Protein AF-A0A0S4IVX5-F1 (afdb_monomer)

Nearest PDB structures (foldseek):
  5trc-assembly1_A  TM=4.249E-01  e=1.788E+00  Saccharomyces cerevisiae S288C
  5ms7-assembly1_A-2  TM=3.454E-01  e=6.732E-01  Legionella pneumophila subsp. pneumophila ATCC 33215
  6ugf-assembly1_B  TM=3.601E-01  e=4.308E+00  Caenorhabditis elegans
  5csl-assembly1_A  TM=1.368E-01  e=2.071E+00  Saccharomyces cerevisiae S288C

Solvent-accessible surface area (backbone atoms only — not comparable to full-atom values): 36609 Å² total; per-residue (Å²): 92,71,86,81,33,20,53,65,57,56,38,48,51,52,29,54,48,33,42,57,52,14,74,76,68,78,42,50,38,39,46,37,69,42,49,39,40,85,93,44,63,62,62,77,84,62,42,82,49,51,55,41,42,31,15,59,54,31,36,41,55,47,47,42,50,50,48,68,74,40,81,87,76,61,74,51,61,69,56,53,61,68,37,90,62,29,71,70,26,30,68,66,53,42,48,52,50,33,55,74,71,57,40,59,30,39,39,39,22,35,31,44,45,35,58,59,52,55,30,49,68,68,50,84,56,64,66,54,43,48,48,45,38,46,62,63,32,53,40,54,80,54,60,31,45,84,46,75,29,45,50,52,72,66,55,53,58,60,48,48,74,84,65,83,84,80,65,98,68,88,86,76,96,74,79,88,40,61,45,43,73,86,60,37,64,81,78,41,47,72,60,51,50,52,49,44,72,76,32,52,77,85,61,53,38,40,48,38,42,32,32,45,36,44,22,71,25,38,80,29,44,51,35,25,56,51,50,50,37,50,43,20,72,77,38,45,81,89,34,71,62,67,61,62,26,54,88,52,63,80,49,77,67,54,58,59,46,32,59,49,31,76,78,38,41,58,65,62,54,34,46,48,30,20,62,42,56,56,81,85,56,73,73,31,56,63,45,33,47,66,46,50,78,66,68,46,50,39,65,44,82,60,95,80,75,92,62,89,48,64,27,61,38,48,63,68,58,62,33,70,80,37,55,65,32,71,61,23,67,43,44,42,58,24,47,60,34,43,17,50,32,75,73,75,43,53,46,36,44,46,47,18,51,37,30,46,51,48,45,37,51,44,52,35,46,48,23,48,72,60,77,90,51,95,84,60,91,68,83,66,50,23,43,48,56,53,46,52,40,59,34,32,50,79,78,48,74,38,73,17,90,66,79,76,72,44,76,33,31,54,40,61,51,92,39,91,87,52,58,65,67,72,42,55,41,76,32,75,59,68,80,76,91,78,77,85,81,90,86,75,85,85,83,85,80,88,84,84,90,82,88,83,92,85,89,90,79,84,91,74,90,71,80,64,91,71,59,61,61,53,53,36,50,50,51,64,57,40,77,77,48,39,30,37,34,62,64,82,81,72,101,78,71,68,78,28,45,37,32,41,40,37,29,41,47,91,78,66,35,22,38,39,41,38,40,37,49,73,56,66,78,80,84,84,70,88,89,68,90,78,81,69,60,71,50,66,40,55,48,50,37,55,42,54,60,51,42,55,81,45,28,63,85,45,42,32,39,33,41,36,43,21,44,42,51,64,49,71,53,80,73,91,62,94,73,78,82,59,77,57,68,76,52,70,68,42,35,53,49,43,48,42,36,5,70,72,51,52,16,28,35,34,38,26,32,26,60,51,71,68,33,43,40,50,41,34,43,46,58,44,48,48,54,70,63,61,74,67,82,55,76,76,62,61,77,69,65,80,72,82,81,131

Organism: Bodo saltans (NCBI:txid75058)

Structure (mmCIF, N/CA/C/O backbone):
data_AF-A0A0S4IVX5-F1
#
_entry.id   AF-A0A0S4IVX5-F1
#
loop_
_atom_site.group_PDB
_atom_site.id
_atom_site.type_symbol
_atom_site.label_atom_id
_atom_site.label_alt_id
_atom_site.label_comp_id
_atom_site.label_asym_id
_atom_site.label_entity_id
_atom_site.label_seq_id
_atom_site.pdbx_PDB_ins_code
_atom_site.Cartn_x
_atom_site.Cartn_y
_atom_site.Cartn_z
_atom_site.occupancy
_atom_site.B_iso_or_equiv
_atom_site.auth_seq_id
_atom_site.auth_comp_id
_atom_site.auth_asym_id
_atom_site.auth_atom_id
_atom_site.pdbx_PDB_model_num
ATOM 1 N N . GLY A 1 1 ? 4.825 -3.038 -17.197 1.00 40.28 1 GLY A N 1
ATOM 2 C CA . GLY A 1 1 ? 4.995 -1.933 -16.223 1.00 40.28 1 GLY A CA 1
ATOM 3 C C . GLY A 1 1 ? 5.006 -0.604 -16.955 1.00 40.28 1 GLY A C 1
ATOM 4 O O . GLY A 1 1 ? 5.553 -0.551 -18.052 1.00 40.28 1 GLY A O 1
ATOM 5 N N . GLY A 1 2 ? 4.397 0.437 -16.381 1.00 43.06 2 GLY A N 1
ATOM 6 C CA . GLY A 1 2 ? 4.308 1.779 -16.983 1.00 43.06 2 GLY A CA 1
ATOM 7 C C . GLY A 1 2 ? 5.663 2.493 -17.094 1.00 43.06 2 GLY A C 1
ATOM 8 O O . GLY A 1 2 ? 6.686 1.961 -16.660 1.00 43.06 2 GLY A O 1
ATOM 9 N N . SER A 1 3 ? 5.701 3.678 -17.711 1.00 44.88 3 SER A N 1
ATOM 10 C CA . SER A 1 3 ? 6.908 4.527 -17.740 1.00 44.88 3 SER A CA 1
ATOM 11 C C . SER A 1 3 ? 7.385 4.847 -16.320 1.00 44.88 3 SER A C 1
ATOM 13 O O . SER A 1 3 ? 6.551 4.992 -15.430 1.00 44.88 3 SER A O 1
ATOM 15 N N . CYS A 1 4 ? 8.701 4.985 -16.115 1.00 46.84 4 CYS A N 1
ATOM 16 C CA . CYS A 1 4 ? 9.267 5.498 -14.860 1.00 46.84 4 CYS A CA 1
ATOM 17 C C . CYS A 1 4 ? 8.877 4.659 -13.620 1.00 46.84 4 CYS A C 1
ATOM 19 O O . CYS A 1 4 ? 8.451 5.181 -12.596 1.00 46.84 4 CYS A O 1
ATOM 21 N N . GLN A 1 5 ? 8.995 3.334 -13.714 1.00 53.88 5 GLN A N 1
ATOM 22 C CA . GLN A 1 5 ? 8.809 2.407 -12.586 1.00 53.88 5 GLN A CA 1
ATOM 23 C C . GLN A 1 5 ? 10.120 1.695 -12.226 1.00 53.88 5 GLN A C 1
ATOM 25 O O . GLN A 1 5 ? 10.087 0.542 -11.814 1.00 53.88 5 GLN A O 1
ATOM 30 N N . GLY A 1 6 ? 11.288 2.305 -12.467 1.00 56.50 6 GLY A N 1
ATOM 31 C CA . GLY A 1 6 ? 12.575 1.680 -12.139 1.00 56.50 6 GLY A CA 1
ATOM 32 C C . GLY A 1 6 ? 12.825 0.336 -12.834 1.00 56.50 6 GLY A C 1
ATOM 33 O O . GLY A 1 6 ? 13.554 -0.507 -12.312 1.00 56.50 6 GLY A O 1
ATOM 34 N N . LYS A 1 7 ? 12.179 0.110 -13.986 1.00 69.75 7 LYS A N 1
ATOM 35 C CA . LYS A 1 7 ? 12.175 -1.172 -14.706 1.00 69.75 7 LYS A CA 1
ATOM 36 C C . LYS A 1 7 ? 13.583 -1.535 -15.158 1.00 69.75 7 LYS A C 1
ATOM 38 O O . LYS A 1 7 ? 14.026 -2.646 -14.903 1.00 69.75 7 LYS A O 1
ATOM 43 N N . SER A 1 8 ? 14.303 -0.573 -15.727 1.00 66.12 8 SER A N 1
ATOM 44 C CA . SER A 1 8 ? 15.683 -0.722 -16.188 1.00 66.12 8 SER A CA 1
ATOM 45 C C . SER A 1 8 ? 16.612 -1.162 -15.052 1.00 66.12 8 SER A C 1
ATOM 47 O O . SER A 1 8 ? 17.439 -2.042 -15.243 1.00 66.12 8 SER A O 1
ATOM 49 N N . LEU A 1 9 ? 16.421 -0.641 -13.832 1.00 65.06 9 LEU A N 1
ATOM 50 C CA . LEU A 1 9 ? 17.199 -1.055 -12.657 1.00 65.06 9 LEU A CA 1
ATOM 51 C C . LEU A 1 9 ? 16.880 -2.493 -12.226 1.00 65.06 9 LEU A C 1
ATOM 53 O O . LEU A 1 9 ? 17.791 -3.253 -11.907 1.00 65.06 9 LEU A O 1
ATOM 57 N N . MET A 1 10 ? 15.603 -2.891 -12.247 1.00 68.12 10 MET A N 1
ATOM 58 C CA . MET A 1 10 ? 15.208 -4.277 -11.959 1.00 68.12 10 MET A CA 1
ATOM 59 C C . MET A 1 10 ? 15.764 -5.255 -13.002 1.00 68.12 10 MET A C 1
ATOM 61 O O . MET A 1 10 ? 16.232 -6.334 -12.646 1.00 68.12 10 MET A O 1
ATOM 65 N N . LEU A 1 11 ? 15.741 -4.866 -14.280 1.00 75.38 11 LEU A N 1
ATOM 66 C CA . LEU A 1 11 ? 16.338 -5.619 -15.382 1.00 75.38 11 LEU A CA 1
ATOM 67 C C . LEU A 1 11 ? 17.854 -5.784 -15.187 1.00 75.38 11 LEU A C 1
ATOM 69 O O . LEU A 1 11 ? 18.366 -6.898 -15.298 1.00 75.38 11 LEU A O 1
ATOM 73 N N . THR A 1 12 ? 18.554 -4.711 -14.812 1.00 72.94 12 THR A N 1
ATOM 74 C CA . THR A 1 12 ? 19.993 -4.737 -14.513 1.00 72.94 12 THR A CA 1
ATOM 75 C C . THR A 1 12 ? 20.327 -5.661 -13.343 1.00 72.94 12 THR A C 1
ATOM 77 O O . THR A 1 12 ? 21.283 -6.428 -13.434 1.00 72.94 12 THR A O 1
ATOM 80 N N . GLU A 1 13 ? 19.534 -5.663 -12.267 1.00 70.50 13 GLU A N 1
ATOM 81 C CA . GLU A 1 13 ? 19.777 -6.563 -11.130 1.00 70.50 13 GLU A CA 1
ATOM 82 C C . GLU A 1 13 ? 19.619 -8.039 -11.521 1.00 70.50 13 GLU A C 1
ATOM 84 O O . GLU A 1 13 ? 20.390 -8.886 -11.072 1.00 70.50 13 GLU A O 1
ATOM 89 N N . VAL A 1 14 ? 18.676 -8.360 -12.412 1.00 74.38 14 VAL A N 1
ATOM 90 C CA . VAL A 1 14 ? 18.521 -9.726 -12.937 1.00 74.38 14 VAL A CA 1
ATOM 91 C C . VAL A 1 14 ? 19.733 -10.142 -13.772 1.00 74.38 14 VAL A C 1
ATOM 93 O O . VAL A 1 14 ? 20.222 -11.262 -13.615 1.00 74.38 14 VAL A O 1
ATOM 96 N N . VAL A 1 15 ? 20.255 -9.248 -14.614 1.00 79.50 15 VAL A N 1
ATOM 97 C CA . VAL A 1 15 ? 21.469 -9.496 -15.414 1.00 79.50 15 VAL A CA 1
ATOM 98 C C . VAL A 1 15 ? 22.700 -9.664 -14.517 1.00 79.50 15 VAL A C 1
ATOM 100 O O . VAL A 1 15 ? 23.473 -10.604 -14.700 1.00 79.50 15 VAL A O 1
ATOM 103 N N . ASN A 1 16 ? 22.851 -8.825 -13.492 1.00 73.56 16 ASN A N 1
ATOM 104 C CA . ASN A 1 16 ? 23.931 -8.948 -12.510 1.00 73.56 16 ASN A CA 1
ATOM 105 C C . ASN A 1 16 ? 23.820 -10.249 -11.700 1.00 73.56 16 ASN A C 1
ATOM 107 O O . ASN A 1 16 ? 24.817 -10.930 -11.454 1.00 73.56 16 ASN A O 1
ATOM 111 N N . GLY A 1 17 ? 22.603 -10.620 -11.298 1.00 71.75 17 GLY A N 1
ATOM 112 C CA . GLY A 1 17 ? 22.321 -11.875 -10.606 1.00 71.75 17 GLY A CA 1
ATOM 113 C C . GLY A 1 17 ? 22.633 -13.100 -11.465 1.00 71.75 17 GLY A C 1
ATOM 114 O O . GLY A 1 17 ? 23.172 -14.080 -10.951 1.00 71.75 17 GLY A O 1
ATOM 115 N N . ALA A 1 18 ? 22.359 -13.027 -12.770 1.00 73.50 18 ALA A N 1
ATOM 116 C CA . ALA A 1 18 ? 22.705 -14.064 -13.735 1.00 73.50 18 ALA A CA 1
ATOM 117 C C . ALA A 1 18 ? 24.218 -14.330 -13.757 1.00 73.50 18 ALA A C 1
ATOM 119 O O . ALA A 1 18 ? 24.639 -15.470 -13.555 1.00 73.50 18 ALA A O 1
ATOM 120 N N . ALA A 1 19 ? 25.028 -13.280 -13.909 1.00 68.31 19 ALA A N 1
ATOM 121 C CA . ALA A 1 19 ? 26.486 -13.400 -13.914 1.00 68.31 19 ALA A CA 1
ATOM 122 C C . ALA A 1 19 ? 27.017 -14.038 -12.612 1.00 68.31 19 ALA A C 1
ATOM 124 O O . ALA A 1 19 ? 27.741 -15.031 -12.652 1.00 68.31 19 ALA A O 1
ATOM 125 N N . ARG A 1 20 ? 26.549 -13.564 -11.447 1.00 68.38 20 ARG A N 1
ATOM 126 C CA . ARG A 1 20 ? 26.939 -14.106 -10.127 1.00 68.38 20 ARG A CA 1
ATOM 127 C C . ARG A 1 20 ? 26.543 -15.576 -9.927 1.00 68.38 20 ARG A C 1
ATOM 129 O O . ARG A 1 20 ? 27.230 -16.327 -9.229 1.00 68.38 20 ARG A O 1
ATOM 136 N N . TYR A 1 21 ? 25.414 -16.001 -10.498 1.00 65.88 21 TYR A N 1
ATOM 137 C CA . TYR A 1 21 ? 24.967 -17.396 -10.426 1.00 65.88 21 TYR A CA 1
ATOM 138 C C . TYR A 1 21 ? 25.852 -18.326 -11.269 1.00 65.88 21 TYR A C 1
ATOM 140 O O . TYR A 1 21 ? 26.082 -19.473 -10.877 1.00 65.88 21 TYR A O 1
ATOM 148 N N . GLY A 1 22 ? 26.367 -17.829 -12.399 1.00 59.91 22 GLY A N 1
ATOM 149 C CA . GLY A 1 22 ? 27.319 -18.554 -13.240 1.00 59.91 22 GLY A CA 1
ATOM 150 C C . GLY A 1 22 ? 28.617 -18.879 -12.496 1.00 59.91 22 GLY A C 1
ATOM 151 O O . GLY A 1 22 ? 29.019 -20.045 -12.443 1.00 59.91 22 GLY A O 1
ATOM 152 N N . ASP A 1 23 ? 29.184 -17.881 -11.814 1.00 59.28 23 ASP A N 1
ATOM 153 C CA . ASP A 1 23 ? 30.449 -17.996 -11.072 1.00 59.28 23 ASP A CA 1
ATOM 154 C C . ASP A 1 23 ? 30.374 -18.966 -9.882 1.00 59.28 23 ASP A C 1
ATOM 156 O O . ASP A 1 23 ? 31.331 -19.672 -9.569 1.00 59.28 23 ASP A O 1
ATOM 160 N N . THR A 1 24 ? 29.224 -19.034 -9.207 1.00 56.34 24 THR A N 1
ATOM 161 C CA . THR A 1 24 ? 29.072 -19.797 -7.954 1.00 56.34 24 THR A CA 1
ATOM 162 C C . THR A 1 24 ? 28.705 -21.268 -8.148 1.00 56.34 24 THR A C 1
ATOM 164 O O . THR A 1 24 ? 28.921 -22.071 -7.239 1.00 56.34 24 THR A O 1
ATOM 167 N N . LYS A 1 25 ? 28.156 -21.653 -9.308 1.00 56.12 25 LYS A N 1
ATOM 168 C CA . LYS A 1 25 ? 27.756 -23.045 -9.601 1.00 56.12 25 LYS A CA 1
ATOM 169 C C . LYS A 1 25 ? 28.472 -23.681 -10.792 1.00 56.12 25 LYS A C 1
ATOM 171 O O . LYS A 1 25 ? 28.128 -24.808 -11.150 1.00 56.12 25 LYS A O 1
ATOM 176 N N . GLY A 1 26 ? 29.430 -22.987 -11.410 1.00 55.09 26 GLY A N 1
ATOM 177 C CA . GLY A 1 26 ? 30.145 -23.484 -12.590 1.00 55.09 26 GLY A CA 1
ATOM 178 C C . GLY A 1 26 ? 29.219 -23.746 -13.782 1.00 55.09 26 GLY A C 1
ATOM 179 O O . GLY A 1 26 ? 29.471 -24.644 -14.583 1.00 55.09 26 GLY A O 1
ATOM 180 N N . GLN A 1 27 ? 28.101 -23.018 -13.868 1.00 60.28 27 GLN A N 1
ATOM 181 C CA . GLN A 1 27 ? 27.178 -23.097 -14.997 1.00 60.28 27 GLN A CA 1
ATOM 182 C C . GLN A 1 27 ? 27.473 -21.937 -15.945 1.00 60.28 27 GLN A C 1
ATOM 184 O O . GLN A 1 27 ? 27.513 -20.793 -15.510 1.00 60.28 27 GLN A O 1
ATOM 189 N N . ASN A 1 28 ? 27.630 -22.217 -17.241 1.00 69.06 28 ASN A N 1
ATOM 190 C CA . ASN A 1 28 ? 27.865 -21.191 -18.262 1.00 69.06 28 ASN A CA 1
ATOM 191 C C . ASN A 1 28 ? 26.578 -20.383 -18.525 1.00 69.06 28 ASN A C 1
ATOM 193 O O . ASN A 1 28 ? 25.858 -20.627 -19.502 1.00 69.06 28 ASN A O 1
ATOM 197 N N . PHE A 1 29 ? 26.265 -19.484 -17.594 1.00 77.12 29 PHE A N 1
ATOM 198 C CA . PHE A 1 29 ? 25.063 -18.663 -17.538 1.00 77.12 29 PHE A CA 1
ATOM 199 C C . PHE A 1 29 ? 25.434 -17.205 -17.831 1.00 77.12 29 PHE A C 1
ATOM 201 O O . PHE A 1 29 ? 26.230 -16.612 -17.110 1.00 77.12 29 PHE A O 1
ATOM 208 N N . GLY A 1 30 ? 24.885 -16.643 -18.905 1.00 79.56 30 GLY A N 1
ATOM 209 C CA . GLY A 1 30 ? 25.136 -15.274 -19.346 1.00 79.56 30 GLY A CA 1
ATOM 210 C C . GLY A 1 30 ? 23.931 -14.367 -19.112 1.00 79.56 30 GLY A C 1
ATOM 211 O O . GLY A 1 30 ? 22.782 -14.790 -19.237 1.00 79.56 30 GLY A O 1
ATOM 212 N N . GLY A 1 31 ? 24.192 -13.102 -18.797 1.00 85.50 31 GLY A N 1
ATOM 213 C CA . GLY A 1 31 ? 23.183 -12.047 -18.776 1.00 85.50 31 GLY A CA 1
ATOM 214 C C . GLY A 1 31 ? 23.430 -11.052 -19.909 1.00 85.50 31 GLY A C 1
ATOM 215 O O . GLY A 1 31 ? 24.571 -10.667 -20.150 1.00 85.50 31 GLY A O 1
ATOM 216 N N . VAL A 1 32 ? 22.370 -10.641 -20.601 1.00 89.06 32 VAL A N 1
ATOM 217 C CA . VAL A 1 32 ? 22.404 -9.632 -21.667 1.00 89.06 32 VAL A CA 1
ATOM 218 C C . VAL A 1 32 ? 21.435 -8.522 -21.299 1.00 89.06 32 VAL A C 1
ATOM 220 O O . VAL A 1 32 ? 20.243 -8.778 -21.169 1.00 89.06 32 VAL A O 1
ATOM 223 N N . ALA A 1 33 ? 21.926 -7.294 -21.152 1.00 87.12 33 ALA A N 1
ATOM 224 C CA . ALA A 1 33 ? 21.082 -6.111 -21.011 1.00 87.12 33 ALA A CA 1
ATOM 225 C C . ALA A 1 33 ? 20.985 -5.385 -22.359 1.00 87.12 33 ALA A C 1
ATOM 227 O O . ALA A 1 33 ? 22.007 -5.131 -22.996 1.00 87.12 33 ALA A O 1
ATOM 228 N N . MET A 1 34 ? 19.772 -5.030 -22.781 1.00 89.94 34 MET A N 1
ATOM 229 C CA . MET A 1 34 ? 19.530 -4.211 -23.971 1.00 89.94 34 MET A CA 1
ATOM 230 C C . MET A 1 34 ? 18.405 -3.202 -23.730 1.00 89.94 34 MET A C 1
ATOM 232 O O . MET A 1 34 ? 17.574 -3.383 -22.841 1.00 89.94 34 MET A O 1
ATOM 236 N N . THR A 1 35 ? 18.343 -2.163 -24.560 1.00 87.75 35 THR A N 1
ATOM 237 C CA . THR A 1 35 ? 17.277 -1.155 -24.529 1.00 87.75 35 THR A CA 1
ATOM 238 C C . THR A 1 35 ? 16.890 -0.720 -25.945 1.00 87.75 35 THR A C 1
ATOM 240 O O . THR A 1 35 ? 17.708 -0.757 -26.866 1.00 87.75 35 THR A O 1
ATOM 243 N N . PHE A 1 36 ? 15.637 -0.317 -26.143 1.00 88.00 36 PHE A N 1
ATOM 244 C CA . PHE A 1 36 ? 15.175 0.355 -27.372 1.00 88.00 36 PHE A CA 1
ATOM 245 C C . PHE A 1 36 ? 15.079 1.882 -27.200 1.00 88.00 36 PHE A C 1
ATOM 247 O O . PHE A 1 36 ? 14.567 2.606 -28.058 1.00 88.00 36 PHE A O 1
ATOM 254 N N . SER A 1 37 ? 15.576 2.374 -26.071 1.00 84.25 37 SER A N 1
ATOM 255 C CA . SER A 1 37 ? 15.766 3.782 -25.730 1.00 84.25 37 SER A CA 1
ATOM 256 C C . SER A 1 37 ? 17.264 4.097 -25.680 1.00 84.25 37 SER A C 1
ATOM 258 O O . SER A 1 37 ? 18.077 3.304 -26.153 1.00 84.25 37 SER A O 1
ATOM 260 N N . ASP A 1 38 ? 17.654 5.248 -25.138 1.00 75.62 38 ASP A N 1
ATOM 261 C CA . ASP A 1 38 ? 19.072 5.577 -24.976 1.00 75.62 38 ASP A CA 1
ATOM 262 C C . ASP A 1 38 ? 19.790 4.530 -24.102 1.00 75.62 38 ASP A C 1
ATOM 264 O O . ASP A 1 38 ? 19.224 4.086 -23.096 1.00 75.62 38 ASP A O 1
ATOM 268 N N . PRO A 1 39 ? 21.021 4.107 -24.456 1.00 77.12 39 PRO A N 1
ATOM 269 C CA . PRO A 1 39 ? 21.883 4.638 -25.523 1.00 77.12 39 PRO A CA 1
ATOM 270 C C . PRO A 1 39 ? 21.712 3.962 -26.901 1.00 77.12 39 PRO A C 1
ATOM 272 O O . PRO A 1 39 ? 22.486 4.238 -27.814 1.00 77.12 39 PRO A O 1
ATOM 275 N N . THR A 1 40 ? 20.749 3.053 -27.069 1.00 86.25 40 THR A N 1
ATOM 276 C CA . THR A 1 40 ? 20.516 2.304 -28.319 1.00 86.25 40 THR A CA 1
ATOM 277 C C . THR A 1 40 ? 19.101 2.544 -28.860 1.00 86.25 40 THR A C 1
ATOM 279 O O . THR A 1 40 ? 18.303 1.596 -28.938 1.00 86.25 40 THR A O 1
ATOM 282 N N . PRO A 1 41 ? 18.756 3.799 -29.217 1.00 88.44 41 PRO A N 1
ATOM 283 C CA . PRO A 1 41 ? 17.395 4.175 -29.575 1.00 88.44 41 PRO A CA 1
ATOM 284 C C . PRO A 1 41 ? 16.907 3.412 -30.809 1.00 88.44 41 PRO A C 1
ATOM 286 O O . PRO A 1 41 ? 17.671 3.118 -31.729 1.00 88.44 41 PRO A O 1
ATOM 289 N N . LEU A 1 42 ? 15.618 3.079 -30.809 1.00 90.38 42 LEU A N 1
ATOM 290 C CA . LEU A 1 42 ? 14.911 2.544 -31.967 1.00 90.38 42 LEU A CA 1
ATOM 291 C C . LEU A 1 42 ? 13.952 3.610 -32.503 1.00 90.38 42 LEU A C 1
ATOM 293 O O . LEU A 1 42 ? 13.012 4.000 -31.805 1.00 90.38 42 LEU A O 1
ATOM 297 N N . GLY A 1 43 ? 14.205 4.082 -33.723 1.00 85.81 43 GLY A N 1
ATOM 298 C CA . GLY A 1 43 ? 13.298 4.976 -34.441 1.00 85.81 43 GLY A CA 1
ATOM 299 C C . GLY A 1 43 ? 12.050 4.250 -34.947 1.00 85.81 43 GLY A C 1
ATOM 300 O O . GLY A 1 43 ? 12.075 3.045 -35.194 1.00 85.81 43 GLY A O 1
ATOM 301 N N . GLU A 1 44 ? 10.954 4.989 -35.130 1.00 79.25 44 GLU A N 1
ATOM 302 C CA . GLU A 1 44 ? 9.672 4.409 -35.545 1.00 79.25 44 GLU A CA 1
ATOM 303 C C . GLU A 1 44 ? 9.747 3.725 -36.922 1.00 79.25 44 GLU A C 1
ATOM 305 O O . GLU A 1 44 ? 9.105 2.702 -37.127 1.00 79.25 44 GLU A O 1
ATOM 310 N N . ASP A 1 45 ? 10.557 4.207 -37.858 1.00 82.31 45 ASP A N 1
ATOM 311 C CA . ASP A 1 45 ? 10.592 3.656 -39.223 1.00 82.31 45 ASP A CA 1
ATOM 312 C C . ASP A 1 45 ? 11.782 2.721 -39.484 1.00 82.31 45 ASP A C 1
ATOM 314 O O . ASP A 1 45 ? 12.120 2.441 -40.635 1.00 82.31 45 ASP A O 1
ATOM 318 N N . GLU A 1 46 ? 12.442 2.238 -38.429 1.00 84.69 46 GLU A N 1
ATOM 319 C CA . GLU A 1 46 ? 13.654 1.417 -38.551 1.00 84.69 46 GLU A CA 1
ATOM 320 C C . GLU A 1 46 ? 13.407 -0.084 -38.700 1.00 84.69 46 GLU A C 1
ATOM 322 O O . GLU A 1 46 ? 14.343 -0.822 -38.996 1.00 84.69 46 GLU A O 1
ATOM 327 N N . VAL A 1 47 ? 12.179 -0.538 -38.447 1.00 90.38 47 VAL A N 1
ATOM 328 C CA . VAL A 1 47 ? 11.795 -1.955 -38.453 1.00 90.38 47 VAL A CA 1
ATOM 329 C C . VAL A 1 47 ? 10.634 -2.112 -39.423 1.00 90.38 47 VAL A C 1
ATOM 331 O O . VAL A 1 47 ? 9.476 -1.882 -39.063 1.00 90.38 47 VAL A O 1
ATOM 334 N N . LYS A 1 48 ? 10.960 -2.423 -40.682 1.00 88.94 48 LYS A N 1
ATOM 335 C CA . LYS A 1 48 ? 9.992 -2.484 -41.791 1.00 88.94 48 LYS A CA 1
ATOM 336 C C . LYS A 1 48 ? 9.607 -3.903 -42.183 1.00 88.94 48 LYS A C 1
ATOM 338 O O . LYS A 1 48 ? 8.506 -4.094 -42.685 1.00 88.94 48 LYS A O 1
ATOM 343 N N . ASP A 1 49 ? 10.503 -4.849 -41.944 1.00 89.44 49 ASP A N 1
ATOM 344 C CA . ASP A 1 49 ? 10.356 -6.258 -42.279 1.00 89.44 49 ASP A CA 1
ATOM 345 C C . ASP A 1 49 ? 11.039 -7.142 -41.222 1.00 89.44 49 ASP A C 1
ATOM 347 O O . ASP A 1 49 ? 11.642 -6.658 -40.253 1.00 89.44 49 ASP A O 1
ATOM 351 N N . VAL A 1 50 ? 10.912 -8.460 -41.392 1.00 89.44 50 VAL A N 1
ATOM 352 C CA . VAL A 1 50 ? 11.459 -9.450 -40.455 1.00 89.44 50 VAL A CA 1
ATOM 353 C C . VAL A 1 50 ? 12.980 -9.347 -40.348 1.00 89.44 50 VAL A C 1
ATOM 355 O O . VAL A 1 50 ? 13.508 -9.472 -39.248 1.00 89.44 50 VAL A O 1
ATOM 358 N N . GLN A 1 51 ? 13.681 -9.054 -41.443 1.00 90.50 51 GLN A N 1
ATOM 359 C CA . GLN A 1 51 ? 15.137 -8.945 -41.438 1.00 90.50 51 GLN A CA 1
ATOM 360 C C . GLN A 1 51 ? 15.603 -7.745 -40.601 1.00 90.50 51 GLN A C 1
ATOM 362 O O . GLN A 1 51 ? 16.524 -7.867 -39.794 1.00 90.50 51 GLN A O 1
ATOM 367 N N . ASP A 1 52 ? 14.947 -6.591 -40.745 1.00 90.94 52 ASP A N 1
ATOM 368 C CA . ASP A 1 52 ? 15.214 -5.419 -39.913 1.00 90.94 52 ASP A CA 1
ATOM 369 C C . ASP A 1 52 ? 14.878 -5.701 -38.439 1.00 90.94 52 ASP A C 1
ATOM 371 O O . ASP A 1 52 ? 15.617 -5.284 -37.546 1.00 90.94 52 ASP A O 1
ATOM 375 N N . PHE A 1 53 ? 13.793 -6.434 -38.163 1.00 92.38 53 PHE A N 1
ATOM 376 C CA . PHE A 1 53 ? 13.457 -6.876 -36.808 1.00 92.38 53 PHE A CA 1
ATOM 377 C C . PHE A 1 53 ? 14.568 -7.753 -36.202 1.00 92.38 53 PHE A C 1
ATOM 379 O O . PHE A 1 53 ? 15.025 -7.474 -35.088 1.00 92.38 53 PHE A O 1
ATOM 386 N N . GLU A 1 54 ? 15.018 -8.781 -36.926 1.00 91.69 54 GLU A N 1
ATOM 387 C CA . GLU A 1 54 ? 16.045 -9.714 -36.461 1.00 91.69 54 GLU A CA 1
ATOM 388 C C . GLU A 1 54 ? 17.363 -8.990 -36.204 1.00 91.69 54 GLU A C 1
ATOM 390 O O . GLU A 1 54 ? 17.915 -9.100 -35.108 1.00 91.69 54 GLU A O 1
ATOM 395 N N . ALA A 1 55 ? 17.791 -8.144 -37.141 1.00 92.56 55 ALA A N 1
ATOM 396 C CA . ALA A 1 55 ? 18.981 -7.320 -36.988 1.00 92.56 55 ALA A CA 1
ATOM 397 C C . ALA A 1 55 ? 18.880 -6.385 -35.773 1.00 92.56 55 ALA A C 1
ATOM 399 O O . ALA A 1 55 ? 19.833 -6.234 -35.012 1.00 92.56 55 ALA A O 1
ATOM 400 N N . GLN A 1 56 ? 17.721 -5.770 -35.528 1.00 93.56 56 GLN A N 1
ATOM 401 C CA . GLN A 1 56 ? 17.554 -4.830 -34.416 1.00 93.56 56 GLN A CA 1
ATOM 402 C C . GLN A 1 56 ? 17.491 -5.532 -33.053 1.00 93.56 56 GLN A C 1
ATOM 404 O O . GLN A 1 56 ? 18.056 -5.017 -32.082 1.00 93.56 56 GLN A O 1
ATOM 409 N N . PHE A 1 57 ? 16.837 -6.690 -32.950 1.00 93.38 57 PHE A N 1
ATOM 410 C CA . PHE A 1 57 ? 16.767 -7.442 -31.697 1.00 93.38 57 PHE A CA 1
ATOM 411 C C . PHE A 1 57 ? 18.064 -8.222 -31.433 1.00 93.38 57 PHE A C 1
ATOM 413 O O . PHE A 1 57 ? 18.744 -7.986 -30.429 1.00 93.38 57 PHE A O 1
ATOM 420 N N . TRP A 1 58 ? 18.458 -9.106 -32.352 1.00 93.94 58 TRP A N 1
ATOM 421 C CA . TRP A 1 58 ? 19.642 -9.958 -32.206 1.00 93.94 58 TRP A CA 1
ATOM 422 C C . TRP A 1 58 ? 20.940 -9.171 -32.332 1.00 93.94 58 TRP A C 1
ATOM 424 O O . TRP A 1 58 ? 21.888 -9.443 -31.596 1.00 93.94 58 TRP A O 1
ATOM 434 N N . GLY A 1 59 ? 20.972 -8.117 -33.150 1.00 93.44 59 GLY A N 1
ATOM 435 C CA . GLY A 1 59 ? 22.103 -7.192 -33.196 1.00 93.44 59 GLY A CA 1
ATOM 436 C C . GLY A 1 59 ? 22.373 -6.518 -31.855 1.00 93.44 59 GLY A C 1
ATOM 437 O O . GLY A 1 59 ? 23.535 -6.348 -31.503 1.00 93.44 59 GLY A O 1
ATOM 438 N N . ARG A 1 60 ? 21.348 -6.215 -31.042 1.00 93.81 60 ARG A N 1
ATOM 439 C CA . ARG A 1 60 ? 21.546 -5.706 -29.669 1.00 93.81 60 ARG A CA 1
ATOM 440 C C . ARG A 1 60 ? 22.088 -6.772 -28.718 1.00 93.81 60 ARG A C 1
ATOM 442 O O . ARG A 1 60 ? 22.915 -6.445 -27.870 1.00 93.81 60 ARG A O 1
ATOM 449 N N . VAL A 1 61 ? 21.672 -8.033 -28.867 1.00 92.44 61 VAL A N 1
ATOM 450 C CA . VAL A 1 61 ? 22.243 -9.162 -28.105 1.00 92.44 61 VAL A CA 1
ATOM 451 C C . VAL A 1 61 ? 23.730 -9.318 -28.423 1.00 92.44 61 VAL A C 1
ATOM 453 O O . VAL A 1 61 ? 24.565 -9.325 -27.521 1.00 92.44 61 VAL A O 1
ATOM 456 N N . VAL A 1 62 ? 24.062 -9.391 -29.713 1.00 92.56 62 VAL A N 1
ATOM 457 C CA . VAL A 1 62 ? 25.440 -9.536 -30.196 1.00 92.56 62 VAL A CA 1
ATOM 458 C C . VAL A 1 62 ? 26.285 -8.333 -29.787 1.00 92.56 62 VAL A C 1
ATOM 460 O O . VAL A 1 62 ? 27.396 -8.509 -29.291 1.00 92.56 62 VAL A O 1
ATOM 463 N N . TYR A 1 63 ? 25.745 -7.120 -29.916 1.00 91.75 63 TYR A N 1
ATOM 464 C CA . TYR A 1 63 ? 26.415 -5.899 -29.485 1.00 91.75 63 TYR A CA 1
ATOM 465 C C . TYR A 1 63 ? 26.728 -5.909 -27.985 1.00 91.75 63 TYR A C 1
ATOM 467 O O . TYR A 1 63 ? 27.829 -5.537 -27.588 1.00 91.75 63 TYR A O 1
ATOM 475 N N . ALA A 1 64 ? 25.807 -6.379 -27.138 1.00 89.44 64 ALA A N 1
ATOM 476 C CA . ALA A 1 64 ? 26.047 -6.482 -25.700 1.00 89.44 64 ALA A CA 1
ATOM 477 C C . ALA A 1 64 ? 27.210 -7.433 -25.364 1.00 89.44 64 ALA A C 1
ATOM 479 O O . ALA A 1 64 ? 28.013 -7.130 -24.482 1.00 89.44 64 ALA A O 1
ATOM 480 N N . TRP A 1 65 ? 27.354 -8.550 -26.082 1.00 88.44 65 TRP A N 1
ATOM 481 C CA . TRP A 1 65 ? 28.522 -9.421 -25.924 1.00 88.44 65 TRP A CA 1
ATOM 482 C C . TRP A 1 65 ? 29.794 -8.808 -26.491 1.00 88.44 65 TRP A C 1
ATOM 484 O O . TRP A 1 65 ? 30.835 -8.898 -25.848 1.00 88.44 65 TRP A O 1
ATOM 494 N N . TYR A 1 66 ? 29.717 -8.142 -27.644 1.00 87.62 66 TYR A N 1
ATOM 495 C CA . TYR A 1 66 ? 30.842 -7.391 -28.201 1.00 87.62 66 TYR A CA 1
ATOM 496 C C . TYR A 1 66 ? 31.392 -6.380 -27.181 1.00 87.62 66 TYR A C 1
ATOM 498 O O . TYR A 1 66 ? 32.578 -6.398 -26.856 1.00 87.62 66 TYR A O 1
ATOM 506 N N . ARG A 1 67 ? 30.499 -5.602 -26.559 1.00 85.12 67 ARG A N 1
ATOM 507 C CA . ARG A 1 67 ? 30.816 -4.678 -25.462 1.00 85.12 67 ARG A CA 1
ATOM 508 C C . ARG A 1 67 ? 31.496 -5.345 -24.268 1.00 85.12 67 ARG A C 1
ATOM 510 O O . ARG A 1 67 ? 32.331 -4.716 -23.624 1.00 85.12 67 ARG A O 1
ATOM 517 N N . ALA A 1 68 ? 31.095 -6.568 -23.932 1.00 79.69 68 ALA A N 1
ATOM 518 C CA . ALA A 1 68 ? 31.664 -7.312 -22.814 1.00 79.69 68 ALA A CA 1
ATOM 519 C C . ALA A 1 68 ? 33.065 -7.866 -23.129 1.00 79.69 68 ALA A C 1
ATOM 521 O O . ALA A 1 68 ? 33.869 -8.028 -22.215 1.00 79.69 68 ALA A O 1
ATOM 522 N N . MET A 1 69 ? 33.357 -8.147 -24.403 1.00 80.06 69 MET A N 1
ATOM 523 C CA . MET A 1 69 ? 34.641 -8.696 -24.850 1.00 80.06 69 MET A CA 1
ATOM 524 C C . MET A 1 69 ? 35.732 -7.630 -25.033 1.00 80.06 69 MET A C 1
ATOM 526 O O . MET A 1 69 ? 36.889 -7.912 -24.731 1.00 80.06 69 MET A O 1
ATOM 530 N N . GLU A 1 70 ? 35.391 -6.415 -25.478 1.00 74.25 70 GLU A N 1
ATOM 531 C CA . GLU A 1 70 ? 36.364 -5.334 -25.733 1.00 74.25 70 GLU A CA 1
ATOM 532 C C . GLU A 1 70 ? 36.101 -4.070 -24.894 1.00 74.25 70 GLU A C 1
ATOM 534 O O . GLU A 1 70 ? 35.676 -3.053 -25.424 1.00 74.25 70 GLU A O 1
ATOM 539 N N . PRO A 1 71 ? 36.378 -4.053 -23.580 1.00 63.31 71 PRO A N 1
ATOM 540 C CA . PRO A 1 71 ? 35.979 -2.942 -22.710 1.00 63.31 71 PRO A CA 1
ATOM 541 C C . PRO A 1 71 ? 36.709 -1.603 -22.946 1.00 63.31 71 PRO A C 1
ATOM 543 O O . PRO A 1 71 ? 36.293 -0.602 -22.363 1.00 63.31 71 PRO A O 1
ATOM 546 N N . GLN A 1 72 ? 37.787 -1.557 -23.742 1.00 59.44 72 GLN A N 1
ATOM 547 C CA . GLN A 1 72 ? 38.655 -0.372 -23.870 1.00 59.44 72 GLN A CA 1
ATOM 548 C C . GLN A 1 72 ? 38.435 0.475 -25.138 1.00 59.44 72 GLN A C 1
ATOM 550 O O . GLN A 1 72 ? 38.811 1.643 -25.112 1.00 59.44 72 GLN A O 1
ATOM 555 N N . ASP A 1 73 ? 37.806 -0.054 -26.197 1.00 64.75 73 ASP A N 1
ATOM 556 C CA . ASP A 1 73 ? 37.584 0.680 -27.462 1.00 64.75 73 ASP A CA 1
ATOM 557 C C . ASP A 1 73 ? 36.268 0.255 -28.147 1.00 64.75 73 ASP A C 1
ATOM 559 O O . ASP A 1 73 ? 36.211 -0.210 -29.283 1.00 64.75 73 ASP A O 1
ATOM 563 N N . VAL A 1 74 ? 35.172 0.330 -27.388 1.00 71.31 74 VAL A N 1
ATOM 564 C CA . VAL A 1 74 ? 33.861 -0.155 -27.831 1.00 71.31 74 VAL A CA 1
ATOM 565 C C . VAL A 1 74 ? 33.245 0.814 -28.841 1.00 71.31 74 VAL A C 1
ATOM 567 O O . VAL A 1 74 ? 32.858 1.927 -28.477 1.00 71.31 74 VAL A O 1
ATOM 570 N N . MET A 1 75 ? 33.033 0.366 -30.082 1.00 84.00 75 MET A N 1
ATOM 571 C CA . MET A 1 75 ? 32.226 1.126 -31.044 1.00 84.00 75 MET A CA 1
ATOM 572 C C . MET A 1 75 ? 30.818 1.430 -30.504 1.00 84.00 75 MET A C 1
ATOM 574 O O . MET A 1 75 ? 30.195 0.602 -29.834 1.00 84.00 75 MET A O 1
ATOM 578 N N . THR A 1 76 ? 30.276 2.612 -30.807 1.00 87.69 76 THR A N 1
ATOM 579 C CA . THR A 1 76 ? 28.891 2.950 -30.444 1.00 87.69 76 THR A CA 1
ATOM 580 C C . THR A 1 76 ? 27.909 2.010 -31.144 1.00 87.69 76 THR A C 1
ATOM 582 O O . THR A 1 76 ? 28.212 1.450 -32.199 1.00 87.69 76 THR A O 1
ATOM 585 N N . PHE A 1 77 ? 26.706 1.839 -30.589 1.00 89.75 77 PHE A N 1
ATOM 586 C CA . PHE A 1 77 ? 25.693 1.016 -31.253 1.00 89.75 77 PHE A CA 1
ATOM 587 C C . PHE A 1 77 ? 25.321 1.570 -32.630 1.00 89.75 77 PHE A C 1
ATOM 589 O O . PHE A 1 77 ? 25.040 0.802 -33.537 1.00 89.75 77 PHE A O 1
ATOM 596 N N . GLU A 1 78 ? 25.373 2.889 -32.817 1.00 89.31 78 GLU A N 1
ATOM 597 C CA . GLU A 1 78 ? 25.160 3.524 -34.118 1.00 89.31 78 GLU A CA 1
ATOM 598 C C . GLU A 1 78 ? 26.233 3.121 -35.142 1.00 89.31 78 GLU A C 1
ATOM 600 O O . GLU A 1 78 ? 25.900 2.779 -36.278 1.00 89.31 78 GLU A O 1
ATOM 605 N N . ALA A 1 79 ? 27.505 3.071 -34.736 1.00 89.12 79 ALA A N 1
ATOM 606 C CA . ALA A 1 79 ? 28.590 2.579 -35.582 1.00 89.12 79 ALA A CA 1
ATOM 607 C C . ALA A 1 79 ? 28.449 1.073 -35.870 1.00 89.12 79 ALA A C 1
ATOM 609 O O . ALA A 1 79 ? 28.597 0.655 -37.018 1.00 89.12 79 ALA A O 1
ATOM 610 N N . PHE A 1 80 ? 28.083 0.273 -34.862 1.00 91.06 80 PHE A N 1
ATOM 611 C CA . PHE A 1 80 ? 27.810 -1.162 -35.017 1.00 91.06 80 PHE A CA 1
ATOM 612 C C . PHE A 1 80 ? 26.643 -1.420 -35.979 1.00 91.06 80 PHE A C 1
ATOM 614 O O . PHE A 1 80 ? 26.737 -2.260 -36.869 1.00 91.06 80 PHE A O 1
ATOM 621 N N . LYS A 1 81 ? 25.564 -0.645 -35.847 1.00 91.56 81 LYS A N 1
ATOM 622 C CA . LYS A 1 81 ? 24.379 -0.682 -36.711 1.00 91.56 81 LYS A CA 1
ATOM 623 C C . LYS A 1 81 ? 24.676 -0.239 -38.144 1.00 91.56 81 LYS A C 1
ATOM 625 O O . LYS A 1 81 ? 24.056 -0.737 -39.078 1.00 91.56 81 LYS A O 1
ATOM 630 N N . SER A 1 82 ? 25.621 0.681 -38.321 1.00 90.25 82 SER A N 1
ATOM 631 C CA . SER A 1 82 ? 26.052 1.167 -39.638 1.00 90.25 82 SER A CA 1
ATOM 632 C C . SER A 1 82 ? 26.986 0.193 -40.364 1.00 90.25 82 SER A C 1
ATOM 634 O O . SER A 1 82 ? 27.280 0.390 -41.544 1.00 90.25 82 SER A O 1
ATOM 636 N N . ALA A 1 83 ? 27.467 -0.855 -39.688 1.00 90.81 83 ALA A N 1
ATOM 637 C CA . ALA A 1 83 ? 28.323 -1.855 -40.302 1.00 90.81 83 ALA A CA 1
ATOM 638 C C . ALA A 1 83 ? 27.552 -2.696 -41.332 1.00 90.81 83 ALA A C 1
ATOM 640 O O . ALA A 1 83 ? 26.394 -3.065 -41.135 1.00 90.81 83 ALA A O 1
ATOM 641 N N . SER A 1 84 ? 28.225 -3.066 -42.424 1.00 90.25 84 SER A N 1
ATOM 642 C CA . SER A 1 84 ? 27.616 -3.808 -43.539 1.00 90.25 84 SER A CA 1
ATOM 643 C C . SER A 1 84 ? 27.048 -5.172 -43.140 1.00 90.25 84 SER A C 1
ATOM 645 O O . SER A 1 84 ? 26.127 -5.662 -43.789 1.00 90.25 84 SER A O 1
ATOM 647 N N . PHE A 1 85 ? 27.568 -5.778 -42.070 1.00 90.88 85 PHE A N 1
ATOM 648 C CA . PHE A 1 85 ? 27.106 -7.069 -41.569 1.00 90.88 85 PHE A CA 1
ATOM 649 C C . PHE A 1 85 ? 25.862 -6.977 -40.674 1.00 90.88 85 PHE A C 1
ATOM 651 O O . PHE A 1 85 ? 25.277 -8.014 -40.379 1.00 90.88 85 PHE A O 1
ATOM 658 N N . PHE A 1 86 ? 25.445 -5.784 -40.226 1.00 92.62 86 PHE A N 1
ATOM 659 C CA . PHE A 1 86 ? 24.390 -5.646 -39.213 1.00 92.62 86 PHE A CA 1
ATOM 660 C C . PHE A 1 86 ? 23.058 -6.262 -39.658 1.00 92.62 86 PHE A C 1
ATOM 662 O O . PHE A 1 86 ? 22.434 -6.999 -38.900 1.00 92.62 86 PHE A O 1
ATOM 669 N N . LYS A 1 87 ? 22.662 -6.037 -40.918 1.00 91.25 87 LYS A N 1
ATOM 670 C CA . LYS A 1 87 ? 21.441 -6.618 -41.508 1.00 91.25 87 LYS A CA 1
ATOM 671 C C . LYS A 1 87 ? 21.480 -8.142 -41.671 1.00 91.25 87 LYS A C 1
ATOM 673 O O . LYS A 1 87 ? 20.455 -8.739 -41.983 1.00 91.25 87 LYS A O 1
ATOM 678 N N . SER A 1 88 ? 22.643 -8.760 -41.502 1.00 92.56 88 SER A N 1
ATOM 679 C CA . SER A 1 88 ? 22.812 -10.213 -41.560 1.00 92.56 88 SER A CA 1
ATOM 680 C C . SER A 1 88 ? 22.798 -10.856 -40.173 1.00 92.56 88 SER A C 1
ATOM 682 O O . SER A 1 88 ? 23.004 -12.062 -40.072 1.00 92.56 88 SER A O 1
ATOM 684 N N . ILE A 1 89 ? 22.629 -10.072 -39.101 1.00 94.06 89 ILE A N 1
ATOM 685 C CA . ILE A 1 89 ? 22.575 -10.606 -37.742 1.00 94.06 89 ILE A CA 1
ATOM 686 C C . ILE A 1 89 ? 21.170 -11.138 -37.472 1.00 94.06 89 ILE A C 1
ATOM 688 O O . ILE A 1 89 ? 20.217 -10.373 -37.363 1.00 94.06 89 ILE A O 1
ATOM 692 N N . ASP A 1 90 ? 21.083 -12.448 -37.287 1.00 91.94 90 ASP A N 1
ATOM 693 C CA . ASP A 1 90 ? 19.881 -13.166 -36.885 1.00 91.94 90 ASP A CA 1
ATOM 694 C C . ASP A 1 90 ? 20.127 -13.971 -35.591 1.00 91.94 90 ASP A C 1
ATOM 696 O O . ASP A 1 90 ? 21.170 -13.858 -34.924 1.00 91.94 90 ASP A O 1
ATOM 700 N N . ILE A 1 91 ? 19.153 -14.803 -35.217 1.00 90.69 91 ILE A N 1
ATOM 701 C CA . ILE A 1 91 ? 19.266 -15.683 -34.053 1.00 90.69 91 ILE A CA 1
ATOM 702 C C . ILE A 1 91 ? 20.387 -16.722 -34.201 1.00 90.69 91 ILE A C 1
ATOM 704 O O . ILE A 1 91 ? 21.030 -17.075 -33.209 1.00 90.69 91 ILE A O 1
ATOM 708 N N . GLU A 1 92 ? 20.666 -17.210 -35.411 1.00 91.88 92 GLU A N 1
ATOM 709 C CA . GLU A 1 92 ? 21.695 -18.226 -35.639 1.00 91.88 92 GLU A CA 1
ATOM 710 C C . GLU A 1 92 ? 23.099 -17.633 -35.475 1.00 91.88 92 GLU A C 1
ATOM 712 O O . GLU A 1 92 ? 23.967 -18.281 -34.883 1.00 91.88 92 GLU A O 1
ATOM 717 N N . VAL A 1 93 ? 23.308 -16.373 -35.872 1.00 92.88 93 VAL A N 1
ATOM 718 C CA . VAL A 1 93 ? 24.530 -15.615 -35.561 1.00 92.88 93 VAL A CA 1
ATOM 719 C C . VAL A 1 93 ? 24.696 -15.457 -34.048 1.00 92.88 93 VAL A C 1
ATOM 721 O O . VAL A 1 93 ? 25.762 -15.771 -33.508 1.00 92.88 93 VAL A O 1
ATOM 724 N N . ALA A 1 94 ? 23.645 -15.031 -33.337 1.00 91.81 94 ALA A N 1
ATOM 725 C CA . ALA A 1 94 ? 23.691 -14.881 -31.881 1.00 91.81 94 ALA A CA 1
ATOM 726 C C . ALA A 1 94 ? 24.005 -16.216 -31.178 1.00 91.81 94 ALA A C 1
ATOM 728 O O . ALA A 1 94 ? 24.837 -16.283 -30.271 1.00 91.81 94 ALA A O 1
ATOM 729 N N . LYS A 1 95 ? 23.394 -17.308 -31.629 1.00 90.50 95 LYS A N 1
ATOM 730 C CA . LYS A 1 95 ? 23.615 -18.667 -31.121 1.00 90.50 95 LYS A CA 1
ATOM 731 C C . LYS A 1 95 ? 25.027 -19.176 -31.398 1.00 90.50 95 LYS A C 1
ATOM 733 O O . LYS A 1 95 ? 25.645 -19.768 -30.510 1.00 90.50 95 LYS A O 1
ATOM 738 N N . ALA A 1 96 ? 25.552 -18.959 -32.603 1.00 91.94 96 ALA A N 1
ATOM 739 C CA . ALA A 1 96 ? 26.917 -19.334 -32.957 1.00 91.94 96 ALA A CA 1
ATOM 740 C C . ALA A 1 96 ? 27.933 -18.604 -32.068 1.00 91.94 96 ALA A C 1
ATOM 742 O O . ALA A 1 96 ? 28.852 -19.235 -31.536 1.00 91.94 96 ALA A O 1
ATOM 743 N N . LEU A 1 97 ? 27.714 -17.308 -31.827 1.00 90.31 97 LEU A N 1
ATOM 744 C CA . LEU A 1 97 ? 28.541 -16.514 -30.926 1.00 90.31 97 LEU A CA 1
ATOM 745 C C . LEU A 1 97 ? 28.438 -17.006 -29.476 1.00 90.31 97 LEU A C 1
ATOM 747 O O . LEU A 1 97 ? 29.464 -17.281 -28.859 1.00 90.31 97 LEU A O 1
ATOM 751 N N . ALA A 1 98 ? 27.228 -17.214 -28.952 1.00 89.31 98 ALA A N 1
ATOM 752 C CA . ALA A 1 98 ? 27.028 -17.756 -27.606 1.00 89.31 98 ALA A CA 1
ATOM 753 C C . ALA A 1 98 ? 27.748 -19.100 -27.415 1.00 89.31 98 ALA A C 1
ATOM 755 O O . ALA A 1 98 ? 28.443 -19.300 -26.418 1.00 89.31 98 ALA A O 1
ATOM 756 N N . LYS A 1 99 ? 27.656 -19.999 -28.406 1.00 89.44 99 LYS A N 1
ATOM 757 C CA . LYS A 1 99 ? 28.363 -21.286 -28.411 1.00 89.44 99 LYS A CA 1
ATOM 758 C C . LYS A 1 99 ? 29.881 -21.102 -28.405 1.00 89.44 99 LYS A C 1
ATOM 760 O O . LYS A 1 99 ? 30.559 -21.810 -27.663 1.00 89.44 99 LYS A O 1
ATOM 765 N N . SER A 1 100 ? 30.404 -20.163 -29.195 1.00 88.81 100 SER A N 1
ATOM 766 C CA . SER A 1 100 ? 31.835 -19.835 -29.225 1.00 88.81 100 SER A CA 1
ATOM 767 C C . SER A 1 100 ? 32.330 -19.283 -27.887 1.00 88.81 100 SER A C 1
ATOM 769 O O . SER A 1 100 ? 33.444 -19.588 -27.472 1.00 88.81 100 SER A O 1
ATOM 771 N N . LEU A 1 101 ? 31.490 -18.519 -27.187 1.00 85.12 101 LEU A N 1
ATOM 772 C CA . LEU A 1 101 ? 31.759 -18.003 -25.842 1.00 85.12 101 LEU A CA 1
ATOM 773 C C . LEU A 1 101 ? 31.503 -19.042 -24.740 1.00 85.12 101 LEU A C 1
ATOM 775 O O . LEU A 1 101 ? 31.670 -18.758 -23.557 1.00 85.12 101 LEU A O 1
ATOM 779 N N . GLY A 1 102 ? 31.067 -20.249 -25.107 1.00 84.56 102 GLY A N 1
ATOM 780 C CA . GLY A 1 102 ? 30.712 -21.306 -24.170 1.00 84.56 102 GLY A CA 1
ATOM 781 C C . GLY A 1 102 ? 29.438 -21.033 -23.368 1.00 84.56 102 GLY A C 1
ATOM 782 O O . GLY A 1 102 ? 29.123 -21.827 -22.484 1.00 84.56 102 GLY A O 1
ATOM 783 N N . ILE A 1 103 ? 28.685 -19.970 -23.664 1.00 85.25 103 ILE A N 1
ATOM 784 C CA . ILE A 1 103 ? 27.466 -19.578 -22.951 1.00 85.25 103 ILE A CA 1
ATOM 785 C C . ILE A 1 103 ? 26.341 -20.544 -23.331 1.00 85.25 103 ILE A C 1
ATOM 787 O O . ILE A 1 103 ? 25.957 -20.655 -24.493 1.00 85.25 103 ILE A O 1
ATOM 791 N N . ARG A 1 104 ? 25.810 -21.269 -22.343 1.00 81.44 104 ARG A N 1
ATOM 792 C CA . ARG A 1 104 ? 24.755 -22.274 -22.562 1.00 81.44 104 ARG A CA 1
ATOM 793 C C . ARG A 1 104 ? 23.364 -21.739 -22.273 1.00 81.44 104 ARG A C 1
ATOM 795 O O . ARG A 1 104 ? 22.414 -22.134 -22.932 1.00 81.44 104 ARG A O 1
ATOM 802 N N . ARG A 1 105 ? 23.239 -20.876 -21.270 1.00 85.12 105 ARG A N 1
ATOM 803 C CA . ARG A 1 105 ? 21.969 -20.276 -20.856 1.00 85.12 105 ARG A CA 1
ATOM 804 C C . ARG A 1 105 ? 22.116 -18.771 -20.846 1.00 85.12 105 ARG A C 1
ATOM 806 O O . ARG A 1 105 ? 23.113 -18.274 -20.331 1.00 85.12 105 ARG A O 1
ATOM 813 N N . VAL A 1 106 ? 21.124 -18.070 -21.376 1.00 87.56 106 VAL A N 1
ATOM 814 C CA . VAL A 1 106 ? 21.136 -16.609 -21.461 1.00 87.56 106 VAL A CA 1
ATOM 815 C C . VAL A 1 106 ? 19.855 -16.058 -20.860 1.00 87.56 106 VAL A C 1
ATOM 817 O O . VAL A 1 106 ? 18.766 -16.544 -21.157 1.00 87.56 106 VAL A O 1
ATOM 820 N N . VAL A 1 107 ? 19.980 -15.027 -20.030 1.00 88.81 107 VAL A N 1
ATOM 821 C CA . VAL A 1 107 ? 18.855 -14.161 -19.667 1.00 88.81 107 VAL A CA 1
ATOM 822 C C . VAL A 1 107 ? 19.017 -12.845 -20.409 1.00 88.81 107 VAL A C 1
ATOM 824 O O . VAL A 1 107 ? 19.971 -12.109 -20.168 1.00 88.81 107 VAL A O 1
ATOM 827 N N . ILE A 1 108 ? 18.084 -12.566 -21.310 1.00 90.50 108 ILE A N 1
ATOM 828 C CA . ILE A 1 108 ? 17.984 -11.315 -22.049 1.00 90.50 108 ILE A CA 1
ATOM 829 C C . ILE A 1 108 ? 17.046 -10.395 -21.275 1.00 90.50 108 ILE A C 1
ATOM 831 O O . ILE A 1 108 ? 15.878 -10.718 -21.083 1.00 90.50 108 ILE A O 1
ATOM 835 N N . ALA A 1 109 ? 17.551 -9.253 -20.831 1.00 89.75 109 ALA A N 1
ATOM 836 C CA . ALA A 1 109 ? 16.798 -8.212 -20.160 1.00 89.75 109 ALA A CA 1
ATOM 837 C C . ALA A 1 109 ? 16.611 -7.028 -21.121 1.00 89.75 109 ALA A C 1
ATOM 839 O O . ALA A 1 109 ? 17.551 -6.271 -21.366 1.00 89.75 109 ALA A O 1
ATOM 840 N N . ALA A 1 110 ? 15.415 -6.903 -21.699 1.00 89.12 110 ALA A N 1
ATOM 841 C CA . ALA A 1 110 ? 15.098 -5.935 -22.746 1.00 89.12 110 ALA A CA 1
ATOM 842 C C . ALA A 1 110 ? 14.225 -4.785 -22.226 1.00 89.12 110 ALA A C 1
ATOM 844 O O . ALA A 1 110 ? 13.059 -4.978 -21.865 1.00 89.12 110 ALA A O 1
ATOM 845 N N . ASP A 1 111 ? 14.783 -3.578 -22.200 1.00 86.44 111 ASP A N 1
ATOM 846 C CA . ASP A 1 111 ? 14.071 -2.380 -21.766 1.00 86.44 111 ASP A CA 1
ATOM 847 C C . ASP A 1 111 ? 13.329 -1.670 -22.908 1.00 86.44 111 ASP A C 1
ATOM 849 O O . ASP A 1 111 ? 13.819 -1.613 -24.034 1.00 86.44 111 ASP A O 1
ATOM 853 N N . ASP A 1 112 ? 12.143 -1.131 -22.606 1.00 83.81 112 ASP A N 1
ATOM 854 C CA . ASP A 1 112 ? 11.234 -0.463 -23.553 1.00 83.81 112 ASP A CA 1
ATOM 855 C C . ASP A 1 112 ? 10.917 -1.268 -24.830 1.00 83.81 112 ASP A C 1
ATOM 857 O O . ASP A 1 112 ? 10.812 -0.739 -25.939 1.00 83.81 112 ASP A O 1
ATOM 861 N N . MET A 1 113 ? 10.672 -2.569 -24.664 1.00 86.62 113 MET A N 1
ATOM 862 C CA . MET A 1 113 ? 10.275 -3.494 -25.736 1.00 86.62 113 MET A CA 1
ATOM 863 C C . MET A 1 113 ? 8.957 -3.083 -26.431 1.00 86.62 113 MET A C 1
ATOM 865 O O . MET A 1 113 ? 8.683 -3.517 -27.553 1.00 86.62 113 MET A O 1
ATOM 869 N N . CYS A 1 114 ? 8.158 -2.194 -25.821 1.00 83.38 114 CYS A N 1
ATOM 870 C CA . CYS A 1 114 ? 7.018 -1.547 -26.483 1.00 83.38 114 CYS A CA 1
ATOM 871 C C . CYS A 1 114 ? 7.397 -0.850 -27.790 1.00 83.38 114 CYS A C 1
ATOM 873 O O . CYS A 1 114 ? 6.594 -0.841 -28.716 1.00 83.38 114 CYS A O 1
ATOM 875 N N . LYS A 1 115 ? 8.597 -0.269 -27.898 1.00 87.81 115 LYS A N 1
ATOM 876 C CA . LYS A 1 115 ? 9.025 0.424 -29.121 1.00 87.81 115 LYS A CA 1
ATOM 877 C C . LYS A 1 115 ? 9.156 -0.543 -30.291 1.00 87.81 115 LYS A C 1
ATOM 879 O O . LYS A 1 115 ? 8.654 -0.266 -31.377 1.00 87.81 115 LYS A O 1
ATOM 884 N N . LEU A 1 116 ? 9.764 -1.704 -30.049 1.00 89.44 116 LEU A N 1
ATOM 885 C CA . LEU A 1 116 ? 9.913 -2.747 -31.059 1.00 89.44 116 LEU A CA 1
ATOM 886 C C . LEU A 1 116 ? 8.557 -3.347 -31.446 1.00 89.44 116 LEU A C 1
ATOM 888 O O . LEU A 1 116 ? 8.205 -3.393 -32.622 1.00 89.44 116 LEU A O 1
ATOM 892 N N . THR A 1 117 ? 7.764 -3.743 -30.450 1.00 87.25 117 THR A N 1
ATOM 893 C CA . THR A 1 117 ? 6.429 -4.329 -30.665 1.00 87.25 117 THR A CA 1
ATOM 894 C C . THR A 1 117 ? 5.470 -3.352 -31.355 1.00 87.25 117 THR A C 1
ATOM 896 O O . THR A 1 117 ? 4.731 -3.766 -32.244 1.00 87.25 117 THR A O 1
ATOM 899 N N . SER A 1 118 ? 5.551 -2.047 -31.071 1.00 86.38 118 SER A N 1
ATOM 900 C CA . SER A 1 118 ? 4.770 -1.008 -31.768 1.00 86.38 118 SER A CA 1
ATOM 901 C C . SER A 1 118 ? 5.174 -0.824 -33.234 1.00 86.38 118 SER A C 1
ATOM 903 O O . SER A 1 118 ? 4.341 -0.440 -34.056 1.00 86.38 118 SER A O 1
ATOM 905 N N . CYS A 1 119 ? 6.435 -1.085 -33.599 1.00 88.69 119 CYS A N 1
ATOM 906 C CA . CYS A 1 119 ? 6.845 -1.104 -35.006 1.00 88.69 119 CYS A CA 1
ATOM 907 C C . CYS A 1 119 ? 6.223 -2.297 -35.733 1.00 88.69 119 CYS A C 1
ATOM 909 O O . CYS A 1 119 ? 5.550 -2.106 -36.744 1.00 88.69 119 CYS A O 1
ATOM 911 N N . ILE A 1 120 ? 6.342 -3.494 -35.153 1.00 87.50 120 ILE A N 1
ATOM 912 C CA . ILE A 1 120 ? 5.767 -4.727 -35.711 1.00 87.50 120 ILE A CA 1
ATOM 913 C C . ILE A 1 120 ? 4.240 -4.614 -35.829 1.00 87.50 120 ILE A C 1
ATOM 915 O O . ILE A 1 120 ? 3.657 -5.002 -36.836 1.00 87.50 120 ILE A O 1
ATOM 919 N N . ALA A 1 121 ? 3.566 -4.031 -34.833 1.00 85.12 121 ALA A N 1
ATOM 920 C CA . ALA A 1 121 ? 2.113 -3.871 -34.832 1.00 85.12 121 ALA A CA 1
ATOM 921 C C . ALA A 1 121 ? 1.583 -3.038 -36.016 1.00 85.12 121 ALA A C 1
ATOM 923 O O . ALA A 1 121 ? 0.439 -3.234 -36.429 1.00 85.12 121 ALA A O 1
ATOM 924 N N . ARG A 1 122 ? 2.406 -2.138 -36.579 1.00 86.88 122 ARG A N 1
ATOM 925 C CA . ARG A 1 122 ? 2.054 -1.304 -37.741 1.00 86.88 122 ARG A CA 1
ATOM 926 C C . ARG A 1 122 ? 2.175 -2.034 -39.080 1.00 86.88 122 ARG A C 1
ATOM 928 O O . ARG A 1 122 ? 1.681 -1.520 -40.085 1.00 86.88 122 ARG A O 1
ATOM 935 N N . TRP A 1 123 ? 2.799 -3.210 -39.122 1.00 89.00 123 TRP A N 1
ATOM 936 C CA . TRP A 1 123 ? 2.933 -3.978 -40.357 1.00 89.00 123 TRP A CA 1
ATOM 937 C C . TRP A 1 123 ? 1.574 -4.505 -40.827 1.00 89.00 123 TRP A C 1
ATOM 939 O O . TRP A 1 123 ? 0.765 -5.013 -40.045 1.00 89.00 123 TRP A O 1
ATOM 949 N N . LYS A 1 124 ? 1.315 -4.376 -42.131 1.00 87.94 124 LYS A N 1
ATOM 950 C CA . LYS A 1 124 ? 0.058 -4.833 -42.742 1.00 87.94 124 LYS A CA 1
ATOM 951 C C . LYS A 1 124 ? 0.014 -6.353 -42.848 1.00 87.94 124 LYS A C 1
ATOM 953 O O . LYS A 1 124 ? -1.031 -6.951 -42.586 1.00 87.94 124 LYS A O 1
ATOM 958 N N . ASP A 1 125 ? 1.142 -6.958 -43.206 1.00 88.31 125 ASP A N 1
ATOM 959 C CA . ASP A 1 125 ? 1.264 -8.397 -43.373 1.00 88.31 125 ASP A CA 1
ATOM 960 C C . ASP A 1 125 ? 1.155 -9.098 -42.011 1.00 88.31 125 ASP A C 1
ATOM 962 O O . ASP A 1 125 ? 1.803 -8.735 -41.028 1.00 88.31 125 ASP A O 1
ATOM 966 N N . LYS A 1 126 ? 0.232 -10.050 -41.904 1.00 85.88 126 LYS A N 1
ATOM 967 C CA . LYS A 1 126 ? 0.018 -10.811 -40.671 1.00 85.88 126 LYS A CA 1
ATOM 968 C C . LYS A 1 126 ? 1.035 -11.944 -40.533 1.00 85.88 126 LYS A C 1
ATOM 970 O O . LYS A 1 126 ? 1.441 -12.229 -39.407 1.00 85.88 126 LYS A O 1
ATOM 975 N N . ASP A 1 127 ? 1.443 -12.539 -41.645 1.00 85.38 127 ASP A N 1
ATOM 976 C CA . ASP A 1 127 ? 2.354 -13.675 -41.682 1.00 85.38 127 ASP A CA 1
ATOM 977 C C . ASP A 1 127 ? 3.775 -13.209 -41.343 1.00 85.38 127 ASP A C 1
ATOM 979 O O . ASP A 1 127 ? 4.442 -13.842 -40.527 1.00 85.38 127 ASP A O 1
ATOM 983 N N . GLU A 1 128 ? 4.195 -12.035 -41.828 1.00 87.81 128 GLU A N 1
ATOM 984 C CA . GLU A 1 128 ? 5.475 -11.425 -41.422 1.00 87.81 128 GLU A CA 1
ATOM 985 C C . GLU A 1 128 ? 5.501 -11.049 -39.934 1.00 87.81 128 GLU A C 1
ATOM 987 O O . GLU A 1 128 ? 6.493 -11.293 -39.245 1.00 87.81 128 GLU A O 1
ATOM 992 N N . ARG A 1 129 ? 4.398 -10.507 -39.394 1.00 86.31 129 ARG A N 1
ATOM 993 C CA . ARG A 1 129 ? 4.286 -10.223 -37.950 1.00 86.31 129 ARG A CA 1
ATOM 994 C C . ARG A 1 129 ? 4.387 -11.493 -37.115 1.00 86.31 129 ARG A C 1
ATOM 996 O O . ARG A 1 129 ? 5.055 -11.501 -36.082 1.00 86.31 129 ARG A O 1
ATOM 1003 N N . GLU A 1 130 ? 3.715 -12.559 -37.544 1.00 84.06 130 GLU A N 1
ATOM 1004 C CA . GLU A 1 130 ? 3.797 -13.857 -36.879 1.00 84.06 130 GLU A CA 1
ATOM 1005 C C . GLU A 1 130 ? 5.208 -14.446 -36.988 1.00 84.06 130 GLU A C 1
ATOM 1007 O O . GLU A 1 130 ? 5.715 -14.973 -35.999 1.00 84.06 130 GLU A O 1
ATOM 1012 N N . HIS A 1 131 ? 5.880 -14.290 -38.130 1.00 84.31 131 HIS A N 1
ATOM 1013 C CA . HIS A 1 131 ? 7.254 -14.743 -38.322 1.00 84.31 131 HIS A CA 1
ATOM 1014 C C . HIS A 1 131 ? 8.245 -14.012 -37.401 1.00 84.31 131 HIS A C 1
ATOM 1016 O O . HIS A 1 131 ? 9.004 -14.678 -36.697 1.00 84.31 131 HIS A O 1
ATOM 1022 N N . ALA A 1 132 ? 8.166 -12.681 -37.292 1.00 86.62 132 ALA A N 1
ATOM 1023 C CA . ALA A 1 132 ? 8.986 -11.900 -36.357 1.00 86.62 132 ALA A CA 1
ATOM 1024 C C . ALA A 1 132 ? 8.777 -12.336 -34.893 1.00 86.62 132 ALA A C 1
ATOM 1026 O O . ALA A 1 132 ? 9.732 -12.573 -34.152 1.00 86.62 132 ALA A O 1
ATOM 1027 N N . MET A 1 133 ? 7.519 -12.525 -34.475 1.00 83.62 133 MET A N 1
ATOM 1028 C CA . MET A 1 133 ? 7.215 -13.008 -33.121 1.00 83.62 133 MET A CA 1
ATOM 1029 C C . MET A 1 133 ? 7.647 -14.462 -32.895 1.00 83.62 133 MET A C 1
ATOM 1031 O O . MET A 1 133 ? 7.959 -14.833 -31.764 1.00 83.62 133 MET A O 1
ATOM 1035 N N . ASN A 1 134 ? 7.670 -15.297 -33.936 1.00 80.75 134 ASN A N 1
ATOM 1036 C CA . ASN A 1 134 ? 8.179 -16.664 -33.852 1.00 80.75 134 ASN A CA 1
ATOM 1037 C C . ASN A 1 134 ? 9.710 -16.700 -33.736 1.00 80.75 134 ASN A C 1
ATOM 1039 O O . ASN A 1 134 ? 10.207 -17.467 -32.918 1.00 80.75 134 ASN A O 1
ATOM 1043 N N . SER A 1 135 ? 10.435 -15.808 -34.419 1.00 81.88 135 SER A N 1
ATOM 1044 C CA . SER A 1 135 ? 11.892 -15.656 -34.256 1.00 81.88 135 SER A CA 1
ATOM 1045 C C . SER A 1 135 ? 12.272 -15.317 -32.800 1.00 81.88 135 SER A C 1
ATOM 1047 O O . SER A 1 135 ? 13.218 -15.883 -32.252 1.00 81.88 135 SER A O 1
ATOM 1049 N N . LEU A 1 136 ? 11.468 -14.510 -32.081 1.00 83.19 136 LEU A N 1
ATOM 1050 C CA . LEU A 1 136 ? 11.646 -14.333 -30.625 1.00 83.19 136 LEU A CA 1
ATOM 1051 C C . LEU A 1 136 ? 11.461 -15.638 -29.845 1.00 83.19 136 LEU A C 1
ATOM 1053 O O . LEU A 1 136 ? 12.179 -15.885 -28.880 1.0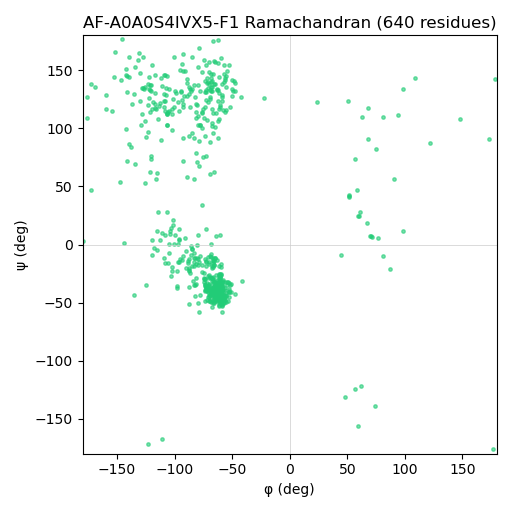0 83.19 136 LEU A O 1
ATOM 1057 N N . LYS A 1 137 ? 10.495 -16.477 -30.227 1.00 81.56 137 LYS A N 1
ATOM 1058 C CA . LYS A 1 137 ? 10.173 -17.712 -29.494 1.00 81.56 137 LYS A CA 1
ATOM 1059 C C . LYS A 1 137 ? 11.265 -18.762 -29.606 1.00 81.56 137 LYS A C 1
ATOM 1061 O O . LYS A 1 137 ? 11.431 -19.547 -28.671 1.00 81.56 137 LYS A O 1
ATOM 1066 N N . ASP A 1 138 ? 12.023 -18.753 -30.696 1.00 81.62 138 ASP A N 1
ATOM 1067 C CA . ASP A 1 138 ? 13.095 -19.717 -30.938 1.00 81.62 138 ASP A CA 1
ATOM 1068 C C . ASP A 1 138 ? 14.183 -19.670 -29.855 1.00 81.62 138 ASP A C 1
ATOM 1070 O O . ASP A 1 138 ? 14.792 -20.694 -29.538 1.00 81.62 138 ASP A O 1
ATOM 1074 N N . MET A 1 139 ? 14.349 -18.533 -29.171 1.00 85.06 139 MET A N 1
ATOM 1075 C CA . MET A 1 139 ? 15.269 -18.408 -28.035 1.00 85.06 139 MET A CA 1
ATOM 1076 C C . MET A 1 139 ? 14.918 -19.353 -26.876 1.00 85.06 139 MET A C 1
ATOM 1078 O O . MET A 1 139 ? 15.806 -19.870 -26.195 1.00 85.06 139 MET A O 1
ATOM 1082 N N . TYR A 1 140 ? 13.629 -19.635 -26.656 1.00 81.31 140 TYR A N 1
ATOM 1083 C CA . TYR A 1 140 ? 13.194 -20.523 -25.576 1.00 81.31 140 TYR A CA 1
ATOM 1084 C C . TYR A 1 140 ? 13.581 -21.981 -25.850 1.00 81.31 140 TYR A C 1
ATOM 1086 O O . TYR A 1 140 ? 13.847 -22.730 -24.908 1.00 81.31 140 TYR A O 1
ATOM 1094 N N . CYS A 1 141 ? 13.686 -22.373 -27.125 1.00 76.81 141 CYS A N 1
ATOM 1095 C CA . CYS A 1 141 ? 14.214 -23.677 -27.536 1.00 76.81 141 CYS A CA 1
ATOM 1096 C C . CYS A 1 141 ? 15.717 -23.817 -27.239 1.00 76.81 141 CYS A C 1
ATOM 1098 O O . CYS A 1 141 ? 16.228 -24.933 -27.173 1.00 76.81 141 CYS A O 1
ATOM 1100 N N . MET A 1 142 ? 16.419 -22.700 -27.030 1.00 76.88 142 MET A N 1
ATOM 1101 C CA . MET A 1 142 ? 17.851 -22.648 -26.722 1.00 76.88 142 MET A CA 1
ATOM 1102 C C . MET A 1 142 ? 18.139 -22.539 -25.217 1.00 76.88 142 MET A C 1
ATOM 1104 O O . MET A 1 142 ? 19.261 -22.229 -24.832 1.00 76.88 142 MET A O 1
ATOM 1108 N N . ASP A 1 143 ? 17.143 -22.779 -24.354 1.00 78.19 143 ASP A N 1
ATOM 1109 C CA . ASP A 1 143 ? 17.222 -22.544 -22.905 1.00 78.19 143 ASP A CA 1
ATOM 1110 C C . ASP A 1 143 ? 17.490 -21.076 -22.517 1.00 78.19 143 ASP A C 1
ATOM 1112 O O . ASP A 1 143 ? 18.000 -20.802 -21.423 1.00 78.19 143 ASP A O 1
ATOM 1116 N N . TRP A 1 144 ? 17.145 -20.123 -23.386 1.00 87.00 144 TRP A N 1
ATOM 1117 C CA . TRP A 1 144 ? 17.257 -18.696 -23.087 1.00 87.00 144 TRP A CA 1
ATOM 1118 C C . TRP A 1 144 ? 15.937 -18.152 -22.544 1.00 87.00 144 TRP A C 1
ATOM 1120 O O . TRP A 1 144 ? 14.861 -18.705 -22.779 1.00 87.00 144 TRP A O 1
ATOM 1130 N N . SER A 1 145 ? 16.029 -17.067 -21.785 1.00 85.06 145 SER A N 1
ATOM 1131 C CA . SER A 1 145 ? 14.891 -16.412 -21.144 1.00 85.06 145 SER A CA 1
ATOM 1132 C C . SER A 1 145 ? 14.867 -14.940 -21.517 1.00 85.06 145 SER A C 1
ATOM 1134 O O . SER A 1 145 ? 15.888 -14.269 -21.397 1.00 85.06 145 SER A O 1
ATOM 1136 N N . LEU A 1 146 ? 13.699 -14.423 -21.890 1.00 84.94 146 LEU A N 1
ATOM 1137 C CA . LEU A 1 146 ? 13.470 -12.990 -22.055 1.00 84.94 146 LEU A CA 1
ATOM 1138 C C . LEU A 1 146 ? 12.737 -12.433 -20.840 1.00 84.94 146 LEU A C 1
ATOM 1140 O O . LEU A 1 146 ? 11.653 -12.892 -20.482 1.00 84.94 146 LEU A O 1
ATOM 1144 N N . LEU A 1 147 ? 13.324 -11.406 -20.245 1.00 83.56 147 LEU A N 1
ATOM 1145 C CA . LEU A 1 147 ? 12.700 -10.519 -19.286 1.00 83.56 147 LEU A CA 1
ATOM 1146 C C . LEU A 1 147 ? 12.584 -9.149 -19.947 1.00 83.56 147 LEU A C 1
ATOM 1148 O O . LEU A 1 147 ? 13.589 -8.581 -20.358 1.00 83.56 147 LEU A O 1
ATOM 1152 N N . CYS A 1 148 ? 11.378 -8.606 -20.071 1.00 81.25 148 CYS A N 1
ATOM 1153 C CA . CYS A 1 148 ? 11.186 -7.349 -20.784 1.00 81.25 148 CYS A CA 1
ATOM 1154 C C . CYS A 1 148 ? 10.327 -6.339 -20.025 1.00 81.25 148 CYS A C 1
ATOM 1156 O O . CYS A 1 148 ? 9.568 -6.657 -19.108 1.00 81.25 148 CYS A O 1
ATOM 1158 N N . SER A 1 149 ? 10.496 -5.083 -20.418 1.00 79.25 149 SER A N 1
ATOM 1159 C CA . SER A 1 149 ? 9.839 -3.899 -19.880 1.00 79.25 149 SER A CA 1
ATOM 1160 C C . SER A 1 149 ? 9.032 -3.209 -20.985 1.00 79.25 149 SER A C 1
ATOM 1162 O O . SER A 1 149 ? 9.305 -3.372 -22.171 1.00 79.25 149 SER A O 1
ATOM 1164 N N . GLY A 1 150 ? 7.995 -2.461 -20.600 1.00 72.19 150 GLY A N 1
ATOM 1165 C CA . GLY A 1 150 ? 7.164 -1.690 -21.533 1.00 72.19 150 GLY A CA 1
ATOM 1166 C C . GLY A 1 150 ? 6.081 -2.477 -22.280 1.00 72.19 150 GLY A C 1
ATOM 1167 O O . GLY A 1 150 ? 5.215 -1.847 -22.861 1.00 72.19 150 GLY A O 1
ATOM 1168 N N . VAL A 1 151 ? 6.057 -3.807 -22.220 1.00 72.44 151 VAL A N 1
ATOM 1169 C CA . VAL A 1 151 ? 5.069 -4.639 -22.939 1.00 72.44 151 VAL A CA 1
ATOM 1170 C C . VAL A 1 151 ? 3.679 -4.659 -22.290 1.00 72.44 151 VAL A C 1
ATOM 1172 O O . VAL A 1 151 ? 3.556 -4.570 -21.059 1.00 72.44 151 VAL A O 1
ATOM 1175 N N . THR A 1 152 ? 2.639 -4.798 -23.117 1.00 69.50 152 THR A N 1
ATOM 1176 C CA . THR A 1 152 ? 1.274 -5.130 -22.679 1.00 69.50 152 THR A CA 1
ATOM 1177 C C . THR A 1 152 ? 1.134 -6.629 -22.383 1.00 69.50 152 THR A C 1
ATOM 1179 O O . THR A 1 152 ? 2.022 -7.424 -22.691 1.00 69.50 152 THR A O 1
ATOM 1182 N N . GLU A 1 153 ? 0.022 -7.032 -21.760 1.00 66.81 153 GLU A N 1
ATOM 1183 C CA . GLU A 1 153 ? -0.286 -8.457 -21.566 1.00 66.81 153 GLU A CA 1
ATOM 1184 C C . GLU A 1 153 ? -0.460 -9.181 -22.910 1.00 66.81 153 GLU A C 1
ATOM 1186 O O . GLU A 1 153 ? 0.019 -10.300 -23.067 1.00 66.81 153 GLU A O 1
ATOM 1191 N N . ASP A 1 154 ? -1.043 -8.514 -23.909 1.00 67.69 154 ASP A N 1
ATOM 1192 C CA . ASP A 1 154 ? -1.197 -9.060 -25.259 1.00 67.69 154 ASP A CA 1
ATOM 1193 C C . ASP A 1 154 ? 0.155 -9.256 -25.958 1.00 67.69 154 ASP A C 1
ATOM 1195 O O . ASP A 1 154 ? 0.384 -10.306 -26.558 1.00 67.69 154 ASP A O 1
ATOM 1199 N N . ASP A 1 155 ? 1.087 -8.306 -25.818 1.00 70.00 155 ASP A N 1
ATOM 1200 C CA . ASP A 1 155 ? 2.461 -8.445 -26.326 1.00 70.00 155 ASP A CA 1
ATOM 1201 C C . ASP A 1 155 ? 3.197 -9.608 -25.638 1.00 70.00 155 ASP A C 1
ATOM 1203 O O . ASP A 1 155 ? 3.895 -10.402 -26.280 1.00 70.00 155 ASP A O 1
ATOM 1207 N N . ALA A 1 156 ? 3.023 -9.745 -24.319 1.00 70.38 156 ALA A N 1
ATOM 1208 C CA . ALA A 1 156 ? 3.594 -10.851 -23.559 1.00 70.38 156 ALA A CA 1
ATOM 1209 C C . ALA A 1 156 ? 3.016 -12.197 -24.026 1.00 70.38 156 ALA A C 1
ATOM 1211 O O . ALA A 1 156 ? 3.770 -13.133 -24.274 1.00 70.38 156 ALA A O 1
ATOM 1212 N N . ASN A 1 157 ? 1.701 -12.283 -24.236 1.00 69.12 157 ASN A N 1
ATOM 1213 C CA . ASN A 1 157 ? 1.033 -13.478 -24.754 1.00 69.12 157 ASN A CA 1
ATOM 1214 C C . ASN A 1 157 ? 1.469 -13.811 -26.190 1.00 69.12 157 ASN A C 1
ATOM 1216 O O . ASN A 1 157 ? 1.671 -14.979 -26.528 1.00 69.12 157 ASN A O 1
ATOM 1220 N N . ALA A 1 158 ? 1.663 -12.799 -27.040 1.00 69.88 158 ALA A N 1
ATOM 1221 C CA . ALA A 1 158 ? 2.105 -12.976 -28.421 1.00 69.88 158 ALA A CA 1
ATOM 1222 C C . ALA A 1 158 ? 3.519 -13.566 -28.517 1.00 69.88 158 ALA A C 1
ATOM 1224 O O . ALA A 1 158 ? 3.793 -14.341 -29.438 1.00 69.88 158 ALA A O 1
ATOM 1225 N N . THR A 1 159 ? 4.384 -13.255 -27.548 1.00 66.88 159 THR A N 1
ATOM 1226 C CA . THR A 1 159 ? 5.758 -13.774 -27.444 1.00 66.88 159 THR A CA 1
ATOM 1227 C C . THR A 1 159 ? 5.850 -15.133 -26.743 1.00 66.88 159 THR A C 1
ATOM 1229 O O . THR A 1 159 ? 6.917 -15.744 -26.744 1.00 66.88 159 THR A O 1
ATOM 1232 N N . MET A 1 160 ? 4.741 -15.686 -26.233 1.00 65.94 160 MET A N 1
ATOM 1233 C CA . MET A 1 160 ? 4.734 -17.032 -25.649 1.00 65.94 160 MET A CA 1
ATOM 1234 C C . MET A 1 160 ? 4.817 -18.140 -26.723 1.00 65.94 160 MET A C 1
ATOM 1236 O O . MET A 1 160 ? 4.164 -18.046 -27.775 1.00 65.94 160 MET A O 1
ATOM 1240 N N . PRO A 1 161 ? 5.572 -19.231 -26.478 1.00 61.06 161 PRO A N 1
ATOM 1241 C CA . PRO A 1 161 ? 5.582 -20.405 -27.351 1.00 61.06 161 PRO A CA 1
ATOM 1242 C C . PRO A 1 161 ? 4.176 -21.015 -27.474 1.00 61.06 161 PRO A C 1
ATOM 1244 O O . PRO A 1 161 ? 3.576 -21.404 -26.475 1.00 61.06 161 PRO A O 1
ATOM 1247 N N . LYS A 1 162 ? 3.642 -21.147 -28.699 1.00 55.25 162 LYS A N 1
ATOM 1248 C CA . LYS A 1 162 ? 2.331 -21.791 -28.946 1.00 55.25 162 LYS A CA 1
ATOM 1249 C C . LYS A 1 162 ? 2.373 -23.327 -28.793 1.00 55.25 162 LYS A C 1
ATOM 1251 O O . LYS A 1 162 ? 1.318 -23.956 -28.746 1.00 55.25 162 LYS A O 1
ATOM 1256 N N . SER A 1 163 ? 3.556 -23.952 -28.714 1.00 48.62 163 SER A N 1
ATOM 1257 C CA . SER A 1 163 ? 3.732 -25.415 -28.619 1.00 48.62 163 SER A CA 1
ATOM 1258 C C . SER A 1 163 ? 3.477 -25.949 -27.199 1.00 48.62 163 SER A C 1
ATOM 1260 O O . SER A 1 163 ? 4.348 -26.468 -26.500 1.00 48.62 163 SER A O 1
ATOM 1262 N N . LEU A 1 164 ? 2.213 -25.857 -26.798 1.00 45.62 164 LEU A N 1
ATOM 1263 C CA . LEU A 1 164 ? 1.638 -26.314 -25.530 1.00 45.62 164 LEU A CA 1
ATOM 1264 C C . LEU A 1 164 ? 1.589 -27.845 -25.342 1.00 45.62 164 LEU A C 1
ATOM 1266 O O . LEU A 1 164 ? 1.123 -28.300 -24.302 1.00 45.62 164 LEU A O 1
ATOM 1270 N N . TYR A 1 165 ? 2.067 -28.653 -26.296 1.00 42.69 165 TYR A N 1
ATOM 1271 C CA . TYR A 1 165 ? 1.934 -30.119 -26.229 1.00 42.69 165 TYR A CA 1
ATOM 1272 C C . TYR A 1 165 ? 3.245 -30.907 -26.105 1.00 42.69 165 TYR A C 1
ATOM 1274 O O . TYR A 1 165 ? 3.188 -32.119 -25.916 1.00 42.69 165 TYR A O 1
ATOM 1282 N N . SER A 1 166 ? 4.423 -30.273 -26.163 1.00 44.53 166 SER A N 1
ATOM 1283 C CA . SER A 1 166 ? 5.695 -31.020 -26.087 1.00 44.53 166 SER A CA 1
ATOM 1284 C C . SER A 1 166 ? 6.849 -30.336 -25.346 1.00 44.53 166 SER A C 1
ATOM 1286 O O . SER A 1 166 ? 7.924 -30.928 -25.260 1.00 44.53 166 SER A O 1
ATOM 1288 N N . SER A 1 167 ? 6.674 -29.135 -24.780 1.00 42.66 167 SER A N 1
ATOM 1289 C CA . SER A 1 167 ? 7.730 -28.497 -23.979 1.00 42.66 167 SER A CA 1
ATOM 1290 C C . SER A 1 167 ? 7.565 -28.789 -22.480 1.00 42.66 167 SER A C 1
ATOM 1292 O O . SER A 1 167 ? 6.495 -28.640 -21.897 1.00 42.66 167 SER A O 1
ATOM 1294 N N . GLN A 1 168 ? 8.652 -29.211 -21.829 1.00 48.09 168 GLN A N 1
ATOM 1295 C CA . GLN A 1 168 ? 8.727 -29.546 -20.396 1.00 48.09 168 GLN A CA 1
ATOM 1296 C C . GLN A 1 168 ? 8.673 -28.318 -19.456 1.00 48.09 168 GLN A C 1
ATOM 1298 O O . GLN A 1 168 ? 9.017 -28.433 -18.279 1.00 48.09 168 GLN A O 1
ATOM 1303 N N . ARG A 1 169 ? 8.292 -27.125 -19.940 1.00 49.72 169 ARG A N 1
ATOM 1304 C CA . ARG A 1 169 ? 8.297 -25.881 -19.151 1.00 49.72 169 ARG A CA 1
ATOM 1305 C C . ARG A 1 169 ? 6.906 -25.240 -19.115 1.00 49.72 169 ARG A C 1
ATOM 1307 O O . ARG A 1 169 ? 6.567 -24.516 -20.045 1.00 49.72 169 ARG A O 1
ATOM 1314 N N . PRO A 1 170 ? 6.105 -25.475 -18.059 1.00 54.59 170 PRO A N 1
ATOM 1315 C CA . PRO A 1 170 ? 4.831 -24.786 -17.890 1.00 54.59 170 PRO A CA 1
ATOM 1316 C C . PRO A 1 170 ? 5.058 -23.276 -17.752 1.00 54.59 170 PRO A C 1
ATOM 1318 O O . PRO A 1 170 ? 5.926 -22.835 -16.996 1.00 54.59 170 PRO A O 1
ATOM 1321 N N . THR A 1 171 ? 4.277 -22.486 -18.484 1.00 49.78 171 THR A N 1
ATOM 1322 C CA . THR A 1 171 ? 4.254 -21.026 -18.355 1.00 49.78 171 THR A CA 1
ATOM 1323 C C . THR A 1 171 ? 3.251 -20.625 -17.278 1.00 49.78 171 THR A C 1
ATOM 1325 O O . THR A 1 171 ? 2.140 -21.148 -17.233 1.00 49.78 171 THR A O 1
ATOM 1328 N N . GLU A 1 172 ? 3.637 -19.695 -16.407 1.00 55.91 172 GLU A N 1
ATOM 1329 C CA . GLU A 1 172 ? 2.784 -19.173 -15.340 1.00 55.91 172 GLU A CA 1
ATOM 1330 C C . GLU A 1 172 ? 2.810 -17.642 -15.378 1.00 55.91 172 GLU A C 1
ATOM 1332 O O . GLU A 1 172 ? 3.876 -17.031 -15.275 1.00 55.91 172 GLU A O 1
ATOM 1337 N N . THR A 1 173 ? 1.642 -17.013 -15.504 1.00 55.09 173 THR A N 1
ATOM 1338 C CA . THR A 1 173 ? 1.521 -15.559 -15.360 1.00 55.09 173 THR A CA 1
ATOM 1339 C C . THR A 1 173 ? 1.578 -15.204 -13.880 1.00 55.09 173 THR A C 1
ATOM 1341 O O . THR A 1 173 ? 0.679 -15.545 -13.112 1.00 55.09 173 THR A O 1
ATOM 1344 N N . ARG A 1 174 ? 2.635 -14.492 -13.474 1.00 55.62 174 ARG A N 1
ATOM 1345 C CA . ARG A 1 174 ? 2.789 -13.980 -12.108 1.00 55.62 174 ARG A CA 1
ATOM 1346 C C . ARG A 1 174 ? 2.804 -12.462 -12.102 1.00 55.62 174 ARG A C 1
ATOM 1348 O O . ARG A 1 174 ? 3.726 -11.838 -12.621 1.00 55.62 174 ARG A O 1
ATOM 1355 N N . TYR A 1 175 ? 1.814 -11.868 -11.448 1.00 58.84 175 TYR A N 1
ATOM 1356 C CA . TYR A 1 175 ? 1.840 -10.442 -11.150 1.00 58.84 175 TYR A CA 1
ATOM 1357 C C . TYR A 1 175 ? 2.844 -10.177 -10.027 1.00 58.84 175 TYR A C 1
ATOM 1359 O O . TYR A 1 175 ? 2.844 -10.854 -8.996 1.00 58.84 175 TYR A O 1
ATOM 1367 N N . LEU A 1 176 ? 3.720 -9.192 -10.235 1.00 57.56 176 LEU A N 1
ATOM 1368 C CA . LEU A 1 176 ? 4.618 -8.727 -9.186 1.00 57.56 176 LEU A CA 1
ATOM 1369 C C . LEU A 1 176 ? 3.778 -8.069 -8.092 1.00 57.56 176 LEU A C 1
ATOM 1371 O O . LEU A 1 176 ? 3.139 -7.039 -8.308 1.00 57.56 176 LEU A O 1
ATOM 1375 N N . ASN A 1 177 ? 3.766 -8.698 -6.925 1.00 62.66 177 ASN A N 1
ATOM 1376 C CA . ASN A 1 177 ? 2.958 -8.263 -5.798 1.00 62.66 177 ASN A CA 1
ATOM 1377 C C . ASN A 1 177 ? 3.680 -7.192 -4.981 1.00 62.66 177 ASN A C 1
ATOM 1379 O O . ASN A 1 177 ? 4.905 -7.061 -5.033 1.00 62.66 177 ASN A O 1
ATOM 1383 N N . THR A 1 178 ? 2.911 -6.453 -4.179 1.00 68.62 178 THR A N 1
ATOM 1384 C CA . THR A 1 178 ? 3.460 -5.563 -3.149 1.00 68.62 178 THR A CA 1
ATOM 1385 C C . THR A 1 178 ? 4.481 -6.317 -2.303 1.00 68.62 178 THR A C 1
ATOM 1387 O O . THR A 1 178 ? 4.187 -7.409 -1.801 1.00 68.62 178 THR A O 1
ATOM 1390 N N . LEU A 1 179 ? 5.672 -5.741 -2.163 1.00 69.06 179 LEU A N 1
ATOM 1391 C CA . LEU A 1 179 ? 6.778 -6.364 -1.456 1.00 69.06 179 LEU A CA 1
ATOM 1392 C C . LEU A 1 179 ? 6.433 -6.458 0.024 1.00 69.06 179 LEU A C 1
ATOM 1394 O O . LEU A 1 179 ? 5.979 -5.496 0.641 1.00 69.06 179 LEU A O 1
ATOM 1398 N N . THR A 1 180 ? 6.654 -7.636 0.584 1.00 65.75 180 THR A N 1
ATOM 1399 C CA . THR A 1 180 ? 6.507 -7.881 2.013 1.00 65.75 180 THR A CA 1
ATOM 1400 C C . THR A 1 180 ? 7.848 -7.673 2.692 1.00 65.75 180 THR A C 1
ATOM 1402 O O . THR A 1 180 ? 8.894 -7.702 2.040 1.00 65.75 180 THR A O 1
ATOM 1405 N N . HIS A 1 181 ? 7.849 -7.529 4.015 1.00 62.00 181 HIS A N 1
ATOM 1406 C CA . HIS A 1 181 ? 9.093 -7.526 4.788 1.00 62.00 181 HIS A CA 1
ATOM 1407 C C . HIS A 1 181 ? 9.961 -8.775 4.506 1.00 62.00 181 HIS A C 1
ATOM 1409 O O . HIS A 1 181 ? 11.185 -8.677 4.471 1.00 62.00 181 HIS A O 1
ATOM 1415 N N . LEU A 1 182 ? 9.335 -9.926 4.219 1.00 59.19 182 LEU A N 1
ATOM 1416 C CA . LEU A 1 182 ? 10.020 -11.178 3.880 1.00 59.19 182 LEU A CA 1
ATOM 1417 C C . LEU A 1 182 ? 10.648 -11.148 2.482 1.00 59.19 182 LEU A C 1
ATOM 1419 O O . LEU A 1 182 ? 11.718 -11.717 2.283 1.00 59.19 182 LEU A O 1
ATOM 1423 N N . THR A 1 183 ? 10.002 -10.501 1.507 1.00 59.81 183 THR A N 1
ATOM 1424 C CA . THR A 1 183 ? 10.478 -10.475 0.112 1.00 59.81 183 THR A CA 1
ATOM 1425 C C . THR A 1 183 ? 11.349 -9.261 -0.208 1.00 59.81 183 THR A C 1
ATOM 1427 O O . THR A 1 183 ? 12.008 -9.245 -1.246 1.00 59.81 183 THR A O 1
ATOM 1430 N N . ARG A 1 184 ? 11.374 -8.236 0.656 1.00 63.28 184 ARG A N 1
ATOM 1431 C CA . ARG A 1 184 ? 12.109 -6.982 0.413 1.00 63.28 184 ARG A CA 1
ATOM 1432 C C . ARG A 1 184 ? 13.630 -7.151 0.468 1.00 63.28 184 ARG A C 1
ATOM 1434 O O . ARG A 1 184 ? 14.334 -6.539 -0.330 1.00 63.28 184 ARG A O 1
ATOM 1441 N N . GLY A 1 185 ? 14.126 -7.980 1.392 1.00 56.69 185 GLY A N 1
ATOM 1442 C CA . GLY A 1 185 ? 15.545 -8.025 1.771 1.00 56.69 185 GLY A CA 1
ATOM 1443 C C . GLY A 1 185 ? 16.515 -8.314 0.621 1.00 56.69 185 GLY A C 1
ATOM 1444 O O . GLY A 1 185 ? 17.535 -7.646 0.511 1.00 56.69 185 GLY A O 1
ATOM 1445 N N . GLY A 1 186 ? 16.191 -9.263 -0.262 1.00 55.22 186 GLY A N 1
ATOM 1446 C CA . GLY A 1 186 ? 17.034 -9.574 -1.424 1.00 55.22 186 GLY A CA 1
ATOM 1447 C C . GLY A 1 186 ? 16.799 -8.659 -2.631 1.00 55.22 186 GLY A C 1
ATOM 1448 O O . GLY A 1 186 ? 17.729 -8.387 -3.378 1.00 55.22 186 GLY A O 1
ATOM 1449 N N . ALA A 1 187 ? 15.570 -8.167 -2.818 1.00 51.47 187 ALA A N 1
ATOM 1450 C CA . ALA A 1 187 ? 15.152 -7.488 -4.047 1.00 51.47 187 ALA A CA 1
ATOM 1451 C C . ALA A 1 187 ? 15.493 -5.987 -4.099 1.00 51.47 187 ALA A C 1
ATOM 1453 O O . ALA A 1 187 ? 15.478 -5.407 -5.181 1.00 51.47 187 ALA A O 1
ATOM 1454 N N . ILE A 1 188 ? 15.770 -5.344 -2.955 1.00 60.78 188 ILE A N 1
ATOM 1455 C CA . ILE A 1 188 ? 16.046 -3.893 -2.884 1.00 60.78 188 ILE A CA 1
ATOM 1456 C C . ILE A 1 188 ? 17.464 -3.595 -2.368 1.00 60.78 188 ILE A C 1
ATOM 1458 O O . ILE A 1 188 ? 17.865 -2.440 -2.348 1.00 60.78 188 ILE A O 1
ATOM 1462 N N . ALA A 1 189 ? 18.269 -4.596 -1.995 1.00 64.06 189 ALA A N 1
ATOM 1463 C CA . ALA A 1 189 ? 19.581 -4.372 -1.372 1.00 64.06 189 ALA A CA 1
ATOM 1464 C C . ALA A 1 189 ? 20.493 -3.420 -2.176 1.00 64.06 189 ALA A C 1
ATOM 1466 O O . ALA A 1 189 ? 21.045 -2.483 -1.605 1.00 64.06 189 ALA A O 1
ATOM 1467 N N . GLY A 1 190 ? 20.583 -3.590 -3.501 1.00 63.69 190 GLY A N 1
ATOM 1468 C CA . GLY A 1 190 ? 21.367 -2.692 -4.361 1.00 63.69 190 GLY A CA 1
ATOM 1469 C C . GLY A 1 190 ? 20.813 -1.263 -4.436 1.00 63.69 190 GLY A C 1
ATOM 1470 O O . GLY A 1 190 ? 21.573 -0.301 -4.449 1.00 63.69 190 GLY A O 1
ATOM 1471 N N . MET A 1 191 ? 19.487 -1.101 -4.417 1.00 68.31 191 MET A N 1
ATOM 1472 C CA . MET A 1 191 ? 18.857 0.225 -4.413 1.00 68.31 191 MET A CA 1
ATOM 1473 C C . MET A 1 191 ? 18.991 0.915 -3.049 1.00 68.31 191 MET A C 1
ATOM 1475 O O . MET A 1 191 ? 19.148 2.130 -2.995 1.00 68.31 191 MET A O 1
ATOM 1479 N N . LEU A 1 192 ? 18.949 0.155 -1.949 1.00 70.25 192 LEU A N 1
ATOM 1480 C CA . LEU A 1 192 ? 19.219 0.673 -0.607 1.00 70.25 192 LEU A CA 1
ATOM 1481 C C . LEU A 1 192 ? 20.660 1.163 -0.497 1.00 70.25 192 LEU A C 1
ATOM 1483 O O . LEU A 1 192 ? 20.868 2.279 -0.042 1.00 70.25 192 LEU A O 1
ATOM 1487 N N . HIS A 1 193 ? 21.620 0.384 -0.999 1.00 71.31 193 HIS A N 1
ATOM 1488 C CA . HIS A 1 193 ? 23.024 0.785 -1.040 1.00 71.31 193 HIS A CA 1
ATOM 1489 C C . HIS A 1 193 ? 23.223 2.107 -1.792 1.00 71.31 193 HIS A C 1
ATOM 1491 O O . HIS A 1 193 ? 23.883 3.008 -1.289 1.00 71.31 193 HIS A O 1
ATOM 1497 N N . PHE A 1 194 ? 22.591 2.272 -2.960 1.00 75.06 194 PHE A N 1
ATOM 1498 C CA . PHE A 1 194 ? 22.628 3.548 -3.682 1.00 75.06 194 PHE A CA 1
ATOM 1499 C C . PHE A 1 194 ? 22.092 4.708 -2.828 1.00 75.06 194 PHE A C 1
ATOM 1501 O O . PHE A 1 194 ? 22.685 5.781 -2.787 1.00 75.06 194 PHE A O 1
ATOM 1508 N N . LEU A 1 195 ? 20.967 4.510 -2.131 1.00 77.12 195 LEU A N 1
ATOM 1509 C CA . LEU A 1 195 ? 20.397 5.544 -1.262 1.00 77.12 195 LEU A CA 1
ATOM 1510 C C . LEU A 1 195 ? 21.291 5.853 -0.053 1.00 77.12 195 LEU A C 1
ATOM 1512 O O . LEU A 1 195 ? 21.318 7.000 0.388 1.00 77.12 195 LEU A O 1
ATOM 1516 N N . GLU A 1 196 ? 22.011 4.862 0.470 1.00 75.25 196 GLU A N 1
ATOM 1517 C CA . GLU A 1 196 ? 22.992 5.029 1.547 1.00 75.25 196 GLU A CA 1
ATOM 1518 C C . GLU A 1 196 ? 24.205 5.847 1.086 1.00 75.25 196 GLU A C 1
ATOM 1520 O O . GLU A 1 196 ? 24.646 6.741 1.810 1.00 75.25 196 GLU A O 1
ATOM 1525 N N . GLU A 1 197 ? 24.707 5.592 -0.125 1.00 80.31 197 GLU A N 1
ATOM 1526 C CA . GLU A 1 197 ? 25.786 6.378 -0.736 1.00 80.31 197 GLU A CA 1
ATOM 1527 C C . GLU A 1 197 ? 25.348 7.816 -1.037 1.00 80.31 197 GLU A C 1
ATOM 1529 O O . GLU A 1 197 ? 26.082 8.767 -0.766 1.00 80.31 197 GLU A O 1
ATOM 1534 N N . GLU A 1 198 ? 24.139 7.987 -1.576 1.00 80.56 198 GLU A N 1
ATOM 1535 C CA . GLU A 1 198 ? 23.607 9.290 -1.979 1.00 80.56 198 GLU A CA 1
ATOM 1536 C C . GLU A 1 198 ? 23.195 10.158 -0.773 1.00 80.56 198 GLU A C 1
ATOM 1538 O O . GLU A 1 198 ? 23.254 11.392 -0.831 1.00 80.56 198 GLU A O 1
ATOM 1543 N N . TYR A 1 199 ? 22.775 9.529 0.331 1.00 81.38 199 TYR A N 1
ATOM 1544 C CA . TYR A 1 199 ? 22.292 10.194 1.545 1.00 81.38 199 TYR A CA 1
ATOM 1545 C C . TYR A 1 199 ? 22.897 9.583 2.826 1.00 81.38 199 TYR A C 1
ATOM 1547 O O . TYR A 1 199 ? 22.169 8.995 3.634 1.00 81.38 199 TYR A O 1
ATOM 1555 N N . PRO A 1 200 ? 24.206 9.762 3.076 1.00 74.75 200 PRO A N 1
ATOM 1556 C CA . PRO A 1 200 ? 24.882 9.130 4.204 1.00 74.75 200 PRO A CA 1
ATOM 1557 C C . PRO A 1 200 ? 24.485 9.740 5.559 1.00 74.75 200 PRO A C 1
ATOM 1559 O O . PRO A 1 200 ? 24.399 10.961 5.726 1.00 74.75 200 PRO A O 1
ATOM 1562 N N . GLY A 1 201 ? 24.304 8.879 6.564 1.00 68.94 201 GLY A N 1
ATOM 1563 C CA . GLY A 1 201 ? 24.120 9.269 7.967 1.00 68.94 201 GLY A CA 1
ATOM 1564 C C . GLY A 1 201 ? 22.939 10.220 8.203 1.00 68.94 201 GLY A C 1
ATOM 1565 O O . GLY A 1 201 ? 21.798 9.936 7.840 1.00 68.94 201 GLY A O 1
ATOM 1566 N N . GLU A 1 202 ? 23.204 11.375 8.821 1.00 63.56 202 GLU A N 1
ATOM 1567 C CA . GLU A 1 202 ? 22.180 12.381 9.155 1.00 63.56 202 GLU A CA 1
ATOM 1568 C C . GLU A 1 202 ? 21.569 13.086 7.928 1.00 63.56 202 GLU A C 1
ATOM 1570 O O . GLU A 1 202 ? 20.576 13.808 8.058 1.00 63.56 202 GLU A O 1
ATOM 1575 N N . ALA A 1 203 ? 22.108 12.858 6.722 1.00 72.19 203 ALA A N 1
ATOM 1576 C CA . ALA A 1 203 ? 21.539 13.381 5.482 1.00 72.19 203 ALA A CA 1
ATOM 1577 C C . ALA A 1 203 ? 20.158 12.779 5.162 1.00 72.19 203 ALA A C 1
ATOM 1579 O O . ALA A 1 203 ? 19.397 13.372 4.390 1.00 72.19 203 ALA A O 1
ATOM 1580 N N . PHE A 1 204 ? 19.791 11.648 5.781 1.00 77.69 204 PHE A N 1
ATOM 1581 C CA . PHE A 1 204 ? 18.487 11.011 5.615 1.00 77.69 204 PHE A CA 1
ATOM 1582 C C . PHE A 1 204 ? 17.375 11.753 6.378 1.00 77.69 204 PHE A C 1
ATOM 1584 O O . PHE A 1 204 ? 16.888 11.356 7.441 1.00 77.69 204 PHE A O 1
ATOM 1591 N N . THR A 1 205 ? 16.974 12.895 5.820 1.00 83.62 205 THR A N 1
ATOM 1592 C CA . THR A 1 205 ? 15.994 13.802 6.427 1.00 83.62 205 THR A CA 1
ATOM 1593 C C . THR A 1 205 ? 14.626 13.139 6.668 1.00 83.62 205 THR A C 1
ATOM 1595 O O . THR A 1 205 ? 14.253 12.188 5.978 1.00 83.62 205 THR A O 1
ATOM 1598 N N . PRO A 1 206 ? 13.781 13.694 7.562 1.00 84.56 206 PRO A N 1
ATOM 1599 C CA . PRO A 1 206 ? 12.396 13.247 7.728 1.00 84.56 206 PRO A CA 1
ATOM 1600 C C . PRO A 1 206 ? 11.588 13.162 6.425 1.00 84.56 206 PRO A C 1
ATOM 1602 O O . PRO A 1 206 ? 10.749 12.279 6.284 1.00 84.56 206 PRO A O 1
ATOM 1605 N N . LYS A 1 207 ? 11.838 14.054 5.455 1.00 87.94 207 LYS A N 1
ATOM 1606 C CA . LYS A 1 207 ? 11.161 14.029 4.147 1.00 87.94 207 LYS A CA 1
ATOM 1607 C C . LYS A 1 207 ? 11.576 12.818 3.311 1.00 87.94 207 LYS A C 1
ATOM 1609 O O . LYS A 1 207 ? 10.714 12.188 2.702 1.00 87.94 207 LYS A O 1
ATOM 1614 N N . LEU A 1 208 ? 12.866 12.485 3.328 1.00 87.19 208 LEU A N 1
ATOM 1615 C CA . LEU A 1 208 ? 13.415 11.295 2.679 1.00 87.19 208 LEU A CA 1
ATOM 1616 C C . LEU A 1 208 ? 12.906 10.020 3.345 1.00 87.19 208 LEU A C 1
ATOM 1618 O O . LEU A 1 208 ? 12.521 9.083 2.654 1.00 87.19 208 LEU A O 1
ATOM 1622 N N . ARG A 1 209 ? 12.788 10.019 4.679 1.00 84.88 209 ARG A N 1
ATOM 1623 C CA . ARG A 1 209 ? 12.170 8.905 5.399 1.00 84.88 209 ARG A CA 1
ATOM 1624 C C . ARG A 1 209 ? 10.730 8.676 4.976 1.00 84.88 209 ARG A C 1
ATOM 1626 O O . ARG A 1 209 ? 10.350 7.548 4.689 1.00 84.88 209 ARG A O 1
ATOM 1633 N N . THR A 1 210 ? 9.938 9.738 4.920 1.00 89.06 210 THR A N 1
ATOM 1634 C CA . THR A 1 210 ? 8.556 9.645 4.455 1.00 89.06 210 THR A CA 1
ATOM 1635 C C . THR A 1 210 ? 8.478 9.120 3.021 1.00 89.06 210 THR A C 1
ATOM 1637 O O . THR A 1 210 ? 7.669 8.239 2.746 1.00 89.06 210 THR A O 1
ATOM 1640 N N . LEU A 1 211 ? 9.326 9.626 2.118 1.00 90.38 211 LEU A N 1
ATOM 1641 C CA . LEU A 1 211 ? 9.406 9.138 0.740 1.00 90.38 211 LEU A CA 1
ATOM 1642 C C . LEU A 1 211 ? 9.714 7.638 0.708 1.00 90.38 211 LEU A C 1
ATOM 1644 O O . LEU A 1 211 ? 8.973 6.886 0.083 1.00 90.38 211 LEU A O 1
ATOM 1648 N N . PHE A 1 212 ? 10.740 7.204 1.440 1.00 87.25 212 PHE A N 1
ATOM 1649 C CA . PHE A 1 212 ? 11.138 5.805 1.539 1.00 87.25 212 PHE A CA 1
ATOM 1650 C C . PHE A 1 212 ? 9.992 4.895 1.990 1.00 87.25 212 PHE A C 1
ATOM 1652 O O . PHE A 1 212 ? 9.707 3.902 1.328 1.00 87.25 212 PHE A O 1
ATOM 1659 N N . GLU A 1 213 ? 9.285 5.257 3.063 1.00 86.88 213 GLU A N 1
ATOM 1660 C CA . GLU A 1 213 ? 8.145 4.475 3.561 1.00 86.88 213 GLU A CA 1
ATOM 1661 C C . GLU A 1 213 ? 7.024 4.338 2.524 1.00 86.88 213 GLU A C 1
ATOM 1663 O O . GLU A 1 213 ? 6.382 3.295 2.448 1.00 86.88 213 GLU A O 1
ATOM 1668 N N . VAL A 1 214 ? 6.821 5.353 1.681 1.00 89.56 214 VAL A N 1
ATOM 1669 C CA . VAL A 1 214 ? 5.821 5.317 0.605 1.00 89.56 214 VAL A CA 1
ATOM 1670 C C . VAL A 1 214 ? 6.242 4.420 -0.559 1.00 89.56 214 VAL A C 1
ATOM 1672 O O . VAL A 1 214 ? 5.389 3.765 -1.159 1.00 89.56 214 VAL A O 1
ATOM 1675 N N . VAL A 1 215 ? 7.533 4.377 -0.896 1.00 86.50 215 VAL A N 1
ATOM 1676 C CA . VAL A 1 215 ? 8.005 3.684 -2.106 1.00 86.50 215 VAL A CA 1
ATOM 1677 C C . VAL A 1 215 ? 8.535 2.269 -1.857 1.00 86.50 215 VAL A C 1
ATOM 1679 O O . VAL A 1 215 ? 8.513 1.452 -2.774 1.00 86.50 215 VAL A O 1
ATOM 1682 N N . LYS A 1 216 ? 8.972 1.933 -0.634 1.00 81.12 216 LYS A N 1
ATOM 1683 C CA . LYS A 1 216 ? 9.711 0.687 -0.329 1.00 81.12 216 LYS A CA 1
ATOM 1684 C C . LYS A 1 216 ? 8.928 -0.613 -0.549 1.00 81.12 216 LYS A C 1
ATOM 1686 O O . LYS A 1 216 ? 9.531 -1.663 -0.751 1.00 81.12 216 LYS A O 1
ATOM 1691 N N . ASN A 1 217 ? 7.599 -0.565 -0.465 1.00 79.62 217 ASN A N 1
ATOM 1692 C CA . ASN A 1 217 ? 6.733 -1.750 -0.519 1.00 79.62 217 ASN A CA 1
ATOM 1693 C C . ASN A 1 217 ? 6.083 -1.976 -1.884 1.00 79.62 217 ASN A C 1
ATOM 1695 O O . ASN A 1 217 ? 5.330 -2.935 -2.062 1.00 79.62 217 ASN A O 1
ATOM 1699 N N . VAL A 1 218 ? 6.358 -1.109 -2.855 1.00 79.25 218 VAL A N 1
ATOM 1700 C CA . VAL A 1 218 ? 5.789 -1.216 -4.196 1.00 79.25 218 VAL A CA 1
ATOM 1701 C C . VAL A 1 218 ? 6.925 -1.443 -5.185 1.00 79.25 218 VAL A C 1
ATOM 1703 O O . VAL A 1 218 ? 7.793 -0.574 -5.313 1.00 79.25 218 VAL A O 1
ATOM 1706 N N . PRO A 1 219 ? 6.946 -2.596 -5.885 1.00 72.56 219 PRO A N 1
ATOM 1707 C CA . PRO A 1 219 ? 7.931 -2.850 -6.924 1.00 72.56 219 PRO A CA 1
ATOM 1708 C C . PRO A 1 219 ? 8.026 -1.676 -7.900 1.00 72.56 219 PRO A C 1
ATOM 1710 O O . PRO A 1 219 ? 7.015 -1.154 -8.372 1.00 72.56 219 PRO A O 1
ATOM 1713 N N . GLY A 1 220 ? 9.255 -1.249 -8.174 1.00 74.25 220 GLY A N 1
ATOM 1714 C CA . GLY A 1 220 ? 9.550 -0.191 -9.131 1.00 74.25 220 GLY A CA 1
ATOM 1715 C C . GLY A 1 220 ? 9.517 1.247 -8.603 1.00 74.25 220 GLY A C 1
ATOM 1716 O O . GLY A 1 220 ? 10.172 2.112 -9.178 1.00 74.25 220 GLY A O 1
ATOM 1717 N N . TYR A 1 221 ? 8.843 1.536 -7.484 1.00 81.75 221 TYR A N 1
ATOM 1718 C CA . TYR A 1 221 ? 8.773 2.915 -6.971 1.00 81.75 221 TYR A CA 1
ATOM 1719 C C . TYR A 1 221 ? 10.099 3.396 -6.362 1.00 81.75 221 TYR A C 1
ATOM 1721 O O . TYR A 1 221 ? 10.460 4.559 -6.528 1.00 81.75 221 TYR A O 1
ATOM 1729 N N . VAL A 1 222 ? 10.861 2.515 -5.702 1.00 81.25 222 VAL A N 1
ATOM 1730 C CA . VAL A 1 222 ? 12.232 2.844 -5.259 1.00 81.25 222 VAL A CA 1
ATOM 1731 C C . VAL A 1 222 ? 13.129 3.105 -6.468 1.00 81.25 222 VAL A C 1
ATOM 1733 O O . VAL A 1 222 ? 13.867 4.084 -6.490 1.00 81.25 222 VAL A O 1
ATOM 1736 N N . GLY A 1 223 ? 13.030 2.263 -7.499 1.00 77.50 223 GLY A N 1
ATOM 1737 C CA . GLY A 1 223 ? 13.824 2.430 -8.709 1.00 77.50 223 GLY A CA 1
ATOM 1738 C C . GLY A 1 223 ? 13.495 3.726 -9.455 1.00 77.50 223 GLY A C 1
ATOM 1739 O O . GLY A 1 223 ? 14.409 4.375 -9.938 1.00 77.50 223 GLY A O 1
ATOM 1740 N N . LEU A 1 224 ? 12.230 4.166 -9.471 1.00 79.81 224 LEU A N 1
ATOM 1741 C CA . LEU A 1 224 ? 11.849 5.492 -9.974 1.00 79.81 224 LEU A CA 1
ATOM 1742 C C . LEU A 1 224 ? 12.587 6.620 -9.243 1.00 79.81 224 LEU A C 1
ATOM 1744 O O . LEU A 1 224 ? 13.106 7.540 -9.871 1.00 79.81 224 LEU A O 1
ATOM 1748 N N . TRP A 1 225 ? 12.624 6.560 -7.912 1.00 86.06 225 TRP A N 1
ATOM 1749 C CA . TRP A 1 225 ? 13.322 7.564 -7.116 1.00 86.06 225 TRP A CA 1
ATOM 1750 C C . TRP A 1 225 ? 14.823 7.599 -7.453 1.00 86.06 225 TRP A C 1
ATOM 1752 O O . TRP A 1 225 ? 15.367 8.676 -7.701 1.00 86.06 225 TRP A O 1
ATOM 1762 N N . VAL A 1 226 ? 15.469 6.432 -7.532 1.00 82.69 226 VAL A N 1
ATOM 1763 C CA . VAL A 1 226 ? 16.883 6.308 -7.923 1.00 82.69 226 VAL A CA 1
ATOM 1764 C C . VAL A 1 226 ? 17.120 6.853 -9.334 1.00 82.69 226 VAL A C 1
ATOM 1766 O O . VAL A 1 226 ? 18.000 7.686 -9.521 1.00 82.69 226 VAL A O 1
ATOM 1769 N N . GLU A 1 227 ? 16.305 6.447 -10.308 1.00 80.12 227 GLU A N 1
ATOM 1770 C CA . GLU A 1 227 ? 16.424 6.843 -11.716 1.00 80.12 227 GLU A CA 1
ATOM 1771 C C . GLU A 1 227 ? 16.331 8.364 -11.902 1.00 80.12 227 GLU A C 1
ATOM 1773 O O . GLU A 1 227 ? 17.146 8.953 -12.607 1.00 80.12 227 GLU A O 1
ATOM 1778 N N . LEU A 1 228 ? 15.363 9.024 -11.256 1.00 83.00 228 LEU A N 1
ATOM 1779 C CA . LEU A 1 228 ? 15.207 10.480 -11.356 1.00 83.00 228 LEU A CA 1
ATOM 1780 C C . LEU A 1 228 ? 16.390 11.232 -10.745 1.00 83.00 228 LEU A C 1
ATOM 1782 O O . LEU A 1 228 ? 16.811 12.258 -11.277 1.00 83.00 228 LEU A O 1
ATOM 1786 N N . ASN A 1 229 ? 16.937 10.722 -9.643 1.00 86.38 229 ASN A N 1
ATOM 1787 C CA . ASN A 1 229 ? 18.119 11.306 -9.024 1.00 86.38 229 ASN A CA 1
ATOM 1788 C C . ASN A 1 229 ? 19.383 11.090 -9.860 1.00 86.38 229 ASN A C 1
ATOM 1790 O O . ASN A 1 229 ? 20.188 12.012 -9.974 1.00 86.38 229 ASN A O 1
ATOM 1794 N N . ASP A 1 230 ? 19.548 9.915 -10.468 1.00 82.88 230 ASP A N 1
ATOM 1795 C CA . ASP A 1 230 ? 20.671 9.648 -11.365 1.00 82.88 230 ASP A CA 1
ATOM 1796 C C . ASP A 1 230 ? 20.598 10.527 -12.623 1.00 82.88 230 ASP A C 1
ATOM 1798 O O . ASP A 1 230 ? 21.576 11.179 -12.982 1.00 82.88 230 ASP A O 1
ATOM 1802 N N . LYS A 1 231 ? 19.406 10.674 -13.216 1.00 82.81 231 LYS A N 1
ATOM 1803 C CA . LYS A 1 231 ? 19.163 11.607 -14.327 1.00 82.81 231 LYS A CA 1
ATOM 1804 C C . LYS A 1 231 ? 19.466 13.057 -13.955 1.00 82.81 231 LYS A C 1
ATOM 1806 O O . LYS A 1 231 ? 20.135 13.737 -14.720 1.00 82.81 231 LYS A O 1
ATOM 1811 N N . HIS A 1 232 ? 19.046 13.516 -12.773 1.00 85.12 232 HIS A N 1
ATOM 1812 C CA . HIS A 1 232 ? 19.409 14.845 -12.263 1.00 85.12 232 HIS A CA 1
ATOM 1813 C C . HIS A 1 232 ? 20.926 15.018 -12.100 1.00 85.12 232 HIS A C 1
ATOM 1815 O O . HIS A 1 232 ? 21.456 16.097 -12.353 1.00 85.12 232 HIS A O 1
ATOM 1821 N N . ARG A 1 233 ? 21.633 13.965 -11.673 1.00 83.69 233 ARG A N 1
ATOM 1822 C CA . ARG A 1 233 ? 23.091 13.978 -11.507 1.00 83.69 233 ARG A CA 1
ATOM 1823 C C . ARG A 1 233 ? 23.821 14.073 -12.850 1.00 83.69 233 ARG A C 1
ATOM 1825 O O . ARG A 1 233 ? 24.812 14.791 -12.932 1.00 83.69 233 ARG A O 1
ATOM 1832 N N . VAL A 1 234 ? 23.350 13.348 -13.866 1.00 85.50 234 VAL A N 1
ATOM 1833 C CA . VAL A 1 234 ? 23.954 13.308 -15.210 1.00 85.50 234 VAL A CA 1
ATOM 1834 C C . VAL A 1 234 ? 23.594 14.547 -16.037 1.00 85.50 234 VAL A C 1
ATOM 1836 O O . VAL A 1 234 ? 24.467 15.121 -16.680 1.00 85.50 234 VAL A O 1
ATOM 1839 N N . ASP A 1 235 ? 22.332 14.977 -16.003 1.00 84.00 235 ASP A N 1
ATOM 1840 C CA . ASP A 1 235 ? 21.818 16.128 -16.750 1.00 84.00 235 ASP A CA 1
ATOM 1841 C C . ASP A 1 235 ? 20.867 16.980 -15.881 1.00 84.00 235 ASP A C 1
ATOM 1843 O O . ASP A 1 235 ? 19.635 16.847 -15.944 1.00 84.00 235 ASP A O 1
ATOM 1847 N N . PRO A 1 236 ? 21.418 17.900 -15.071 1.00 86.38 236 PRO A N 1
ATOM 1848 C CA . PRO A 1 236 ? 20.621 18.776 -14.221 1.00 86.38 236 PRO A CA 1
ATOM 1849 C C . PRO A 1 236 ? 19.839 19.838 -15.007 1.00 86.38 236 PRO A C 1
ATOM 1851 O O . PRO A 1 236 ? 18.998 20.510 -14.417 1.00 86.38 236 PRO A O 1
ATOM 1854 N N . VAL A 1 237 ? 20.094 20.032 -16.307 1.00 85.38 237 VAL A N 1
ATOM 1855 C CA . VAL A 1 237 ? 19.357 21.014 -17.119 1.00 85.38 237 VAL A CA 1
ATOM 1856 C C . VAL A 1 237 ? 18.007 20.435 -17.527 1.00 85.38 237 VAL A C 1
ATOM 1858 O O . VAL A 1 237 ? 16.976 21.068 -17.296 1.00 85.38 237 VAL A O 1
ATOM 1861 N N . SER A 1 238 ? 17.998 19.215 -18.070 1.00 80.12 238 SER A N 1
ATOM 1862 C CA . SER A 1 238 ? 16.754 18.529 -18.448 1.00 80.12 238 SER A CA 1
ATOM 1863 C C . SER A 1 238 ? 15.981 18.012 -17.234 1.00 80.12 238 SER A C 1
ATOM 1865 O O . SER A 1 238 ? 14.750 17.961 -17.252 1.00 80.12 238 SER A O 1
ATOM 1867 N N . TYR A 1 239 ? 16.688 17.667 -16.153 1.00 81.56 239 TYR A N 1
ATOM 1868 C CA . TYR A 1 239 ? 16.103 17.185 -14.903 1.00 81.56 239 TYR A CA 1
ATOM 1869 C C . TYR A 1 239 ? 16.498 18.107 -13.745 1.00 81.56 239 TYR A C 1
ATOM 1871 O O . TYR A 1 239 ? 17.341 17.742 -12.936 1.00 81.56 239 TYR A O 1
ATOM 1879 N N . PRO A 1 240 ? 15.891 19.298 -13.599 1.00 81.88 240 PRO A N 1
ATOM 1880 C CA . PRO A 1 240 ? 16.359 20.318 -12.653 1.00 81.88 240 PRO A CA 1
ATOM 1881 C C . PRO A 1 240 ? 16.090 20.002 -11.179 1.00 81.88 240 PRO A C 1
ATOM 1883 O O . PRO A 1 240 ? 16.656 20.639 -10.291 1.00 81.88 240 PRO A O 1
ATOM 1886 N N . THR A 1 241 ? 15.216 19.037 -10.888 1.00 84.12 241 THR A N 1
ATOM 1887 C CA . THR A 1 241 ? 14.762 18.762 -9.519 1.00 84.12 241 THR A CA 1
ATOM 1888 C C . THR A 1 241 ? 1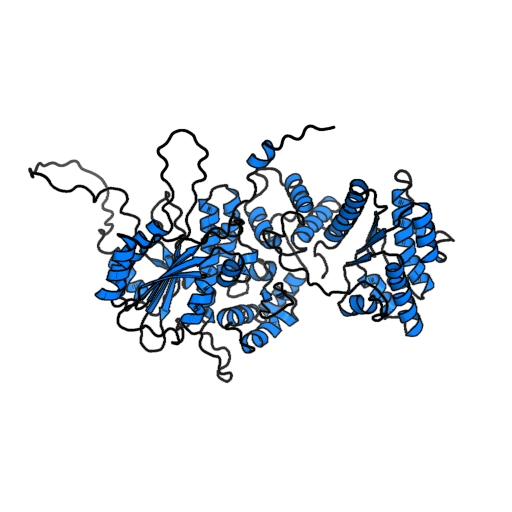5.379 17.476 -8.984 1.00 84.12 241 THR A C 1
ATOM 1890 O O . THR A 1 241 ? 15.008 16.385 -9.409 1.00 84.12 241 THR A O 1
ATOM 1893 N N . LYS A 1 242 ? 16.261 17.599 -7.985 1.00 87.44 242 LYS A N 1
ATOM 1894 C CA . LYS A 1 242 ? 16.676 16.465 -7.148 1.00 87.44 242 LYS A CA 1
ATOM 1895 C C . LYS A 1 242 ? 15.502 16.005 -6.287 1.00 87.44 242 LYS A C 1
ATOM 1897 O O . LYS A 1 242 ? 14.906 16.822 -5.584 1.00 87.44 242 LYS A O 1
ATOM 1902 N N . VAL A 1 243 ? 15.229 14.706 -6.250 1.00 89.19 243 VAL A N 1
ATOM 1903 C CA . VAL A 1 243 ? 14.142 14.141 -5.447 1.00 89.19 243 VAL A CA 1
ATOM 1904 C C . VAL A 1 243 ? 14.560 14.069 -3.975 1.00 89.19 243 VAL A C 1
ATOM 1906 O O . VAL A 1 243 ? 15.334 13.198 -3.575 1.00 89.19 243 VAL A O 1
ATOM 1909 N N . ARG A 1 244 ? 14.066 14.999 -3.145 1.00 87.50 244 ARG A N 1
ATOM 1910 C CA . ARG A 1 244 ? 14.374 15.101 -1.701 1.00 87.50 244 ARG A CA 1
ATOM 1911 C C . ARG A 1 244 ? 13.173 14.802 -0.798 1.00 87.50 244 ARG A C 1
ATOM 1913 O O . ARG A 1 244 ? 13.263 14.902 0.429 1.00 87.50 244 ARG A O 1
ATOM 1920 N N . GLY A 1 245 ? 12.047 14.426 -1.384 1.00 89.31 245 GLY A N 1
ATOM 1921 C CA . GLY A 1 245 ? 10.840 14.028 -0.680 1.00 89.31 245 GLY A CA 1
ATOM 1922 C C . GLY A 1 245 ? 9.710 13.730 -1.654 1.00 89.31 245 GLY A C 1
ATOM 1923 O O . GLY A 1 245 ? 9.886 13.794 -2.867 1.00 89.31 245 GLY A O 1
ATOM 1924 N N . LEU A 1 246 ? 8.527 13.440 -1.110 1.00 89.19 246 LEU A N 1
ATOM 1925 C CA . LEU A 1 246 ? 7.352 13.101 -1.918 1.00 89.19 246 LEU A CA 1
ATOM 1926 C C . LEU A 1 246 ? 6.991 14.175 -2.946 1.00 89.19 246 LEU A C 1
ATOM 1928 O O . LEU A 1 246 ? 6.660 13.821 -4.063 1.00 89.19 246 LEU A O 1
ATOM 1932 N N . ASN A 1 247 ? 7.099 15.460 -2.597 1.00 88.62 247 ASN A N 1
ATOM 1933 C CA . ASN A 1 247 ? 6.744 16.574 -3.491 1.00 88.62 247 ASN A CA 1
ATOM 1934 C C . ASN A 1 247 ? 7.563 16.606 -4.784 1.00 88.62 247 ASN A C 1
ATOM 1936 O O . ASN A 1 247 ? 7.102 17.138 -5.793 1.00 88.62 247 ASN A O 1
ATOM 1940 N N . ASP A 1 248 ? 8.789 16.100 -4.716 1.00 88.12 248 ASP A N 1
ATOM 1941 C CA . ASP A 1 248 ? 9.739 16.142 -5.819 1.00 88.12 248 ASP A CA 1
ATOM 1942 C C . ASP A 1 248 ? 9.571 14.914 -6.730 1.00 88.12 248 ASP A C 1
ATOM 1944 O O . ASP A 1 248 ? 10.038 14.909 -7.867 1.00 88.12 248 ASP A O 1
ATOM 1948 N N . LEU A 1 249 ? 8.880 13.873 -6.246 1.00 86.44 249 LEU A N 1
ATOM 1949 C CA . LEU A 1 249 ? 8.639 12.634 -6.974 1.00 86.44 249 LEU A CA 1
ATOM 1950 C C . LEU A 1 249 ? 7.461 12.798 -7.945 1.00 86.44 249 LEU A C 1
ATOM 1952 O O . LEU A 1 249 ? 6.341 12.353 -7.688 1.00 86.44 249 LEU A O 1
ATOM 1956 N N . ARG A 1 250 ? 7.721 13.430 -9.090 1.00 76.81 250 ARG A N 1
ATOM 1957 C CA . ARG A 1 250 ? 6.721 13.579 -10.153 1.00 76.81 250 ARG A CA 1
ATOM 1958 C C . ARG A 1 250 ? 6.644 12.325 -11.017 1.00 76.81 250 ARG A C 1
ATOM 1960 O O . ARG A 1 250 ? 7.639 11.868 -11.567 1.00 76.81 250 ARG A O 1
ATOM 1967 N N . HIS A 1 251 ? 5.434 11.797 -11.161 1.00 74.75 251 HIS A N 1
ATOM 1968 C CA . HIS A 1 251 ? 5.124 10.664 -12.027 1.00 74.75 251 HIS A CA 1
ATOM 1969 C C . HIS A 1 251 ? 3.934 11.050 -12.922 1.00 74.75 251 HIS A C 1
ATOM 1971 O O . HIS A 1 251 ? 2.950 11.545 -12.374 1.00 74.75 251 HIS A O 1
ATOM 1977 N N . PRO A 1 252 ? 3.943 10.784 -14.245 1.00 71.88 252 PRO A N 1
ATOM 1978 C CA . PRO A 1 252 ? 2.887 11.239 -15.168 1.00 71.88 252 PRO A CA 1
ATOM 1979 C C . PRO A 1 252 ? 1.456 10.861 -14.748 1.00 71.88 252 PRO A C 1
ATOM 1981 O O . PRO A 1 252 ? 0.504 11.612 -14.942 1.00 71.88 252 PRO A O 1
ATOM 1984 N N . MET A 1 253 ? 1.300 9.700 -14.104 1.00 77.12 253 MET A N 1
ATOM 1985 C CA . MET A 1 253 ? 0.021 9.269 -13.521 1.00 77.12 253 MET A CA 1
ATOM 1986 C C . MET A 1 253 ? -0.537 10.266 -12.487 1.00 77.12 253 MET A C 1
ATOM 1988 O O . MET A 1 253 ? -1.749 10.426 -12.408 1.00 77.12 253 MET A O 1
ATOM 1992 N N . LEU A 1 254 ? 0.308 10.932 -11.693 1.00 83.69 254 LEU A N 1
ATOM 1993 C CA . LEU A 1 254 ? -0.132 11.866 -10.650 1.00 83.69 254 LEU A CA 1
ATOM 1994 C C . LEU A 1 254 ? -0.751 13.133 -11.239 1.00 83.69 254 LEU A C 1
ATOM 1996 O O . LEU A 1 254 ? -1.762 13.592 -10.714 1.00 83.69 254 LEU A O 1
ATOM 2000 N N . ASP A 1 255 ? -0.200 13.654 -12.336 1.00 83.06 255 ASP A N 1
ATOM 2001 C CA . ASP A 1 255 ? -0.747 14.828 -13.026 1.00 83.06 255 ASP A CA 1
ATOM 2002 C C . ASP A 1 255 ? -2.139 14.521 -13.590 1.00 83.06 255 ASP A C 1
ATOM 2004 O O . ASP A 1 255 ? -3.103 15.250 -13.342 1.00 83.06 255 ASP A O 1
ATOM 2008 N N . HIS A 1 256 ? -2.271 13.370 -14.260 1.00 83.75 256 HIS A N 1
ATOM 2009 C CA . HIS A 1 256 ? -3.554 12.880 -14.771 1.00 83.75 256 HIS A CA 1
ATOM 2010 C C . HIS A 1 256 ? -4.591 12.690 -13.660 1.00 83.75 256 HIS A C 1
ATOM 2012 O O . HIS A 1 256 ? -5.751 13.079 -13.800 1.00 83.75 256 HIS A O 1
ATOM 2018 N N . LEU A 1 257 ? -4.186 12.105 -12.530 1.00 85.81 257 LEU A N 1
ATOM 2019 C CA . LEU A 1 257 ? -5.076 11.904 -11.387 1.00 85.81 257 LEU A CA 1
ATOM 2020 C C . LEU A 1 257 ? -5.461 13.217 -10.710 1.00 85.81 257 LEU A C 1
ATOM 2022 O O . LEU A 1 257 ? -6.616 13.368 -10.323 1.00 85.81 257 LEU A O 1
ATOM 2026 N N . SER A 1 258 ? -4.529 14.162 -10.583 1.00 86.38 258 SER A N 1
ATOM 2027 C CA . SER A 1 258 ? -4.795 15.481 -10.006 1.00 86.38 258 SER A CA 1
ATOM 2028 C C . SER A 1 258 ? -5.853 16.225 -10.826 1.00 86.38 258 SER A C 1
ATOM 2030 O O . SER A 1 258 ? -6.837 16.709 -10.265 1.00 86.38 258 SER A O 1
ATOM 2032 N N . ALA A 1 259 ? -5.739 16.197 -12.159 1.00 85.31 259 ALA A N 1
ATOM 2033 C CA . ALA A 1 259 ? -6.751 16.754 -13.055 1.00 85.31 259 ALA A CA 1
ATOM 2034 C C . ALA A 1 259 ? -8.123 16.074 -12.887 1.00 85.31 259 ALA A C 1
ATOM 2036 O O . ALA A 1 259 ? -9.151 16.748 -12.842 1.00 85.31 259 ALA A O 1
ATOM 2037 N N . LYS A 1 260 ? -8.158 14.743 -12.729 1.00 85.00 260 LYS A N 1
ATOM 2038 C CA . LYS A 1 260 ? -9.413 14.011 -12.484 1.00 85.00 260 LYS A CA 1
ATOM 2039 C C . LYS A 1 260 ? -10.040 14.333 -11.129 1.00 85.00 260 LYS A C 1
ATOM 2041 O O . LYS A 1 260 ? -11.256 14.474 -11.054 1.00 85.00 260 LYS A O 1
ATOM 2046 N N . LEU A 1 261 ? -9.236 14.488 -10.079 1.00 82.81 261 LEU A N 1
ATOM 2047 C CA . LEU A 1 261 ? -9.721 14.868 -8.748 1.00 82.81 261 LEU A CA 1
ATOM 2048 C C . LEU A 1 261 ? -10.292 16.283 -8.705 1.00 82.81 261 LEU A C 1
ATOM 2050 O O . LEU A 1 261 ? -11.209 16.534 -7.927 1.00 82.81 261 LEU A O 1
ATOM 2054 N N . ALA A 1 262 ? -9.778 17.197 -9.532 1.00 83.50 262 ALA A N 1
ATOM 2055 C CA . ALA A 1 262 ? -10.357 18.529 -9.667 1.00 83.50 262 ALA A CA 1
ATOM 2056 C C . ALA A 1 262 ? -11.803 18.473 -10.200 1.00 83.50 262 ALA A C 1
ATOM 2058 O O . ALA A 1 262 ? -12.624 19.302 -9.817 1.00 83.50 262 ALA A O 1
ATOM 2059 N N . GLY A 1 263 ? -12.118 17.483 -11.046 1.00 81.12 263 GLY A N 1
ATOM 2060 C CA . GLY A 1 263 ? -13.473 17.231 -11.546 1.00 81.12 263 GLY A CA 1
ATOM 2061 C C . GLY A 1 263 ? -14.354 16.399 -10.603 1.00 81.12 263 GLY A C 1
ATOM 2062 O O . GLY A 1 263 ? -15.555 16.642 -10.525 1.00 81.12 263 GLY A O 1
ATOM 2063 N N . ASP A 1 264 ? -13.779 15.437 -9.876 1.00 81.56 264 ASP A N 1
ATOM 2064 C CA . ASP A 1 264 ? -14.479 14.611 -8.882 1.00 81.56 264 ASP A CA 1
ATOM 2065 C C . ASP A 1 264 ? -13.585 14.327 -7.663 1.00 81.56 264 ASP A C 1
ATOM 2067 O O . ASP A 1 264 ? -12.763 13.405 -7.656 1.00 81.56 264 ASP A O 1
ATOM 2071 N N . CYS A 1 265 ? -13.788 15.080 -6.580 1.00 76.94 265 CYS A N 1
ATOM 2072 C CA . CYS A 1 265 ? -13.023 14.920 -5.341 1.00 76.94 265 CYS A CA 1
ATOM 2073 C C . CYS A 1 265 ? -13.323 13.609 -4.585 1.00 76.94 265 CYS A C 1
ATOM 2075 O O . CYS A 1 265 ? -12.609 13.264 -3.641 1.00 76.94 265 CYS A O 1
ATOM 2077 N N . ARG A 1 266 ? -14.362 12.860 -4.989 1.00 77.19 266 ARG A N 1
ATOM 2078 C CA . ARG A 1 266 ? -14.804 11.602 -4.359 1.00 77.19 266 ARG A CA 1
ATOM 2079 C C . ARG A 1 266 ? -14.245 10.360 -5.046 1.00 77.19 266 ARG A C 1
ATOM 2081 O O . ARG A 1 266 ? -14.602 9.240 -4.663 1.00 77.19 266 ARG A O 1
ATOM 2088 N N . LEU A 1 267 ? -13.376 10.541 -6.040 1.00 78.69 267 LEU A N 1
ATOM 2089 C CA . LEU A 1 267 ? -12.820 9.469 -6.862 1.00 78.69 267 LEU A CA 1
ATOM 2090 C C . LEU A 1 267 ? -12.225 8.326 -6.024 1.00 78.69 267 LEU A C 1
ATOM 2092 O O . LEU A 1 267 ? -12.455 7.155 -6.320 1.00 78.69 267 LEU A O 1
ATOM 2096 N N . PHE A 1 268 ? -11.516 8.655 -4.940 1.00 83.12 268 PHE A N 1
ATOM 2097 C CA . PHE A 1 268 ? -10.894 7.667 -4.048 1.00 83.12 268 PHE A CA 1
ATOM 2098 C C . PHE A 1 268 ? -11.795 7.214 -2.901 1.00 83.12 268 PHE A C 1
ATOM 2100 O O . PHE A 1 268 ? -11.621 6.111 -2.386 1.00 83.12 268 PHE A O 1
ATOM 2107 N N . SER A 1 269 ? -12.826 7.983 -2.552 1.00 85.56 269 SER A N 1
ATOM 2108 C CA . SER A 1 269 ? -13.801 7.578 -1.536 1.00 85.56 269 SER A CA 1
ATOM 2109 C C . SER A 1 269 ? -14.535 6.294 -1.933 1.00 85.56 269 SER A C 1
ATOM 2111 O O . SER A 1 269 ? -14.926 5.511 -1.074 1.00 85.56 269 SER A O 1
ATOM 2113 N N . ARG A 1 270 ? -14.690 6.017 -3.238 1.00 82.94 270 ARG A N 1
ATOM 2114 C CA . ARG A 1 270 ? -15.247 4.742 -3.732 1.00 82.94 270 ARG A CA 1
ATOM 2115 C C . ARG A 1 270 ? -14.396 3.532 -3.338 1.00 82.94 270 ARG A C 1
ATOM 2117 O O . ARG A 1 270 ? -14.961 2.525 -2.918 1.00 82.94 270 ARG A O 1
ATOM 2124 N N . TYR A 1 271 ? -13.068 3.647 -3.401 1.00 86.31 271 TYR A N 1
ATOM 2125 C CA . TYR A 1 271 ? -12.163 2.596 -2.931 1.00 86.31 271 TYR A CA 1
ATOM 2126 C C . TYR A 1 271 ? -12.364 2.343 -1.434 1.00 86.31 271 TYR A C 1
ATOM 2128 O O . TYR A 1 271 ? -12.618 1.213 -1.025 1.00 86.31 271 TYR A O 1
ATOM 2136 N N . TRP A 1 272 ? -12.347 3.398 -0.617 1.00 87.56 272 TRP A N 1
ATOM 2137 C CA . TRP A 1 272 ? -12.498 3.253 0.831 1.00 87.56 272 TRP A CA 1
ATOM 2138 C C . TRP A 1 272 ? -13.860 2.693 1.242 1.00 87.56 272 TRP A C 1
ATOM 2140 O O . TRP A 1 272 ? -13.928 1.878 2.158 1.00 87.56 272 TRP A O 1
ATOM 2150 N N . ARG A 1 273 ? -14.932 3.038 0.520 1.00 84.38 273 ARG A N 1
ATOM 2151 C CA . ARG A 1 273 ? -16.248 2.395 0.671 1.00 84.38 273 ARG A CA 1
ATOM 2152 C C . ARG A 1 273 ? -16.213 0.916 0.349 1.00 84.38 273 ARG A C 1
ATOM 2154 O O . ARG A 1 273 ? -16.758 0.124 1.110 1.00 84.38 273 ARG A O 1
ATOM 2161 N N . ALA A 1 274 ? -15.567 0.538 -0.750 1.00 82.00 274 ALA A N 1
ATOM 2162 C CA . ALA A 1 274 ? -15.426 -0.861 -1.120 1.00 82.00 274 ALA A CA 1
ATOM 2163 C C . ALA A 1 274 ? -14.689 -1.645 -0.027 1.00 82.00 274 ALA A C 1
ATOM 2165 O O . ALA A 1 274 ? -15.152 -2.704 0.378 1.00 82.00 274 ALA A O 1
ATOM 2166 N N . VAL A 1 275 ? -13.599 -1.087 0.506 1.00 82.75 275 VAL A N 1
ATOM 2167 C CA . VAL A 1 275 ? -12.813 -1.674 1.602 1.00 82.75 275 VAL A CA 1
ATOM 2168 C C . V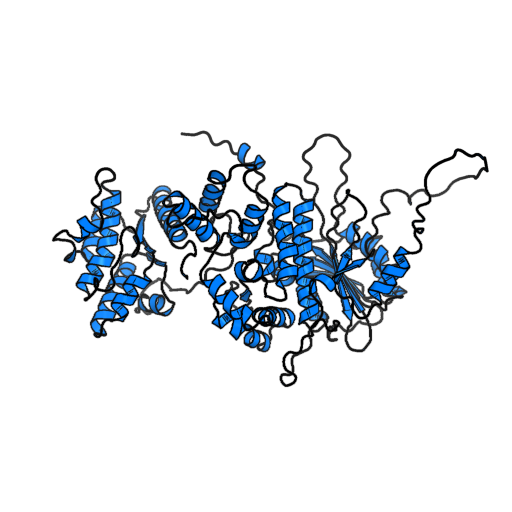AL A 1 275 ? -13.619 -1.766 2.897 1.00 82.75 275 VAL A C 1
ATOM 2170 O O . VAL A 1 275 ? -13.602 -2.800 3.564 1.00 82.75 275 VAL A O 1
ATOM 2173 N N . ALA A 1 276 ? -14.337 -0.703 3.261 1.00 83.00 276 ALA A N 1
ATOM 2174 C CA . ALA A 1 276 ? -15.143 -0.645 4.476 1.00 83.00 276 ALA A CA 1
ATOM 2175 C C . ALA A 1 276 ? -16.319 -1.635 4.443 1.00 83.00 276 ALA A C 1
ATOM 2177 O O . ALA A 1 276 ? -16.609 -2.272 5.458 1.00 83.00 276 ALA A O 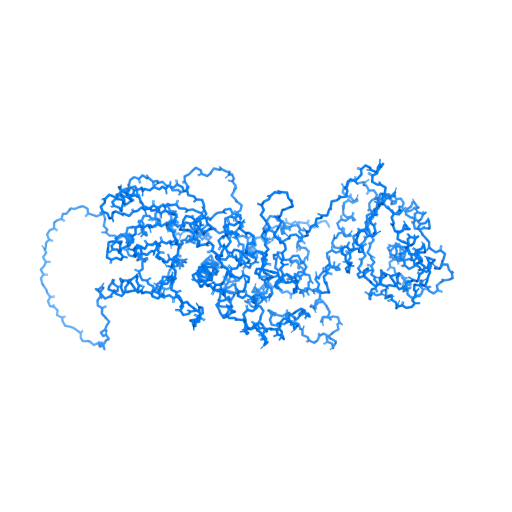1
ATOM 2178 N N . ALA A 1 277 ? -16.948 -1.791 3.274 1.00 75.06 277 ALA A N 1
ATOM 2179 C CA . ALA A 1 277 ? -18.054 -2.711 3.029 1.00 75.06 277 ALA A CA 1
ATOM 2180 C C . ALA A 1 277 ? -17.606 -4.153 2.733 1.00 75.06 277 ALA A C 1
ATOM 2182 O O . ALA A 1 277 ? -18.451 -5.041 2.625 1.00 75.06 277 ALA A O 1
ATOM 2183 N N . ASN A 1 278 ? -16.301 -4.407 2.577 1.00 71.06 278 ASN A N 1
ATOM 2184 C CA . ASN A 1 278 ? -15.805 -5.704 2.137 1.00 71.06 278 ASN A CA 1
ATOM 2185 C C . ASN A 1 278 ? -16.057 -6.799 3.191 1.00 71.06 278 ASN A C 1
ATOM 2187 O O . ASN A 1 278 ? -15.313 -6.929 4.165 1.00 71.06 278 ASN A O 1
ATOM 2191 N N . ASN A 1 279 ? -17.085 -7.614 2.948 1.00 59.03 279 ASN A N 1
ATOM 2192 C CA . ASN A 1 279 ? -17.375 -8.861 3.661 1.00 59.03 279 ASN A CA 1
ATOM 2193 C C . ASN A 1 279 ? -17.092 -10.112 2.801 1.00 59.03 279 ASN A C 1
ATOM 2195 O O . ASN A 1 279 ? -17.410 -11.218 3.231 1.00 59.03 279 ASN A O 1
ATOM 2199 N N . GLY A 1 280 ? -16.481 -9.950 1.616 1.00 54.06 280 GLY A N 1
ATOM 2200 C CA . GLY A 1 280 ? -16.343 -11.003 0.600 1.00 54.06 280 GLY A CA 1
ATOM 2201 C C . GLY A 1 280 ? -17.386 -10.956 -0.530 1.00 54.06 280 GLY A C 1
ATOM 2202 O O . GLY A 1 280 ? -17.469 -11.914 -1.290 1.00 54.06 280 GLY A O 1
ATOM 2203 N N . ASP A 1 281 ? -18.157 -9.868 -0.651 1.00 51.34 281 ASP A N 1
ATOM 2204 C CA . ASP A 1 281 ? -19.259 -9.721 -1.619 1.00 51.34 281 ASP A CA 1
ATOM 2205 C C . ASP A 1 281 ? -18.861 -9.001 -2.925 1.00 51.34 281 ASP A C 1
ATOM 2207 O O . ASP A 1 281 ? -18.051 -8.069 -2.931 1.00 51.34 281 ASP A O 1
ATOM 2211 N N . ASN A 1 282 ? -19.530 -9.358 -4.030 1.00 55.38 282 ASN A N 1
ATOM 2212 C CA . ASN A 1 282 ? -19.308 -8.796 -5.373 1.00 55.38 282 ASN A CA 1
ATOM 2213 C C . ASN A 1 282 ? -19.564 -7.277 -5.479 1.00 55.38 282 ASN A C 1
ATOM 2215 O O . ASN A 1 282 ? -18.914 -6.611 -6.283 1.00 55.38 282 ASN A O 1
ATOM 2219 N N . CYS A 1 283 ? -20.444 -6.692 -4.654 1.00 55.62 283 CYS A N 1
ATOM 2220 C CA . CYS A 1 283 ? -20.750 -5.249 -4.681 1.00 55.62 283 CYS A CA 1
ATOM 2221 C C . CYS A 1 283 ? -19.527 -4.360 -4.381 1.00 55.62 283 CYS A C 1
ATOM 2223 O O . CYS A 1 283 ? -19.458 -3.211 -4.825 1.00 55.62 283 CYS A O 1
ATOM 2225 N N . ALA A 1 284 ? -18.540 -4.870 -3.633 1.00 64.81 284 ALA A N 1
ATOM 2226 C CA . ALA A 1 284 ? -17.298 -4.143 -3.383 1.00 64.81 284 ALA A CA 1
ATOM 2227 C C . ALA A 1 284 ? -16.465 -3.983 -4.670 1.00 64.81 284 ALA A C 1
ATOM 2229 O O . ALA A 1 284 ? -15.812 -2.957 -4.857 1.00 64.81 284 ALA A O 1
ATOM 2230 N N . MET A 1 285 ? -16.538 -4.949 -5.591 1.00 68.38 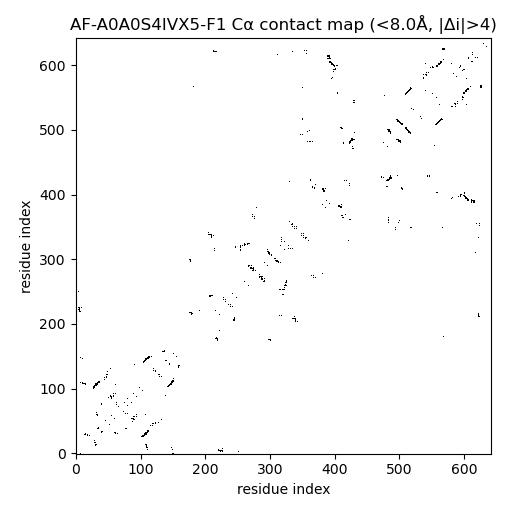285 MET A N 1
ATOM 2231 C CA . MET A 1 285 ? -15.782 -4.921 -6.847 1.00 68.38 285 MET A CA 1
ATOM 2232 C C . MET A 1 285 ? -16.293 -3.841 -7.803 1.00 68.38 285 MET A C 1
ATOM 2234 O O . MET A 1 285 ? -15.499 -3.202 -8.489 1.00 68.38 285 MET A O 1
ATOM 2238 N N . GLU A 1 286 ? -17.599 -3.570 -7.818 1.00 72.31 286 GLU A N 1
ATOM 2239 C CA . GLU A 1 286 ? -18.178 -2.553 -8.704 1.00 72.31 286 GLU A CA 1
ATOM 2240 C C . GLU A 1 286 ? -17.743 -1.136 -8.342 1.00 72.31 286 GLU A C 1
ATOM 2242 O O . GLU A 1 286 ? -17.389 -0.353 -9.223 1.00 72.31 286 GLU A O 1
ATOM 2247 N N . LEU A 1 287 ? -17.657 -0.834 -7.043 1.00 74.50 287 LEU A N 1
ATOM 2248 C CA . LEU A 1 287 ? -17.101 0.434 -6.571 1.00 74.50 287 LEU A CA 1
ATOM 2249 C C . LEU A 1 287 ? -15.633 0.626 -6.968 1.00 74.50 287 LEU A C 1
ATOM 2251 O O . LEU A 1 287 ? -15.188 1.763 -7.135 1.00 74.50 287 LEU A O 1
ATOM 2255 N N . MET A 1 288 ? -14.881 -0.468 -7.108 1.00 77.19 288 MET A N 1
ATOM 2256 C CA . MET A 1 288 ? -13.470 -0.427 -7.479 1.00 77.19 288 MET A CA 1
ATOM 2257 C C . MET A 1 288 ? -13.244 -0.278 -8.990 1.00 77.19 288 MET A C 1
ATOM 2259 O O . MET A 1 288 ? -12.152 0.147 -9.360 1.00 77.19 288 MET A O 1
ATOM 2263 N N . LYS A 1 289 ? -14.244 -0.529 -9.859 1.00 76.31 289 LYS A N 1
ATOM 2264 C CA . LYS A 1 289 ? -14.114 -0.431 -11.334 1.00 76.31 289 LYS A CA 1
ATOM 2265 C C . LYS A 1 289 ? -13.561 0.924 -11.792 1.00 76.31 289 LYS A C 1
ATOM 2267 O O . LYS A 1 289 ? -12.719 0.983 -12.682 1.00 76.31 289 LYS A O 1
ATOM 2272 N N . GLY A 1 290 ? -13.995 2.016 -11.156 1.00 74.31 290 GLY A N 1
ATOM 2273 C CA . GLY A 1 290 ? -13.501 3.362 -11.460 1.00 74.31 290 GLY A CA 1
ATOM 2274 C C . GLY A 1 290 ? -11.999 3.493 -11.208 1.00 74.31 290 GLY A C 1
ATOM 2275 O O . GLY A 1 290 ? -11.253 3.859 -12.109 1.00 74.31 290 GLY A O 1
ATOM 2276 N N . SER A 1 291 ? -11.534 3.131 -10.012 1.00 77.81 291 SER A N 1
ATOM 2277 C CA . SER A 1 291 ? -10.105 3.129 -9.671 1.00 77.81 291 SER A CA 1
ATOM 2278 C C . SER A 1 291 ? -9.304 2.117 -10.501 1.00 77.81 291 SER A C 1
ATOM 2280 O O . SER A 1 291 ? -8.172 2.386 -10.882 1.00 77.81 291 SER A O 1
ATOM 2282 N N . GLU A 1 292 ? -9.888 0.971 -10.834 1.00 77.25 292 GLU A N 1
ATOM 2283 C CA . GLU A 1 292 ? -9.257 -0.035 -11.689 1.00 77.25 292 GLU A CA 1
ATOM 2284 C C . GLU A 1 292 ? -9.028 0.488 -13.111 1.00 77.25 292 GLU A C 1
ATOM 2286 O O . GLU A 1 292 ? -7.914 0.400 -13.616 1.00 77.25 292 GLU A O 1
ATOM 2291 N N . SER A 1 293 ? -10.027 1.149 -13.708 1.00 74.56 293 SER A N 1
ATOM 2292 C CA . SER A 1 293 ? -9.903 1.779 -15.032 1.00 74.56 293 SER A CA 1
ATOM 2293 C C . SER A 1 293 ? -8.837 2.882 -15.096 1.00 74.56 293 SER A C 1
ATOM 2295 O O . SER A 1 293 ? -8.380 3.253 -16.174 1.00 74.56 293 SER A O 1
ATOM 2297 N N . LEU A 1 294 ? -8.429 3.415 -13.939 1.00 75.69 294 LEU A N 1
ATOM 2298 C CA . LEU A 1 294 ? -7.358 4.404 -13.817 1.00 75.69 294 LEU A CA 1
ATOM 2299 C C . LEU A 1 294 ? -5.971 3.781 -13.627 1.00 75.69 294 LEU A C 1
ATOM 2301 O O . LEU A 1 294 ? -4.993 4.522 -13.585 1.00 75.69 294 LEU A O 1
ATOM 2305 N N . GLY A 1 295 ? -5.873 2.457 -13.471 1.00 72.62 295 GLY A N 1
ATOM 2306 C CA . GLY A 1 295 ? -4.603 1.757 -13.264 1.00 72.62 295 GLY A CA 1
ATOM 2307 C C . GLY A 1 295 ? -3.920 2.064 -11.925 1.00 72.62 295 GLY A C 1
ATOM 2308 O O . GLY A 1 295 ? -2.723 1.836 -11.781 1.00 72.62 295 GLY A O 1
ATOM 2309 N N . ILE A 1 296 ? -4.656 2.596 -10.943 1.00 79.94 296 ILE A N 1
ATOM 2310 C CA . ILE A 1 296 ? -4.107 3.009 -9.634 1.00 79.94 296 ILE A CA 1
ATOM 2311 C C . ILE A 1 296 ? -4.182 1.926 -8.560 1.00 79.94 296 ILE A C 1
ATOM 2313 O O . ILE A 1 296 ? -3.644 2.105 -7.462 1.00 79.94 296 ILE A O 1
ATOM 2317 N N . LEU A 1 297 ? -4.894 0.838 -8.849 1.00 81.62 297 LEU A N 1
ATOM 2318 C CA . LEU A 1 297 ? -5.017 -0.299 -7.953 1.00 81.62 297 LEU A CA 1
ATOM 2319 C C . LEU A 1 297 ? -3.885 -1.289 -8.215 1.00 81.62 297 LEU A C 1
ATOM 2321 O O . LEU A 1 297 ? -3.669 -1.731 -9.339 1.00 81.62 297 LEU A O 1
ATOM 2325 N N . LEU A 1 298 ? -3.188 -1.650 -7.148 1.00 75.81 298 LEU A N 1
ATOM 2326 C CA . LEU A 1 298 ? -2.181 -2.695 -7.116 1.00 75.81 298 LEU A CA 1
ATOM 2327 C C . LEU A 1 298 ? -2.861 -4.034 -6.781 1.00 75.81 298 LEU A C 1
ATOM 2329 O O . LEU A 1 298 ? -3.725 -4.068 -5.897 1.00 75.81 298 LEU A O 1
ATOM 2333 N N . PRO A 1 299 ? -2.490 -5.145 -7.433 1.00 65.38 299 PRO A N 1
ATOM 2334 C CA . PRO A 1 299 ? -2.987 -6.463 -7.053 1.00 65.38 299 PRO A CA 1
ATOM 2335 C C . PRO A 1 299 ? -2.443 -6.870 -5.671 1.00 65.38 299 PRO A C 1
ATOM 2337 O O . PRO A 1 299 ? -1.274 -6.628 -5.361 1.00 65.38 299 PRO A O 1
ATOM 2340 N N . ALA A 1 300 ? -3.270 -7.506 -4.834 1.00 58.53 300 ALA A N 1
ATOM 2341 C CA . ALA A 1 300 ? -2.779 -8.277 -3.695 1.00 58.53 300 ALA A CA 1
ATOM 2342 C C . ALA A 1 300 ? -2.482 -9.703 -4.162 1.00 58.53 300 ALA A C 1
ATOM 2344 O O . ALA A 1 300 ? -3.321 -10.342 -4.797 1.00 58.53 300 ALA A O 1
ATOM 2345 N N . GLY A 1 301 ? -1.291 -10.201 -3.845 1.00 49.12 301 GLY A N 1
ATOM 2346 C CA . GLY A 1 301 ? -0.891 -11.551 -4.222 1.00 49.12 301 GLY A CA 1
ATOM 2347 C C . GLY A 1 301 ? -1.752 -12.621 -3.566 1.00 49.12 301 GLY A C 1
ATOM 2348 O O . GLY A 1 301 ? -1.708 -12.746 -2.349 1.00 49.12 301 GLY A O 1
ATOM 2349 N N . ASP A 1 302 ? -2.527 -13.348 -4.370 1.00 43.25 302 ASP A N 1
ATOM 2350 C CA . ASP A 1 302 ? -2.458 -14.808 -4.537 1.00 43.25 302 ASP A CA 1
ATOM 2351 C C . ASP A 1 302 ? -3.455 -15.233 -5.634 1.00 43.25 302 ASP A C 1
ATOM 2353 O O . ASP A 1 302 ? -4.637 -14.892 -5.581 1.00 43.25 302 ASP A O 1
ATOM 2357 N N . VAL A 1 303 ? -2.992 -15.972 -6.647 1.00 40.34 303 VAL A N 1
ATOM 2358 C CA . VAL A 1 303 ? -3.837 -16.448 -7.770 1.00 40.34 303 VAL A CA 1
ATOM 2359 C C . VAL A 1 303 ? -4.594 -17.730 -7.386 1.00 40.34 303 VAL A C 1
ATOM 2361 O O . VAL A 1 303 ? -5.544 -18.142 -8.050 1.00 40.34 303 VAL A O 1
ATOM 2364 N N . VAL A 1 304 ? -4.234 -18.356 -6.264 1.00 37.72 304 VAL A N 1
ATOM 2365 C CA . VAL A 1 304 ? -4.746 -19.671 -5.880 1.00 37.72 304 VAL A CA 1
ATOM 2366 C C . VAL A 1 304 ? -5.651 -19.546 -4.654 1.00 37.72 304 VAL A C 1
ATOM 2368 O O . VAL A 1 304 ? -5.227 -19.723 -3.521 1.00 37.72 304 VAL A O 1
ATOM 2371 N N . ARG A 1 305 ? -6.943 -19.328 -4.931 1.00 34.66 305 ARG A N 1
ATOM 2372 C CA . ARG A 1 305 ? -8.102 -19.435 -4.017 1.00 34.66 305 ARG A CA 1
ATOM 2373 C C . ARG A 1 305 ? -8.352 -18.235 -3.087 1.00 34.66 305 ARG A C 1
ATOM 2375 O O . ARG A 1 305 ? -7.709 -18.051 -2.067 1.00 34.66 305 ARG A O 1
ATOM 2382 N N . CYS A 1 306 ? -9.443 -17.525 -3.393 1.00 35.00 306 CYS A N 1
ATOM 2383 C CA . CYS A 1 306 ? -10.240 -16.718 -2.463 1.00 35.00 306 CYS A CA 1
ATOM 2384 C C . CYS A 1 306 ? -9.494 -15.623 -1.679 1.00 35.00 306 CYS A C 1
ATOM 2386 O O . CYS A 1 306 ? -9.348 -15.752 -0.468 1.00 35.00 306 CYS A O 1
ATOM 2388 N N . CYS A 1 307 ? -9.119 -14.518 -2.339 1.00 40.69 307 CYS A N 1
ATOM 2389 C CA . CYS A 1 307 ? -9.284 -13.131 -1.851 1.00 40.69 307 CYS A CA 1
ATOM 2390 C C . CYS A 1 307 ? -8.571 -12.145 -2.797 1.00 40.69 307 CYS A C 1
ATOM 2392 O O . CYS A 1 307 ? -7.413 -11.795 -2.589 1.00 40.69 307 CYS A O 1
ATOM 2394 N N . THR A 1 308 ? -9.289 -11.638 -3.802 1.00 52.19 308 THR A N 1
ATOM 2395 C CA . THR A 1 308 ? -8.877 -10.555 -4.716 1.00 52.19 308 THR A CA 1
ATOM 2396 C C . THR A 1 308 ? -8.798 -9.206 -3.993 1.00 52.19 308 THR A C 1
ATOM 2398 O O . THR A 1 308 ? -9.545 -8.274 -4.298 1.00 52.19 308 THR A O 1
ATOM 2401 N N . ARG A 1 309 ? -7.942 -9.076 -2.973 1.00 64.94 309 ARG A N 1
ATOM 2402 C CA . ARG A 1 309 ? -7.679 -7.754 -2.397 1.00 64.94 309 ARG A CA 1
ATOM 2403 C C . ARG A 1 309 ? -6.938 -6.926 -3.446 1.00 64.94 309 ARG A C 1
ATOM 2405 O O . ARG A 1 309 ? -6.055 -7.412 -4.141 1.00 64.94 309 ARG A O 1
ATOM 2412 N N . ARG A 1 310 ? -7.349 -5.678 -3.602 1.00 75.62 310 ARG A N 1
ATOM 2413 C CA . ARG A 1 310 ? -6.687 -4.694 -4.453 1.00 75.62 310 ARG A CA 1
ATOM 2414 C C . ARG A 1 310 ? -6.329 -3.540 -3.549 1.00 75.62 310 ARG A C 1
ATOM 2416 O O . ARG A 1 310 ? -7.173 -3.131 -2.760 1.00 75.62 310 ARG A O 1
ATOM 2423 N N . PHE A 1 311 ? -5.106 -3.047 -3.646 1.00 82.44 311 PHE A N 1
ATOM 2424 C CA . PHE A 1 311 ? -4.629 -1.952 -2.818 1.00 82.44 311 PHE A CA 1
ATOM 2425 C C . PHE A 1 311 ? -4.581 -0.673 -3.631 1.00 82.44 311 PHE A C 1
ATOM 2427 O O . PHE A 1 311 ? -4.049 -0.659 -4.736 1.00 82.44 311 PHE A O 1
ATOM 2434 N N . LEU A 1 312 ? -5.080 0.427 -3.082 1.00 86.75 312 LEU A N 1
ATOM 2435 C CA . LEU A 1 312 ? -4.797 1.734 -3.660 1.00 86.75 312 LEU A CA 1
ATOM 2436 C C . LEU A 1 312 ? -3.287 2.009 -3.575 1.00 86.75 312 LEU A C 1
ATOM 2438 O O . LEU A 1 312 ? -2.686 1.805 -2.519 1.00 86.75 312 LEU A O 1
ATOM 2442 N N . SER A 1 313 ? -2.673 2.463 -4.671 1.00 85.69 313 SER A N 1
ATOM 2443 C CA . SER A 1 313 ? -1.246 2.798 -4.677 1.00 85.69 313 SER A CA 1
ATOM 2444 C C . SER A 1 313 ? -0.897 3.833 -3.588 1.00 85.69 313 SER A C 1
ATOM 2446 O O . SER A 1 313 ? -1.587 4.852 -3.478 1.00 85.69 313 SER A O 1
ATOM 2448 N N . PRO A 1 314 ? 0.202 3.637 -2.830 1.00 88.88 314 PRO A N 1
ATOM 2449 C CA . PRO A 1 314 ? 0.705 4.600 -1.853 1.00 88.88 314 PRO A CA 1
ATOM 2450 C C . PRO A 1 314 ? 0.907 6.003 -2.396 1.00 88.88 314 PRO A C 1
ATOM 2452 O O . PRO A 1 314 ? 0.531 6.966 -1.737 1.00 88.88 314 PRO A O 1
ATOM 2455 N N . LEU A 1 315 ? 1.424 6.140 -3.621 1.00 87.38 315 LEU A N 1
ATOM 2456 C CA . LEU A 1 315 ? 1.589 7.455 -4.242 1.00 87.38 315 LEU A CA 1
ATOM 2457 C C . LEU A 1 315 ? 0.246 8.167 -4.410 1.00 87.38 315 LEU A C 1
ATOM 2459 O O . LEU A 1 315 ? 0.166 9.379 -4.263 1.00 87.38 315 LEU A O 1
ATOM 2463 N N . VAL A 1 316 ? -0.829 7.425 -4.657 1.00 86.62 316 VAL A N 1
ATOM 2464 C CA . VAL A 1 316 ? -2.143 8.009 -4.923 1.00 86.62 316 VAL A CA 1
ATOM 2465 C C . VAL A 1 316 ? -2.798 8.566 -3.661 1.00 86.62 316 VAL A C 1
ATOM 2467 O O . VAL A 1 316 ? -3.477 9.587 -3.722 1.00 86.62 316 VAL A O 1
ATOM 2470 N N . PHE A 1 317 ? -2.574 7.950 -2.502 1.00 88.00 317 PHE A N 1
ATOM 2471 C CA . PHE A 1 317 ? -3.124 8.466 -1.246 1.00 88.00 317 PHE A CA 1
ATOM 2472 C C . PHE A 1 317 ? -2.151 9.344 -0.446 1.00 88.00 317 PHE A C 1
ATOM 2474 O O . PHE A 1 317 ? -2.584 10.036 0.473 1.00 88.00 317 PHE A O 1
ATOM 2481 N N . ALA A 1 318 ? -0.853 9.320 -0.767 1.00 90.38 318 ALA A N 1
ATOM 2482 C CA . ALA A 1 318 ? 0.183 10.061 -0.046 1.00 90.38 318 ALA A CA 1
ATOM 2483 C C . ALA A 1 318 ? 0.653 11.339 -0.749 1.00 90.38 318 ALA A C 1
ATOM 2485 O O . ALA A 1 318 ? 1.234 12.208 -0.101 1.00 90.38 318 ALA A O 1
ATOM 2486 N N . HIS A 1 319 ? 0.489 11.449 -2.072 1.00 91.38 319 HIS A N 1
ATOM 2487 C CA . HIS A 1 319 ? 1.165 12.506 -2.818 1.00 91.38 319 HIS A CA 1
ATOM 2488 C C . HIS A 1 319 ? 0.476 13.876 -2.666 1.00 91.38 319 HIS A C 1
ATOM 2490 O O . HIS A 1 319 ? -0.731 13.979 -2.899 1.00 91.38 319 HIS A O 1
ATOM 2496 N N . PRO A 1 320 ? 1.210 14.969 -2.377 1.00 89.50 320 PRO A N 1
ATOM 2497 C CA . PRO A 1 320 ? 0.574 16.256 -2.066 1.00 89.50 320 PRO A CA 1
ATOM 2498 C C . PRO A 1 320 ? -0.179 16.960 -3.194 1.00 89.50 320 PRO A C 1
ATOM 2500 O O . PRO A 1 320 ? -1.083 17.755 -2.927 1.00 89.50 320 PRO A O 1
ATOM 2503 N N . MET A 1 321 ? 0.108 16.622 -4.453 1.00 88.81 321 MET A N 1
ATOM 2504 C CA . MET A 1 321 ? -0.697 17.076 -5.603 1.00 88.81 321 MET A CA 1
ATOM 2505 C C . MET A 1 321 ? -2.123 16.508 -5.619 1.00 88.81 321 MET A C 1
ATOM 2507 O O . MET A 1 321 ? -2.972 16.996 -6.360 1.00 88.81 321 MET 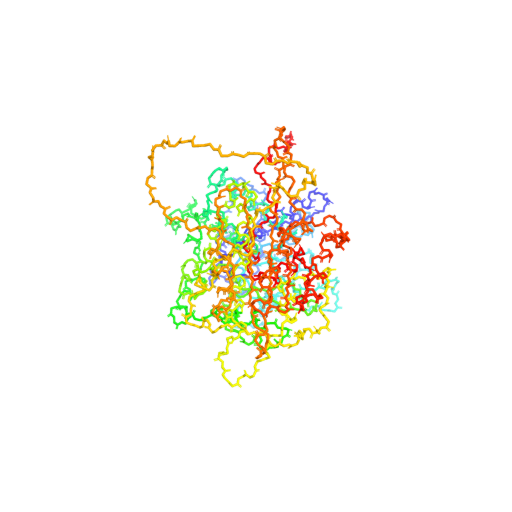A O 1
ATOM 2511 N N . LEU A 1 322 ? -2.394 15.488 -4.805 1.00 88.00 322 LEU A N 1
ATOM 2512 C CA . LEU A 1 322 ? -3.707 14.861 -4.666 1.00 88.00 322 LEU A CA 1
ATOM 2513 C C . LEU A 1 322 ? -4.428 15.350 -3.400 1.00 88.00 322 LEU A C 1
ATOM 2515 O O . LEU A 1 322 ? -5.362 14.715 -2.917 1.00 88.00 322 LEU A O 1
ATOM 2519 N N . SER A 1 323 ? -4.027 16.518 -2.885 1.00 87.31 323 SER A N 1
ATOM 2520 C CA . SER A 1 323 ? -4.614 17.148 -1.697 1.00 87.31 323 SER A CA 1
ATOM 2521 C C . SER A 1 323 ? -6.082 17.549 -1.830 1.00 87.31 323 SER A C 1
ATOM 2523 O O . SER A 1 323 ? -6.730 17.799 -0.815 1.00 87.31 323 SER A O 1
ATOM 2525 N N . GLY A 1 324 ? -6.621 17.549 -3.053 1.00 82.88 324 GLY A N 1
ATOM 2526 C CA . GLY A 1 324 ? -8.053 17.697 -3.313 1.00 82.88 324 GLY A CA 1
ATOM 2527 C C . GLY A 1 324 ? -8.901 16.488 -2.896 1.00 82.88 324 GLY A C 1
ATOM 2528 O O . GLY A 1 324 ? -10.118 16.622 -2.791 1.00 82.88 324 GLY A O 1
ATOM 2529 N N . ALA A 1 325 ? -8.299 15.320 -2.641 1.00 87.25 325 ALA A N 1
ATOM 2530 C CA . ALA A 1 325 ? -9.028 14.156 -2.143 1.00 87.25 325 ALA A CA 1
ATOM 2531 C C . ALA A 1 325 ? -9.476 14.354 -0.685 1.00 87.25 325 ALA A C 1
ATOM 2533 O O . ALA A 1 325 ? -8.721 14.844 0.157 1.00 87.25 325 ALA A O 1
ATOM 2534 N N . HIS A 1 326 ? -10.694 13.915 -0.365 1.00 85.62 326 HIS A N 1
ATOM 2535 C CA . HIS A 1 326 ? -11.305 14.139 0.948 1.00 85.62 326 HIS A CA 1
ATOM 2536 C C . HIS A 1 326 ? -10.496 13.536 2.111 1.00 85.62 326 HIS A C 1
ATOM 2538 O O . HIS A 1 326 ? -10.349 14.149 3.168 1.00 85.62 326 HIS A O 1
ATOM 2544 N N . GLU A 1 327 ? -9.936 12.343 1.912 1.00 89.06 327 GLU A N 1
ATOM 2545 C CA . GLU A 1 327 ? -9.180 11.589 2.915 1.00 89.06 327 GLU A CA 1
ATOM 2546 C C . GLU A 1 327 ? -7.741 12.090 3.084 1.00 89.06 327 GLU A C 1
ATOM 2548 O O . GLU A 1 327 ? -7.094 11.790 4.093 1.00 89.06 327 GLU A O 1
ATOM 2553 N N . TYR A 1 328 ? -7.233 12.860 2.117 1.00 89.94 328 TYR A N 1
ATOM 2554 C CA . TYR A 1 328 ? -5.824 13.232 2.047 1.00 89.94 328 TYR A CA 1
ATOM 2555 C C . TYR A 1 328 ? -5.314 13.937 3.315 1.00 89.94 328 TYR A C 1
ATOM 2557 O O . TYR A 1 328 ? -4.289 13.501 3.834 1.00 89.94 328 TYR A O 1
ATOM 2565 N N . PRO A 1 329 ? -5.985 14.957 3.897 1.00 89.56 329 PRO A N 1
ATOM 2566 C CA . PRO A 1 329 ? -5.457 15.646 5.080 1.00 89.56 329 PRO A CA 1
ATOM 2567 C C . PRO A 1 329 ? -5.223 14.713 6.279 1.00 89.56 329 PRO A C 1
ATOM 2569 O O . PRO A 1 329 ? -4.257 14.877 7.027 1.00 89.56 329 PRO A O 1
ATOM 2572 N N . LEU A 1 330 ? -6.094 13.715 6.450 1.00 90.75 330 LEU A N 1
ATOM 2573 C CA . LEU A 1 330 ? -5.987 12.711 7.507 1.00 90.75 330 LEU A CA 1
ATOM 2574 C C . LEU A 1 330 ? -4.805 11.769 7.250 1.00 90.75 330 LEU A C 1
ATOM 2576 O O . LEU A 1 330 ? -3.977 11.559 8.140 1.00 90.75 330 LEU A O 1
ATOM 2580 N N . ILE A 1 331 ? -4.703 11.247 6.028 1.00 92.50 331 ILE A N 1
ATOM 2581 C CA . ILE A 1 331 ? -3.623 10.345 5.620 1.00 92.50 331 ILE A CA 1
ATOM 2582 C C . ILE A 1 331 ? -2.270 11.065 5.696 1.00 92.50 331 ILE A C 1
ATOM 2584 O O . ILE A 1 331 ? -1.333 10.560 6.312 1.00 92.50 331 ILE A O 1
ATOM 2588 N N . GLN A 1 332 ? -2.187 12.293 5.183 1.00 91.25 332 GLN A N 1
ATOM 2589 C CA . GLN A 1 332 ? -0.985 13.122 5.211 1.00 91.25 332 GLN A CA 1
ATOM 2590 C C . GLN A 1 332 ? -0.503 13.412 6.638 1.00 91.25 332 GLN A C 1
ATOM 2592 O O . GLN A 1 332 ? 0.705 13.434 6.892 1.00 91.25 332 GLN A O 1
ATOM 2597 N N . SER A 1 333 ? -1.424 13.602 7.591 1.00 88.69 333 SER A N 1
ATOM 2598 C CA . SER A 1 333 ? -1.073 13.764 9.006 1.00 88.69 333 SER A CA 1
ATOM 2599 C C . SER A 1 333 ? -0.382 12.518 9.566 1.00 88.69 333 SER A C 1
ATOM 2601 O O . SER A 1 333 ? 0.611 12.641 10.287 1.00 88.69 333 SER A O 1
ATOM 2603 N N . ALA A 1 334 ? -0.859 11.318 9.219 1.00 89.69 334 ALA A N 1
ATOM 2604 C CA . ALA A 1 334 ? -0.229 10.066 9.636 1.00 89.69 334 ALA A CA 1
ATOM 2605 C C . ALA A 1 334 ? 1.115 9.837 8.930 1.00 89.69 334 ALA A C 1
ATOM 2607 O O . ALA A 1 334 ? 2.103 9.516 9.588 1.00 89.69 334 ALA A O 1
ATOM 2608 N N . ILE A 1 335 ? 1.179 10.097 7.624 1.00 90.25 335 ILE A N 1
ATOM 2609 C CA . ILE A 1 335 ? 2.399 9.980 6.817 1.00 90.25 335 ILE A CA 1
ATOM 2610 C C . ILE A 1 335 ? 3.494 10.930 7.315 1.00 90.25 335 ILE A C 1
ATOM 2612 O O . ILE A 1 335 ? 4.652 10.542 7.432 1.00 90.25 335 ILE A O 1
ATOM 2616 N N . SER A 1 336 ? 3.145 12.148 7.730 1.00 87.25 336 SER A N 1
ATOM 2617 C CA . SER A 1 336 ? 4.112 13.097 8.304 1.00 87.25 336 SER A CA 1
ATOM 2618 C C . SER A 1 336 ? 4.767 12.583 9.598 1.00 87.25 336 SER A C 1
ATOM 2620 O O . SER A 1 336 ? 5.889 12.979 9.918 1.00 87.25 336 SER A O 1
ATOM 2622 N N . ARG A 1 337 ? 4.107 11.678 10.341 1.00 86.06 337 ARG A N 1
ATOM 2623 C CA . ARG A 1 337 ? 4.687 11.034 11.536 1.00 86.06 337 ARG A CA 1
ATOM 2624 C C . ARG A 1 337 ? 5.722 9.969 11.174 1.00 86.06 337 ARG A C 1
ATOM 2626 O O . ARG A 1 337 ? 6.624 9.735 11.973 1.00 86.06 337 ARG A O 1
ATOM 2633 N N . LEU A 1 338 ? 5.653 9.377 9.977 1.00 83.94 338 LEU A N 1
ATOM 2634 C CA . LEU A 1 338 ? 6.660 8.425 9.490 1.00 83.94 338 LEU A CA 1
ATOM 2635 C C . LEU A 1 338 ? 8.042 9.077 9.407 1.00 83.94 338 LEU A C 1
ATOM 2637 O O . LEU A 1 338 ? 9.026 8.488 9.845 1.00 83.94 338 LEU A O 1
ATOM 2641 N N . GLY A 1 339 ? 8.109 10.339 8.974 1.00 79.50 339 GLY A N 1
ATOM 2642 C CA . GLY A 1 339 ? 9.351 11.113 8.945 1.00 79.50 339 GLY A CA 1
ATOM 2643 C C . GLY A 1 339 ? 10.019 11.295 10.314 1.00 79.50 339 GLY A C 1
ATOM 2644 O O . GLY A 1 339 ? 11.210 11.569 10.386 1.00 79.50 339 GLY A O 1
ATOM 2645 N N . GLN A 1 340 ? 9.288 11.113 11.419 1.00 75.75 340 GLN A N 1
ATOM 2646 C CA . GLN A 1 340 ? 9.839 11.178 12.778 1.00 75.75 340 GLN A CA 1
ATOM 2647 C C . GLN A 1 340 ? 10.443 9.839 13.241 1.00 75.75 340 GLN A C 1
ATOM 2649 O O . GLN A 1 340 ? 11.110 9.795 14.279 1.00 75.75 340 GLN A O 1
ATOM 2654 N N . CYS A 1 341 ? 10.246 8.752 12.484 1.00 70.19 341 CYS A N 1
ATOM 2655 C CA . CYS A 1 341 ? 10.841 7.442 12.768 1.00 70.19 341 CYS A CA 1
ATOM 2656 C C . CYS A 1 341 ? 12.370 7.456 12.606 1.00 70.19 341 CYS A C 1
ATOM 2658 O O . CYS A 1 341 ? 13.054 6.738 13.327 1.00 70.19 341 CYS A O 1
ATOM 2660 N N . SER A 1 342 ? 12.921 8.330 11.750 1.00 57.69 342 SER A N 1
ATOM 2661 C CA . SER A 1 342 ? 14.372 8.436 11.510 1.00 57.69 342 SER A CA 1
ATOM 2662 C C . SER A 1 342 ? 15.187 8.893 12.726 1.00 57.69 342 SER A C 1
ATOM 2664 O O . SER A 1 342 ? 16.404 8.768 12.726 1.00 57.69 342 SER A O 1
ATOM 2666 N N . LYS A 1 343 ? 14.540 9.374 13.799 1.00 53.06 343 LYS A N 1
ATOM 2667 C CA . LYS A 1 343 ? 15.206 9.752 15.059 1.00 53.06 343 LYS A CA 1
ATOM 2668 C C . LYS A 1 343 ? 15.544 8.565 15.980 1.00 53.06 343 LYS A C 1
ATOM 2670 O O . LYS A 1 343 ? 15.912 8.786 17.129 1.00 53.06 343 LYS A O 1
ATOM 2675 N N . GLY A 1 344 ? 15.372 7.318 15.529 1.00 50.47 344 GLY A N 1
ATOM 2676 C CA . GLY A 1 344 ? 15.897 6.122 16.206 1.00 50.47 344 GLY A CA 1
ATOM 2677 C C . GLY A 1 344 ? 15.215 5.716 17.521 1.00 50.47 344 GLY A C 1
ATOM 2678 O O . GLY A 1 344 ? 15.678 4.799 18.193 1.00 50.47 344 GLY A O 1
ATOM 2679 N N . THR A 1 345 ? 14.111 6.357 17.924 1.00 59.12 345 THR A N 1
ATOM 2680 C CA . THR A 1 345 ? 13.391 5.969 19.150 1.00 59.12 345 THR A CA 1
ATOM 2681 C C . THR A 1 345 ? 12.256 5.002 18.840 1.00 59.12 345 THR A C 1
ATOM 2683 O O . THR A 1 345 ? 11.406 5.308 18.008 1.00 59.12 345 THR A O 1
ATOM 2686 N N . SER A 1 346 ? 12.140 3.895 19.582 1.00 66.44 346 SER A N 1
ATOM 2687 C CA . SER A 1 346 ? 10.982 2.995 19.452 1.00 66.44 346 SER A CA 1
ATOM 2688 C C . SER A 1 346 ? 9.652 3.745 19.624 1.00 66.44 346 SER A C 1
ATOM 2690 O O . SER A 1 346 ? 8.677 3.445 18.942 1.00 66.44 346 SER A O 1
ATOM 2692 N N . ALA A 1 347 ? 9.611 4.790 20.455 1.00 70.31 347 ALA A N 1
ATOM 2693 C CA . ALA A 1 347 ? 8.423 5.611 20.675 1.00 70.31 347 ALA A CA 1
ATOM 2694 C C . ALA A 1 347 ? 7.888 6.314 19.408 1.00 70.31 347 ALA A C 1
ATOM 2696 O O . ALA A 1 347 ? 6.669 6.357 19.225 1.00 70.31 347 ALA A O 1
ATOM 2697 N N . SER A 1 348 ? 8.752 6.843 18.532 1.00 74.75 348 SER A N 1
ATOM 2698 C CA . SER A 1 348 ? 8.307 7.542 17.316 1.00 74.75 348 SER A CA 1
ATOM 2699 C C . SER A 1 348 ? 7.718 6.576 16.289 1.00 74.75 348 SER A C 1
ATOM 2701 O O . SER A 1 348 ? 6.655 6.863 15.737 1.00 74.75 348 SER A O 1
ATOM 2703 N N . THR A 1 349 ? 8.304 5.386 16.127 1.00 78.50 349 THR A N 1
ATOM 2704 C CA . THR A 1 349 ? 7.762 4.331 15.255 1.00 78.50 349 THR A CA 1
ATOM 2705 C C . THR A 1 349 ? 6.388 3.849 15.726 1.00 78.50 349 THR A C 1
ATOM 2707 O O . THR A 1 349 ? 5.454 3.736 14.930 1.00 78.50 349 THR A O 1
ATOM 2710 N N . HIS A 1 350 ? 6.211 3.655 17.038 1.00 79.81 350 HIS A N 1
ATOM 2711 C CA . HIS A 1 350 ? 4.905 3.302 17.608 1.00 79.81 350 HIS A CA 1
ATOM 2712 C C . HIS A 1 350 ? 3.881 4.432 17.431 1.00 79.81 350 HIS A C 1
ATOM 2714 O O . HIS A 1 350 ? 2.709 4.173 17.156 1.00 79.81 350 HIS A O 1
ATOM 2720 N N . GLY A 1 351 ? 4.312 5.691 17.551 1.00 80.06 351 GLY A N 1
ATOM 2721 C CA . GLY A 1 351 ? 3.474 6.860 17.289 1.00 80.06 351 GLY A CA 1
ATOM 2722 C C . GLY A 1 351 ? 3.014 6.964 15.832 1.00 80.06 351 GLY A C 1
ATOM 2723 O O . GLY A 1 351 ? 1.858 7.319 15.583 1.00 80.06 351 GLY A O 1
ATOM 2724 N N . ALA A 1 352 ? 3.886 6.619 14.883 1.00 85.44 352 ALA A N 1
ATOM 2725 C CA . ALA A 1 352 ? 3.576 6.621 13.457 1.00 85.44 352 ALA A CA 1
ATOM 2726 C C . ALA A 1 352 ? 2.577 5.517 13.081 1.00 85.44 352 ALA A C 1
ATOM 2728 O O . ALA A 1 352 ? 1.540 5.814 12.489 1.00 85.44 352 ALA A O 1
ATOM 2729 N N . ILE A 1 353 ? 2.806 4.278 13.528 1.00 87.88 353 ILE A N 1
ATOM 2730 C CA . ILE A 1 353 ? 1.854 3.172 13.328 1.00 87.88 353 ILE A CA 1
ATOM 2731 C C . ILE A 1 353 ? 0.522 3.464 14.026 1.00 87.88 353 ILE A C 1
ATOM 2733 O O . ILE A 1 353 ? -0.535 3.251 13.442 1.00 87.88 353 ILE A O 1
ATOM 2737 N N . GLY A 1 354 ? 0.540 4.021 15.241 1.00 88.19 354 GLY A N 1
ATOM 2738 C CA . GLY A 1 354 ? -0.682 4.465 15.918 1.00 88.19 354 GLY A CA 1
ATOM 2739 C C . GLY A 1 354 ? -1.433 5.553 15.139 1.00 88.19 354 GLY A C 1
ATOM 2740 O O . GLY A 1 354 ? -2.652 5.658 15.250 1.00 88.19 354 GLY A O 1
ATOM 2741 N N . GLY A 1 355 ? -0.726 6.357 14.336 1.00 90.12 355 GLY A N 1
ATOM 2742 C CA . GLY A 1 355 ? -1.319 7.251 13.342 1.00 90.12 355 GLY A CA 1
ATOM 2743 C C . GLY A 1 355 ? -2.004 6.485 12.210 1.00 90.12 355 GLY A C 1
ATOM 2744 O O . GLY A 1 355 ? -3.160 6.763 11.927 1.00 90.12 355 GLY A O 1
ATOM 2745 N N . LEU A 1 356 ? -1.345 5.487 11.615 1.00 92.69 356 LEU A N 1
ATOM 2746 C CA . LEU A 1 356 ? -1.931 4.662 10.547 1.00 92.69 356 LEU A CA 1
ATOM 2747 C C . LEU A 1 356 ? -3.165 3.873 11.016 1.00 92.69 356 LEU A C 1
ATOM 2749 O O . LEU A 1 356 ? -4.166 3.833 10.305 1.00 92.69 356 LEU A O 1
ATOM 2753 N N . ILE A 1 357 ? -3.131 3.308 12.230 1.00 93.44 357 ILE A N 1
ATOM 2754 C CA . ILE A 1 357 ? -4.298 2.653 12.845 1.00 93.44 357 ILE A CA 1
ATOM 2755 C C . ILE A 1 357 ? -5.445 3.655 12.971 1.00 93.44 357 ILE A C 1
ATOM 2757 O O . ILE A 1 357 ? -6.571 3.347 12.607 1.00 93.44 357 ILE A O 1
ATOM 2761 N N . GLU A 1 358 ? -5.175 4.865 13.459 1.00 93.06 358 GLU A N 1
ATOM 2762 C CA . GLU A 1 358 ? -6.200 5.900 13.593 1.00 93.06 358 GLU A CA 1
ATOM 2763 C C . GLU A 1 358 ? -6.851 6.246 12.250 1.00 93.06 358 GLU A C 1
ATOM 2765 O O . GLU A 1 358 ? -8.076 6.285 12.175 1.00 93.06 358 GLU A O 1
ATOM 2770 N N . VAL A 1 359 ? -6.055 6.415 11.189 1.00 94.06 359 VAL A N 1
ATOM 2771 C CA . VAL A 1 359 ? -6.570 6.625 9.828 1.00 94.06 359 VAL A CA 1
ATOM 2772 C C . VAL A 1 359 ? -7.480 5.469 9.417 1.00 94.06 359 VAL A C 1
ATOM 2774 O O . VAL A 1 359 ? -8.609 5.707 8.994 1.00 94.06 359 VAL A O 1
ATOM 2777 N N . ALA A 1 360 ? -7.034 4.223 9.594 1.00 93.81 360 ALA A N 1
ATOM 2778 C CA . ALA A 1 360 ? -7.831 3.048 9.255 1.00 93.81 360 ALA A CA 1
ATOM 2779 C C . ALA A 1 360 ? -9.167 3.021 10.019 1.00 93.81 360 ALA A C 1
ATOM 2781 O O . ALA A 1 360 ? -10.213 2.744 9.433 1.00 93.81 360 ALA A O 1
ATOM 2782 N N . LEU A 1 361 ? -9.163 3.350 11.314 1.00 94.12 361 LEU A N 1
ATOM 2783 C CA . LEU A 1 361 ? -10.381 3.409 12.126 1.00 94.12 361 LEU A CA 1
ATOM 2784 C C . LEU A 1 361 ? -11.331 4.516 11.659 1.00 94.12 361 LEU A C 1
ATOM 2786 O O . LEU A 1 361 ? -12.534 4.276 11.576 1.00 94.12 361 LEU A O 1
ATOM 2790 N N . VAL A 1 362 ? -10.808 5.698 11.323 1.00 93.62 362 VAL A N 1
ATOM 2791 C CA . VAL A 1 362 ? -11.615 6.818 10.820 1.00 93.62 362 VAL A CA 1
ATOM 2792 C C . VAL A 1 362 ? -12.243 6.479 9.471 1.00 93.62 362 VAL A C 1
ATOM 2794 O O . VAL A 1 362 ? -13.447 6.644 9.314 1.00 93.62 362 VAL A O 1
ATOM 2797 N N . LEU A 1 363 ? -11.472 5.946 8.521 1.00 92.25 363 LEU A N 1
ATOM 2798 C CA . LEU A 1 363 ? -11.988 5.576 7.198 1.00 92.25 363 LEU A CA 1
ATOM 2799 C C . LEU A 1 363 ? -13.076 4.500 7.292 1.00 92.25 363 LEU A C 1
ATOM 2801 O O . LEU A 1 363 ? -14.075 4.559 6.579 1.00 92.25 363 LEU A O 1
ATOM 2805 N N . ASN A 1 364 ? -12.931 3.554 8.223 1.00 90.75 364 ASN A N 1
ATOM 2806 C CA . ASN A 1 364 ? -13.989 2.593 8.516 1.00 90.75 364 ASN A CA 1
ATOM 2807 C C . ASN A 1 364 ? -15.231 3.258 9.111 1.00 90.75 364 ASN A C 1
ATOM 2809 O O . ASN A 1 364 ? -16.333 2.997 8.637 1.00 90.75 364 ASN A O 1
ATOM 2813 N N . ALA A 1 365 ? -15.068 4.134 10.103 1.00 91.00 365 ALA A N 1
ATOM 2814 C CA . ALA A 1 365 ? -16.192 4.846 10.703 1.00 91.00 365 ALA A CA 1
ATOM 2815 C C . ALA A 1 365 ? -16.965 5.686 9.675 1.00 91.00 365 ALA A C 1
ATOM 2817 O O . ALA A 1 365 ? -18.190 5.719 9.698 1.00 91.00 365 ALA A O 1
ATOM 2818 N N . MET A 1 366 ? -16.254 6.320 8.743 1.00 89.06 366 MET A N 1
ATOM 2819 C CA . MET A 1 366 ? -16.852 7.145 7.697 1.00 89.06 366 MET A CA 1
ATOM 2820 C C . MET A 1 366 ? -17.631 6.342 6.658 1.00 89.06 366 MET A C 1
ATOM 2822 O O . MET A 1 366 ? -18.703 6.768 6.240 1.00 89.06 366 MET A O 1
ATOM 2826 N N . TYR A 1 367 ? -17.084 5.210 6.207 1.00 88.31 367 TYR A N 1
ATOM 2827 C CA . TYR A 1 367 ? -17.562 4.564 4.985 1.00 88.31 367 TYR A CA 1
ATOM 2828 C C . TYR A 1 367 ? -18.321 3.255 5.193 1.00 88.31 367 TYR A C 1
ATOM 2830 O O . TYR A 1 367 ? -18.972 2.799 4.256 1.00 88.31 367 TYR A O 1
ATOM 2838 N N . VAL A 1 368 ? -18.305 2.661 6.394 1.00 85.12 368 VAL A N 1
ATOM 2839 C CA . VAL A 1 368 ? -19.079 1.434 6.684 1.00 85.12 368 VAL A CA 1
ATOM 2840 C C . VAL A 1 368 ? -20.585 1.644 6.476 1.00 85.12 368 VAL A C 1
ATOM 2842 O O . VAL A 1 368 ? -21.267 0.718 6.040 1.00 85.12 368 VAL A O 1
ATOM 2845 N N . ASN A 1 369 ? -21.104 2.844 6.759 1.00 81.19 369 ASN A N 1
ATOM 2846 C CA . ASN A 1 369 ? -22.527 3.176 6.628 1.00 81.19 369 ASN A CA 1
ATOM 2847 C C . ASN A 1 369 ? -22.836 4.168 5.490 1.00 81.19 369 ASN A C 1
ATOM 2849 O O . ASN A 1 369 ? -23.965 4.645 5.401 1.00 81.19 369 ASN A O 1
ATOM 2853 N N . ASP A 1 370 ? -21.873 4.486 4.616 1.00 77.81 370 ASP A N 1
ATOM 2854 C CA . ASP A 1 370 ? -22.088 5.470 3.549 1.00 77.81 370 ASP A CA 1
ATOM 2855 C C . ASP A 1 370 ? -22.852 4.870 2.351 1.00 77.81 370 ASP A C 1
ATOM 2857 O O . ASP A 1 370 ? -22.293 4.156 1.516 1.00 77.81 370 ASP A O 1
ATOM 2861 N N . VAL A 1 371 ? -24.148 5.182 2.263 1.00 62.78 371 VAL A N 1
ATOM 2862 C CA . VAL A 1 371 ? -25.070 4.726 1.206 1.00 62.78 371 VAL A CA 1
ATOM 2863 C C . VAL A 1 371 ? -25.034 5.681 0.006 1.00 62.78 371 VAL A C 1
ATOM 2865 O O . VAL A 1 371 ? -25.731 6.694 -0.002 1.00 62.78 371 VAL A O 1
ATOM 2868 N N . VAL A 1 372 ? -24.199 5.406 -0.997 1.00 56.59 372 VAL A N 1
ATOM 2869 C CA . VAL A 1 372 ? -24.052 6.305 -2.164 1.00 56.59 372 VAL A CA 1
ATOM 2870 C C . VAL A 1 372 ? -25.213 6.196 -3.156 1.00 56.59 372 VAL A C 1
ATOM 2872 O O . VAL A 1 372 ? -25.497 7.184 -3.821 1.00 56.59 372 VAL A O 1
ATOM 2875 N N . ASP A 1 373 ? -25.938 5.075 -3.188 1.00 52.34 373 ASP A N 1
ATOM 2876 C CA . ASP A 1 373 ? -27.138 4.918 -4.016 1.00 52.34 373 ASP A CA 1
ATOM 2877 C C . ASP A 1 373 ? -28.254 4.217 -3.239 1.00 52.34 373 ASP A C 1
ATOM 2879 O O . ASP A 1 373 ? -28.099 3.091 -2.773 1.00 52.34 373 ASP A O 1
ATOM 2883 N N . ALA A 1 374 ? -29.398 4.891 -3.103 1.00 44.16 374 ALA A N 1
ATOM 2884 C CA . ALA A 1 374 ? -30.575 4.385 -2.390 1.00 44.16 374 ALA A CA 1
ATOM 2885 C C . ALA A 1 374 ? -31.235 3.167 -3.074 1.00 44.16 374 ALA A C 1
ATOM 2887 O O . ALA A 1 374 ? -32.062 2.498 -2.460 1.00 44.16 374 ALA A O 1
ATOM 2888 N N . ASN A 1 375 ? -30.864 2.880 -4.327 1.00 46.34 375 ASN A N 1
ATOM 2889 C CA . ASN A 1 375 ? -31.461 1.826 -5.151 1.00 46.34 375 ASN A CA 1
ATOM 2890 C C . ASN A 1 375 ? -30.693 0.494 -5.110 1.00 46.34 375 ASN A C 1
ATOM 2892 O O . ASN A 1 375 ? -31.228 -0.524 -5.542 1.00 46.34 375 ASN A O 1
ATOM 2896 N N . GLU A 1 376 ? -29.469 0.468 -4.574 1.00 51.81 376 GLU A N 1
ATOM 2897 C CA . GLU A 1 376 ? -28.685 -0.758 -4.412 1.00 51.81 376 GLU A CA 1
ATOM 2898 C C . GLU A 1 376 ? -28.650 -1.156 -2.936 1.00 51.81 376 GLU A C 1
ATOM 2900 O O . GLU A 1 376 ? -27.917 -0.591 -2.123 1.00 51.81 376 GLU A O 1
ATOM 2905 N N . TYR A 1 377 ? -29.458 -2.152 -2.576 1.00 43.66 377 TYR A N 1
ATOM 2906 C CA . TYR A 1 377 ? -29.413 -2.775 -1.258 1.00 43.66 377 TYR A CA 1
ATOM 2907 C C . TYR A 1 377 ? -27.997 -3.305 -0.985 1.00 43.66 377 TYR A C 1
ATOM 2909 O O . TYR A 1 377 ? -27.540 -4.236 -1.649 1.00 43.66 377 TYR A O 1
ATOM 2917 N N . ARG A 1 378 ? -27.295 -2.730 -0.002 1.00 57.91 378 ARG A N 1
ATOM 2918 C CA . ARG A 1 378 ? -26.000 -3.244 0.461 1.00 57.91 378 ARG A CA 1
ATOM 2919 C C . ARG A 1 378 ? -26.137 -3.894 1.830 1.00 57.91 378 ARG A C 1
ATOM 2921 O O . ARG A 1 378 ? -26.756 -3.301 2.714 1.00 57.91 378 ARG A O 1
ATOM 2928 N N . PRO A 1 379 ? -25.542 -5.080 2.041 1.00 54.94 379 PRO A N 1
ATOM 2929 C CA . PRO A 1 379 ? -25.582 -5.735 3.335 1.00 54.94 379 PRO A CA 1
ATOM 2930 C C . PRO A 1 379 ? -24.881 -4.855 4.370 1.00 54.94 379 PRO A C 1
ATOM 2932 O O . PRO A 1 379 ? -23.717 -4.479 4.215 1.00 54.94 379 PRO A O 1
ATOM 2935 N N . CYS A 1 380 ? -25.595 -4.511 5.440 1.00 72.19 380 CYS A N 1
ATOM 2936 C CA . CYS A 1 380 ? -24.999 -3.815 6.568 1.00 72.19 380 CYS A CA 1
ATOM 2937 C C . CYS A 1 380 ? -23.864 -4.671 7.149 1.00 72.19 380 CYS A C 1
ATOM 2939 O O . CYS A 1 380 ? -24.062 -5.847 7.457 1.00 72.19 380 CYS A O 1
ATOM 2941 N N . VAL A 1 381 ? -22.671 -4.091 7.322 1.00 84.94 381 VAL A N 1
ATOM 2942 C CA . VAL A 1 381 ? -21.541 -4.804 7.933 1.00 84.94 381 VAL A CA 1
ATOM 2943 C C . VAL A 1 381 ? -21.928 -5.217 9.350 1.00 84.94 381 VAL A C 1
ATOM 2945 O O . VAL A 1 381 ? -22.196 -4.366 10.196 1.00 84.94 381 VAL A O 1
ATOM 2948 N N . ALA A 1 382 ? -21.953 -6.520 9.622 1.00 89.38 382 ALA A N 1
ATOM 2949 C CA . ALA A 1 382 ? -22.262 -7.033 10.950 1.00 89.38 382 ALA A CA 1
ATOM 2950 C C . ALA A 1 382 ? -21.126 -6.732 11.942 1.00 89.38 382 ALA A C 1
ATOM 2952 O O . ALA A 1 382 ? -19.941 -6.757 11.584 1.00 89.38 382 ALA A O 1
ATOM 2953 N N . VAL A 1 383 ? -21.463 -6.534 13.222 1.00 91.50 383 VAL A N 1
ATOM 2954 C CA . VAL A 1 383 ? -20.476 -6.311 14.297 1.00 91.50 383 VAL A CA 1
ATOM 2955 C C . VAL A 1 383 ? -19.420 -7.419 14.318 1.00 91.50 383 VAL A C 1
ATOM 2957 O O . VAL A 1 383 ? -18.228 -7.162 14.497 1.00 91.50 383 VAL A O 1
ATOM 2960 N N . GLY A 1 384 ? -19.840 -8.668 14.115 1.00 90.69 384 GLY A N 1
ATOM 2961 C CA . GLY A 1 384 ? -18.952 -9.822 14.057 1.00 90.69 384 GLY A CA 1
ATOM 2962 C C . GLY A 1 384 ? -17.891 -9.721 12.962 1.00 90.69 384 GLY A C 1
ATOM 2963 O O . GLY A 1 384 ? -16.728 -10.023 13.249 1.00 90.69 384 GLY A O 1
ATOM 2964 N N . SER A 1 385 ? -18.278 -9.267 11.767 1.00 88.62 385 SER A N 1
ATOM 2965 C CA . SER A 1 385 ? -17.397 -9.103 10.605 1.00 88.62 385 SER A CA 1
ATOM 2966 C C . SER A 1 385 ? -16.400 -7.968 10.815 1.00 88.62 385 SER A C 1
ATOM 2968 O O . SER A 1 385 ? -15.205 -8.157 10.584 1.00 88.62 385 SER A O 1
ATOM 2970 N N . LEU A 1 386 ? -16.851 -6.826 11.350 1.00 90.56 386 LEU A N 1
ATOM 2971 C CA . LEU A 1 386 ? -15.963 -5.700 11.645 1.00 90.56 386 LEU A CA 1
ATOM 2972 C C . LEU A 1 386 ? -14.912 -6.062 12.706 1.00 90.56 386 LEU A C 1
ATOM 2974 O O . LEU A 1 386 ? -13.734 -5.761 12.529 1.00 90.56 386 LEU A O 1
ATOM 2978 N N . ILE A 1 387 ? -15.311 -6.771 13.770 1.00 93.00 387 ILE A N 1
ATOM 2979 C CA . ILE A 1 387 ? -14.374 -7.270 14.790 1.00 93.00 387 ILE A CA 1
ATOM 2980 C C . ILE A 1 387 ? -13.359 -8.226 14.164 1.00 93.00 387 ILE A C 1
ATOM 2982 O O . ILE A 1 387 ? -12.168 -8.085 14.411 1.00 93.00 387 ILE A O 1
ATOM 2986 N N . LYS A 1 388 ? -13.804 -9.184 13.343 1.00 89.50 388 LYS A N 1
ATOM 2987 C CA . LYS A 1 388 ? -12.901 -10.143 12.690 1.00 89.50 388 LYS A CA 1
ATOM 2988 C C . LYS A 1 388 ? -11.874 -9.436 11.798 1.00 89.50 388 LYS A C 1
ATOM 2990 O O . LYS A 1 388 ? -10.718 -9.841 11.769 1.00 89.50 388 LYS A O 1
ATOM 2995 N N . ARG A 1 389 ? -12.291 -8.382 11.090 1.00 87.19 389 ARG A N 1
ATOM 2996 C CA . ARG A 1 389 ? -11.428 -7.609 10.190 1.00 87.19 389 ARG A CA 1
ATOM 2997 C C . ARG A 1 389 ? -10.411 -6.747 10.938 1.00 87.19 389 ARG A C 1
ATOM 2999 O O . ARG A 1 389 ? -9.238 -6.781 10.591 1.00 87.19 389 ARG A O 1
ATOM 3006 N N . LEU A 1 390 ? -10.849 -5.996 11.952 1.00 91.88 390 LEU A N 1
ATOM 3007 C CA . LEU A 1 390 ? -9.989 -5.028 12.641 1.00 91.88 390 LEU A CA 1
ATOM 3008 C C . LEU A 1 390 ? -9.190 -5.639 13.800 1.00 91.88 390 LEU A C 1
ATOM 3010 O O . LEU A 1 390 ? -8.061 -5.229 14.044 1.00 91.88 390 LEU A O 1
ATOM 3014 N N . CYS A 1 391 ? -9.756 -6.585 14.551 1.00 92.81 391 CYS A N 1
ATOM 3015 C CA . CYS A 1 391 ? -9.151 -7.050 15.803 1.00 92.81 391 CYS A CA 1
ATOM 3016 C C . CYS A 1 391 ? -8.153 -8.205 15.629 1.00 92.81 391 CYS A C 1
ATOM 3018 O O . CYS A 1 391 ? -7.394 -8.470 16.557 1.00 92.81 391 CYS A O 1
ATOM 3020 N N . GLY A 1 392 ? -8.123 -8.874 14.474 1.00 89.38 392 GLY A N 1
ATOM 3021 C CA . GLY A 1 392 ? -7.244 -10.020 14.243 1.00 89.38 392 GLY A CA 1
ATOM 3022 C C . GLY A 1 392 ? -7.707 -11.287 14.972 1.00 89.38 392 GLY A C 1
ATOM 3023 O O . GLY A 1 392 ? -8.894 -11.621 14.971 1.00 89.38 392 GLY A O 1
ATOM 3024 N N . GLU A 1 393 ? -6.763 -12.030 15.548 1.00 90.19 393 GLU A N 1
ATOM 3025 C CA . GLU A 1 393 ? -7.025 -13.318 16.201 1.00 90.19 393 GLU A CA 1
ATOM 3026 C C . GLU A 1 393 ? -7.595 -13.144 17.612 1.00 90.19 393 GLU A C 1
ATOM 3028 O O . GLU A 1 393 ? -7.103 -12.331 18.393 1.00 90.19 393 GLU A O 1
ATOM 3033 N N . VAL A 1 394 ? -8.606 -13.950 17.957 1.00 91.69 394 VAL A N 1
ATOM 3034 C CA . VAL A 1 394 ? -9.236 -13.956 19.285 1.00 91.69 394 VAL A CA 1
ATOM 3035 C C . VAL A 1 394 ? -8.572 -15.005 20.175 1.00 91.69 394 VAL A C 1
ATOM 3037 O O . VAL A 1 394 ? -8.598 -16.187 19.854 1.00 91.69 394 VAL A O 1
ATOM 3040 N N . HIS A 1 395 ? -8.067 -14.594 21.338 1.00 89.75 395 HIS A N 1
ATOM 3041 C CA . HIS A 1 395 ? -7.406 -15.489 22.302 1.00 89.75 395 HIS A CA 1
ATOM 3042 C C . HIS A 1 395 ? -8.329 -15.936 23.433 1.00 89.75 395 HIS A C 1
ATOM 3044 O O . HIS A 1 395 ? -8.243 -17.055 23.927 1.00 89.75 395 HIS A O 1
ATOM 3050 N N . CYS A 1 396 ? -9.198 -15.038 23.897 1.00 89.88 396 CYS A N 1
ATOM 3051 C CA . CYS A 1 396 ? -10.078 -15.298 25.032 1.00 89.88 396 CYS A CA 1
ATOM 3052 C C . CYS A 1 396 ? -11.356 -14.466 24.922 1.00 89.88 396 CYS A C 1
ATOM 3054 O O . CYS A 1 396 ? -11.314 -13.320 24.473 1.00 89.88 396 CYS A O 1
ATOM 3056 N N . THR A 1 397 ? -12.488 -15.025 25.357 1.00 91.75 397 THR A N 1
ATOM 3057 C CA . THR A 1 397 ? -13.764 -14.309 25.481 1.00 91.75 397 THR A CA 1
ATOM 3058 C C . THR A 1 397 ? -14.432 -14.654 26.811 1.00 91.75 397 THR A C 1
ATOM 3060 O O . THR A 1 397 ? -14.600 -15.827 27.125 1.00 91.75 397 THR A O 1
ATOM 3063 N N . ALA A 1 398 ? -14.849 -13.637 27.565 1.00 91.25 398 ALA A N 1
ATOM 3064 C CA . ALA A 1 398 ? -15.730 -13.778 28.719 1.00 91.25 398 ALA A CA 1
ATOM 3065 C C . ALA A 1 398 ? -17.132 -13.282 28.345 1.00 91.25 398 ALA A C 1
ATOM 3067 O O . ALA A 1 398 ? -17.329 -12.095 28.059 1.00 91.25 398 ALA A O 1
ATOM 3068 N N . TYR A 1 399 ? -18.093 -14.204 28.320 1.00 90.25 399 TYR A N 1
ATOM 3069 C CA . TYR A 1 399 ? -19.472 -13.943 27.911 1.00 90.25 399 TYR A CA 1
ATOM 3070 C C . TYR A 1 399 ? -20.308 -13.401 29.068 1.00 90.25 399 TYR A C 1
ATOM 3072 O O . TYR A 1 399 ? -20.288 -13.945 30.172 1.00 90.25 399 TYR A O 1
ATOM 3080 N N . ALA A 1 400 ? -21.073 -12.341 28.804 1.00 88.44 400 ALA A N 1
ATOM 3081 C CA . ALA A 1 400 ? -22.144 -11.926 29.702 1.00 88.44 400 ALA A CA 1
ATOM 3082 C C . ALA A 1 400 ? -23.303 -12.941 29.662 1.00 88.44 400 ALA A C 1
ATOM 3084 O O . ALA A 1 400 ? -23.475 -13.649 28.673 1.00 88.44 400 ALA A O 1
ATOM 3085 N N . ALA A 1 401 ? -24.119 -12.983 30.721 1.00 76.06 401 ALA A N 1
ATOM 3086 C CA . ALA A 1 401 ? -25.258 -13.905 30.814 1.00 76.06 401 ALA A CA 1
ATOM 3087 C C . ALA A 1 401 ? -26.313 -13.692 29.709 1.00 76.06 401 ALA A C 1
ATOM 3089 O O . ALA A 1 401 ? -26.967 -14.640 29.290 1.00 76.06 401 ALA A O 1
ATOM 3090 N N . SER A 1 402 ? -26.464 -12.459 29.219 1.00 74.38 402 SER A N 1
ATOM 3091 C CA . SER A 1 402 ? -27.216 -12.148 28.002 1.00 74.38 402 SER A CA 1
ATOM 3092 C C . SER A 1 402 ? -26.256 -12.130 26.813 1.00 74.38 402 SER A C 1
ATOM 3094 O O . SER A 1 402 ? -25.302 -11.343 26.801 1.00 74.38 402 SER A O 1
ATOM 3096 N N . THR A 1 403 ? -26.501 -12.975 25.815 1.00 69.31 403 THR A N 1
ATOM 3097 C CA . THR A 1 403 ? -25.694 -13.039 24.594 1.00 69.31 403 THR A CA 1
ATOM 3098 C C . THR A 1 403 ? -25.871 -11.763 23.777 1.00 69.31 403 THR A C 1
ATOM 3100 O O . THR A 1 403 ? -26.963 -11.474 23.300 1.00 69.31 403 THR A O 1
ATOM 3103 N N . PHE A 1 404 ? -24.787 -11.004 23.612 1.00 82.00 404 PHE A N 1
ATOM 3104 C CA . PHE A 1 404 ? -24.734 -9.889 22.672 1.00 82.00 404 PHE A CA 1
ATOM 3105 C C . PHE A 1 404 ? -24.719 -10.429 21.238 1.00 82.00 404 PHE A C 1
ATOM 3107 O O . PHE A 1 404 ? -23.819 -11.199 20.878 1.00 82.00 404 PHE A O 1
ATOM 3114 N N . ASP A 1 405 ? -25.689 -10.016 20.429 1.00 84.31 405 ASP A N 1
ATOM 3115 C CA . ASP A 1 405 ? -25.828 -10.481 19.056 1.00 84.31 405 ASP A CA 1
ATOM 3116 C C . ASP A 1 405 ? -24.796 -9.809 18.133 1.00 84.31 405 ASP A C 1
ATOM 3118 O O . ASP A 1 405 ? -24.801 -8.603 17.890 1.00 84.31 405 ASP A O 1
ATOM 3122 N N . ARG A 1 406 ? -23.867 -10.620 17.615 1.00 87.38 406 ARG A N 1
ATOM 3123 C CA . ARG A 1 406 ? -22.811 -10.172 16.694 1.00 87.38 406 ARG A CA 1
ATOM 3124 C C . ARG A 1 406 ? -23.298 -10.028 15.251 1.00 87.38 406 ARG A C 1
ATOM 3126 O O . ARG A 1 406 ? -22.538 -9.495 14.443 1.00 87.38 406 ARG A O 1
ATOM 3133 N N . SER A 1 407 ? -24.491 -10.524 14.929 1.00 88.44 407 SER A N 1
ATOM 3134 C CA . SER A 1 407 ? -25.109 -10.384 13.608 1.00 88.44 407 SER A CA 1
ATOM 3135 C C . SER A 1 407 ? -25.741 -9.006 13.402 1.00 88.44 407 SER A C 1
ATOM 3137 O O . SER A 1 407 ? -25.975 -8.612 12.261 1.00 88.44 407 SER A O 1
ATOM 3139 N N . LEU A 1 408 ? -25.929 -8.240 14.487 1.00 89.75 408 LEU A N 1
ATOM 3140 C CA . LEU A 1 408 ? -26.418 -6.868 14.420 1.00 89.75 408 LEU A CA 1
ATOM 3141 C C . LEU A 1 408 ? -25.545 -6.007 13.494 1.00 89.75 408 LEU A C 1
ATOM 3143 O O . LEU A 1 408 ? -24.318 -6.173 13.466 1.00 89.75 408 LEU A O 1
ATOM 3147 N N . PRO A 1 409 ? -26.149 -5.055 12.767 1.00 89.50 409 PRO A N 1
ATOM 3148 C CA . PRO A 1 409 ? -25.406 -4.168 11.891 1.00 89.50 409 PRO A CA 1
ATOM 3149 C C . PRO A 1 409 ? -24.598 -3.152 12.704 1.00 89.50 409 PRO A C 1
ATOM 3151 O O . PRO A 1 409 ? -25.040 -2.664 13.746 1.00 89.50 409 PRO A O 1
ATOM 3154 N N . VAL A 1 410 ? -23.406 -2.817 12.221 1.00 89.88 410 VAL A N 1
ATOM 3155 C CA . VAL A 1 410 ? -22.609 -1.699 12.733 1.00 89.88 410 VAL A CA 1
ATOM 3156 C C . VAL A 1 410 ? -23.277 -0.389 12.331 1.00 89.88 410 VAL A C 1
ATOM 3158 O O . VAL A 1 410 ? -23.654 -0.222 11.172 1.00 89.88 410 VAL A O 1
ATOM 3161 N N . VAL A 1 411 ? -23.386 0.542 13.277 1.00 89.62 411 VAL A N 1
ATOM 3162 C CA . VAL A 1 411 ? -23.937 1.881 13.053 1.00 89.62 411 VAL A CA 1
ATOM 3163 C C . VAL A 1 411 ? -22.968 2.937 13.584 1.00 89.62 411 VAL A C 1
ATOM 3165 O O . VAL A 1 411 ? -22.757 3.063 14.798 1.00 89.62 411 VAL A O 1
ATOM 3168 N N . PHE A 1 412 ? -22.398 3.696 12.654 1.00 90.19 412 PHE A N 1
ATOM 3169 C CA . PHE A 1 412 ? -21.637 4.918 12.867 1.00 90.19 412 PHE A CA 1
ATOM 3170 C C . PHE A 1 412 ? -22.497 6.163 12.579 1.00 90.19 412 PHE A C 1
ATOM 3172 O O . PHE A 1 412 ? -23.537 6.059 11.923 1.00 90.19 412 PHE A O 1
ATOM 3179 N N . PRO A 1 413 ? -22.085 7.339 13.076 1.00 86.44 413 PRO A N 1
ATOM 3180 C CA . PRO A 1 413 ? -22.693 8.625 12.737 1.00 86.44 413 PRO A CA 1
ATOM 3181 C C . PRO A 1 413 ? -22.503 8.967 11.256 1.00 86.44 413 PRO A C 1
ATOM 3183 O O . PRO A 1 413 ? -21.568 8.485 10.615 1.00 86.44 413 PRO A O 1
ATOM 3186 N N . ASP A 1 414 ? -23.370 9.825 10.718 1.00 83.12 414 ASP A N 1
ATOM 3187 C CA . ASP A 1 414 ? -23.211 10.322 9.351 1.00 83.12 414 ASP A CA 1
ATOM 3188 C C . ASP A 1 414 ? -22.073 11.352 9.291 1.00 83.12 414 ASP A C 1
ATOM 3190 O O . ASP A 1 414 ? -22.192 12.472 9.787 1.00 83.12 414 ASP A O 1
ATOM 3194 N N . TYR A 1 415 ? -20.959 10.957 8.672 1.00 84.19 415 TYR A N 1
ATOM 3195 C CA . TYR A 1 415 ? -19.762 11.783 8.519 1.00 84.19 415 TYR A CA 1
ATOM 3196 C C . TYR A 1 415 ? -19.592 12.383 7.120 1.00 84.19 415 TYR A C 1
ATOM 3198 O O . TYR A 1 415 ? -18.519 12.896 6.808 1.00 84.19 415 TYR A O 1
ATOM 3206 N N . ARG A 1 416 ? -20.619 12.365 6.262 1.00 77.12 416 ARG A N 1
ATOM 3207 C CA . ARG A 1 416 ? -20.511 12.847 4.868 1.00 77.12 416 ARG A CA 1
ATOM 3208 C C . ARG A 1 416 ? -20.034 14.288 4.729 1.00 77.12 416 ARG A C 1
ATOM 3210 O O . ARG A 1 416 ? -19.391 14.625 3.740 1.00 77.12 416 ARG A O 1
ATOM 3217 N N . THR A 1 417 ? -20.377 15.135 5.693 1.00 77.88 417 THR A N 1
ATOM 3218 C CA . THR A 1 417 ? -20.012 16.560 5.720 1.00 77.88 417 THR A CA 1
ATOM 3219 C C . THR A 1 417 ? -18.894 16.868 6.713 1.00 77.88 417 THR A C 1
ATOM 3221 O O . THR A 1 417 ? -18.394 17.991 6.744 1.00 77.88 417 THR A O 1
ATOM 3224 N N . THR A 1 418 ? -18.493 15.890 7.530 1.00 82.81 418 THR A N 1
ATOM 3225 C CA . THR A 1 418 ? -17.470 16.066 8.564 1.00 82.81 418 THR A CA 1
ATOM 3226 C C . THR A 1 418 ? -16.091 15.835 7.973 1.00 82.81 418 THR A C 1
ATOM 3228 O O . THR A 1 418 ? -15.851 14.835 7.294 1.00 82.81 418 THR A O 1
ATOM 3231 N N . LYS A 1 419 ? -15.143 16.728 8.271 1.00 81.88 419 LYS A N 1
ATOM 3232 C CA . LYS A 1 419 ? -13.771 16.520 7.810 1.00 81.88 419 LYS A CA 1
ATOM 3233 C C . LYS A 1 419 ? -13.165 15.323 8.551 1.00 81.88 419 LYS A C 1
ATOM 3235 O O . LYS A 1 419 ? -13.315 15.236 9.771 1.00 81.88 419 LYS A O 1
ATOM 3240 N N . PRO A 1 420 ? -12.393 14.442 7.890 1.00 82.69 420 PRO A N 1
ATOM 3241 C CA . PRO A 1 420 ? -11.945 13.198 8.520 1.00 82.69 420 PRO A CA 1
ATOM 3242 C C . PRO A 1 420 ? -11.141 13.392 9.819 1.00 82.69 420 PRO A C 1
ATOM 3244 O O . PRO A 1 420 ? -11.240 12.599 10.749 1.00 82.69 420 PRO A O 1
ATOM 3247 N N . HIS A 1 421 ? -10.371 14.479 9.934 1.00 77.25 421 HIS A N 1
ATOM 3248 C CA . HIS A 1 421 ? -9.590 14.779 11.139 1.00 77.25 421 HIS A CA 1
ATOM 3249 C C . HIS A 1 421 ? -10.437 15.241 12.340 1.00 77.25 421 HIS A C 1
ATOM 3251 O O . HIS A 1 421 ? -9.960 15.177 13.470 1.00 77.25 421 HIS A O 1
ATOM 3257 N N . GLU A 1 422 ? -11.681 15.682 12.127 1.00 82.12 422 GLU A N 1
ATOM 3258 C CA . GLU A 1 422 ? -12.591 16.156 13.183 1.00 82.12 422 GLU A CA 1
ATOM 3259 C C . GLU A 1 422 ? -13.325 15.001 13.895 1.00 82.12 422 GLU A C 1
ATOM 3261 O O . GLU A 1 422 ? -13.867 15.191 14.993 1.00 82.12 422 GLU A O 1
ATOM 3266 N N . ILE A 1 423 ? -13.301 13.805 13.291 1.00 85.62 423 ILE A N 1
ATOM 3267 C CA . ILE A 1 423 ? -13.923 12.562 13.784 1.00 85.62 423 ILE A CA 1
ATOM 3268 C C . ILE A 1 423 ? -13.181 12.008 15.007 1.00 85.62 423 ILE A C 1
ATOM 3270 O O . ILE A 1 423 ? -13.770 11.336 15.858 1.00 85.62 423 ILE A O 1
ATOM 3274 N N . VAL A 1 424 ? -11.884 12.301 15.118 1.00 88.31 424 VAL A N 1
ATOM 3275 C CA . VAL A 1 424 ? -11.048 11.860 16.236 1.00 88.31 424 VAL A CA 1
ATOM 3276 C C . VAL A 1 424 ? -11.264 12.787 17.429 1.00 88.31 424 VAL A C 1
ATOM 3278 O O . VAL A 1 424 ? -10.980 13.982 17.353 1.00 88.31 424 VAL A O 1
ATOM 3281 N N . LYS A 1 425 ? -11.722 12.239 18.559 1.00 88.50 425 LYS A N 1
ATOM 3282 C CA . LYS A 1 425 ? -11.807 12.965 19.836 1.00 88.50 425 LYS A CA 1
ATOM 3283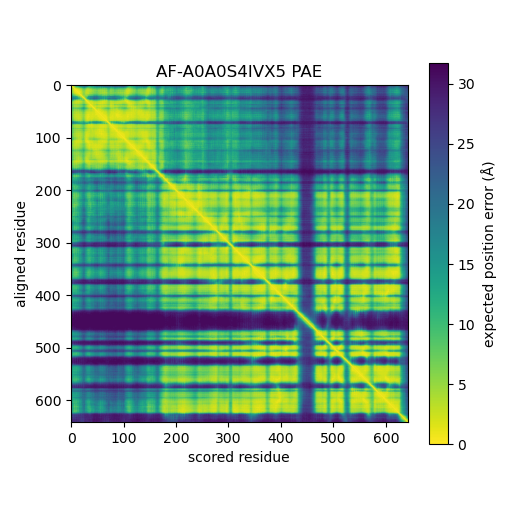 C C . LYS A 1 425 ? -10.772 12.458 20.827 1.00 88.50 425 LYS A C 1
ATOM 3285 O O . LYS A 1 425 ? -10.453 11.271 20.869 1.00 88.50 425 LYS A O 1
ATOM 3290 N N . GLU A 1 426 ? -10.255 13.357 21.652 1.00 85.12 426 GLU A N 1
ATOM 3291 C CA . GLU A 1 426 ? -9.355 12.975 22.734 1.00 85.12 426 GLU A CA 1
ATOM 3292 C C . GLU A 1 426 ? -10.151 12.576 23.978 1.00 85.12 426 GLU A C 1
ATOM 3294 O O . GLU A 1 426 ? -11.061 13.292 24.390 1.00 85.12 426 GLU A O 1
ATOM 3299 N N . ALA A 1 427 ? -9.815 11.438 24.585 1.00 81.19 427 ALA A N 1
ATOM 3300 C CA . ALA A 1 427 ? -10.482 10.941 25.782 1.00 81.19 427 ALA A CA 1
ATOM 3301 C C . ALA A 1 427 ? -9.494 10.327 26.785 1.00 81.19 427 ALA A C 1
ATOM 3303 O O . ALA A 1 427 ? -8.533 9.637 26.422 1.00 81.19 427 ALA A O 1
ATOM 3304 N N . ASP A 1 428 ? -9.771 10.517 28.077 1.00 76.69 428 ASP A N 1
ATOM 3305 C CA . ASP A 1 428 ? -9.018 9.894 29.171 1.00 76.69 428 ASP A CA 1
ATOM 3306 C C . ASP A 1 428 ? -9.618 8.526 29.549 1.00 76.69 428 ASP A C 1
ATOM 3308 O O . ASP A 1 428 ? -10.070 8.249 30.668 1.00 76.69 428 ASP A O 1
ATOM 3312 N N . LEU A 1 429 ? -9.676 7.644 28.550 1.00 70.50 429 LEU A N 1
ATOM 3313 C CA . LEU A 1 429 ? -10.061 6.244 28.742 1.00 70.50 429 LEU A CA 1
ATOM 3314 C C . LEU A 1 429 ? -8.939 5.403 29.359 1.00 70.50 429 LEU A C 1
ATOM 3316 O O . LEU A 1 429 ? -9.205 4.309 29.862 1.00 70.50 429 LEU A O 1
ATOM 3320 N N . PHE A 1 430 ? -7.699 5.897 29.316 1.00 69.75 430 PHE A N 1
ATOM 3321 C CA . PHE A 1 430 ? -6.488 5.102 29.515 1.00 69.75 430 PHE A CA 1
ATOM 3322 C C . PHE A 1 430 ? -5.568 5.667 30.624 1.00 69.75 430 PHE A C 1
ATOM 3324 O O . PHE A 1 430 ? -4.383 5.889 30.382 1.00 69.75 430 PHE A O 1
ATOM 3331 N N . PRO A 1 431 ? -6.066 5.914 31.852 1.00 58.16 431 PRO A N 1
ATOM 3332 C CA . PRO A 1 431 ? -5.263 6.529 32.904 1.00 58.16 431 PRO A CA 1
ATOM 3333 C C . PRO A 1 431 ? -4.069 5.645 33.296 1.00 58.16 431 PRO A C 1
ATOM 3335 O O . PRO A 1 431 ? -4.209 4.443 33.532 1.00 58.16 431 PRO A O 1
ATOM 3338 N N . ARG A 1 432 ? -2.884 6.260 33.407 1.00 53.19 432 ARG A N 1
ATOM 3339 C CA . ARG A 1 432 ? -1.626 5.585 33.788 1.00 53.19 432 ARG A CA 1
ATOM 3340 C C . ARG A 1 432 ? -1.259 5.687 35.267 1.00 53.19 432 ARG A C 1
ATOM 3342 O O . ARG A 1 432 ? -0.219 5.175 35.677 1.00 53.19 432 ARG A O 1
ATOM 3349 N N . SER A 1 433 ? -2.098 6.289 36.104 1.00 40.06 433 SER A N 1
ATOM 3350 C CA . SER A 1 433 ? -1.838 6.335 37.543 1.00 40.06 433 SER A CA 1
ATOM 3351 C C . SER A 1 433 ? -2.207 4.999 38.193 1.00 40.06 433 SER A C 1
ATOM 3353 O O . SER A 1 433 ? -3.353 4.823 38.589 1.00 40.06 433 SER A O 1
ATOM 3355 N N . LEU A 1 434 ? -1.257 4.060 38.253 1.00 36.22 434 LEU A N 1
ATOM 3356 C CA . LEU A 1 434 ? -1.137 2.994 39.268 1.00 36.22 434 LEU A CA 1
ATOM 3357 C C . LEU A 1 434 ? 0.202 2.237 39.079 1.00 36.22 434 LEU A C 1
ATOM 3359 O O . LEU A 1 434 ? 0.260 1.010 39.078 1.00 36.22 434 LEU A O 1
ATOM 3363 N N . CYS A 1 435 ? 1.307 2.966 38.908 1.00 30.97 435 CYS A N 1
ATOM 3364 C CA . CYS A 1 435 ? 2.615 2.446 39.310 1.00 30.97 435 CYS A CA 1
ATOM 3365 C C . CYS A 1 435 ? 2.897 3.014 40.703 1.00 30.97 435 CYS A C 1
ATOM 3367 O O . CYS A 1 435 ? 3.035 4.222 40.843 1.00 30.97 435 CYS A O 1
ATOM 3369 N N . ASN A 1 436 ? 2.955 2.117 41.692 1.00 30.88 436 ASN A N 1
ATOM 3370 C CA . ASN A 1 436 ? 3.313 2.342 43.099 1.00 30.88 436 ASN A CA 1
ATOM 3371 C C . ASN A 1 436 ? 2.312 3.171 43.921 1.00 30.88 436 ASN A C 1
ATOM 3373 O O . ASN A 1 436 ? 2.452 4.380 43.966 1.00 30.88 436 ASN A O 1
ATOM 3377 N N . ASP A 1 437 ? 1.338 2.516 44.581 1.00 31.09 437 ASP A N 1
ATOM 3378 C CA . ASP A 1 437 ? 1.018 2.840 45.998 1.00 31.09 437 ASP A CA 1
ATOM 3379 C C . ASP A 1 437 ? -0.112 2.034 46.669 1.00 31.09 437 ASP A C 1
ATOM 3381 O O . ASP A 1 437 ? -0.395 2.245 47.845 1.00 31.09 437 ASP A O 1
ATOM 3385 N N . GLN A 1 438 ? -0.731 1.040 46.025 1.00 31.31 438 GLN A N 1
ATOM 3386 C CA . GLN A 1 438 ? -1.758 0.225 46.703 1.00 31.31 438 GLN A CA 1
ATOM 3387 C C . GLN A 1 438 ? -1.388 -1.249 46.860 1.00 31.31 438 GLN A C 1
ATOM 3389 O O . GLN A 1 438 ? -2.137 -2.133 46.465 1.00 31.31 438 GLN A O 1
ATOM 3394 N N . VAL A 1 439 ? -0.247 -1.508 47.506 1.00 32.78 439 VAL A N 1
ATOM 3395 C CA . VAL A 1 439 ? -0.038 -2.728 48.306 1.00 32.78 439 VAL A CA 1
ATOM 3396 C C . VAL A 1 439 ? 0.755 -2.359 49.567 1.00 32.78 439 VAL A C 1
ATOM 3398 O O . VAL A 1 439 ? 1.928 -2.686 49.710 1.00 32.78 439 VAL A O 1
ATOM 3401 N N . ARG A 1 440 ? 0.119 -1.661 50.512 1.00 28.48 440 ARG A N 1
ATOM 3402 C CA . ARG A 1 440 ? 0.506 -1.741 51.928 1.00 28.48 440 ARG A CA 1
ATOM 3403 C C . ARG A 1 440 ? -0.731 -2.013 52.766 1.00 28.48 440 ARG A C 1
ATOM 3405 O O . ARG A 1 440 ? -1.574 -1.156 53.005 1.00 28.48 440 ARG A O 1
ATOM 3412 N N . VAL A 1 441 ? -0.832 -3.273 53.162 1.00 29.98 441 VAL A N 1
ATOM 3413 C CA . VAL A 1 441 ? -1.760 -3.777 54.164 1.00 29.98 441 VAL A CA 1
ATOM 3414 C C . VAL A 1 441 ? -1.337 -3.230 55.532 1.00 29.98 441 VAL A C 1
ATOM 3416 O O . VAL A 1 441 ? -0.191 -3.400 55.923 1.00 29.98 441 VAL A O 1
ATOM 3419 N N . LYS A 1 442 ? -2.307 -2.611 56.221 1.00 30.28 442 LYS A N 1
ATOM 3420 C CA . LYS A 1 442 ? -2.444 -2.363 57.673 1.00 30.28 442 LYS A CA 1
ATOM 3421 C C . LYS A 1 442 ? -1.275 -1.725 58.448 1.00 30.28 442 LYS A C 1
ATOM 3423 O O . LYS A 1 442 ? -0.244 -2.343 58.668 1.00 30.28 442 LYS A O 1
ATOM 3428 N N . GLY A 1 443 ? -1.592 -0.603 59.105 1.00 24.84 443 GLY A N 1
ATOM 3429 C CA . GLY A 1 443 ? -1.084 -0.314 60.451 1.00 24.84 443 GLY A CA 1
ATOM 3430 C C . GLY A 1 443 ? -0.852 1.164 60.771 1.00 24.84 443 GLY A C 1
ATOM 3431 O O . GLY A 1 443 ? 0.144 1.723 60.347 1.00 24.84 443 GLY A O 1
ATOM 3432 N N . GLY A 1 444 ? -1.716 1.741 61.616 1.00 25.14 444 GLY A N 1
ATOM 3433 C CA . GLY A 1 444 ? -1.274 2.662 62.673 1.00 25.14 444 GLY A CA 1
ATOM 3434 C C . GLY A 1 444 ? -1.262 4.178 62.418 1.00 25.14 444 GLY A C 1
ATOM 3435 O O . GLY A 1 444 ? -0.364 4.699 61.779 1.00 25.14 444 GLY A O 1
ATOM 3436 N N . LYS A 1 445 ? -2.186 4.849 63.127 1.00 26.06 445 LYS A N 1
ATOM 3437 C CA . LYS A 1 445 ? -2.088 6.165 63.806 1.00 26.06 445 LYS A CA 1
ATOM 3438 C C . LYS A 1 445 ? -1.950 7.464 62.979 1.00 26.06 445 LYS A C 1
ATOM 3440 O O . LYS A 1 445 ? -0.930 7.750 62.370 1.00 26.06 445 LYS A O 1
ATOM 3445 N N . ARG A 1 446 ? -2.977 8.322 63.133 1.00 33.69 446 ARG A N 1
ATOM 3446 C CA . ARG A 1 446 ? -2.892 9.800 63.053 1.00 33.69 446 ARG A CA 1
ATOM 3447 C C . ARG A 1 446 ? -1.825 10.319 64.034 1.00 33.69 446 ARG A C 1
ATOM 3449 O O . ARG A 1 446 ? -1.663 9.696 65.087 1.00 33.69 446 ARG A O 1
ATOM 3456 N N . PRO A 1 447 ? -1.147 11.442 63.735 1.00 32.66 447 PRO A N 1
ATOM 3457 C CA . PRO A 1 447 ? -1.577 12.755 64.270 1.00 32.66 447 PRO A CA 1
ATOM 3458 C C . PRO A 1 447 ? -1.291 13.910 63.258 1.00 32.66 447 PRO A C 1
ATOM 3460 O O . PRO A 1 447 ? -0.452 13.765 62.379 1.00 32.66 447 PRO A O 1
ATOM 3463 N N . SER A 1 448 ? -2.145 14.928 63.096 1.00 26.56 448 SER A N 1
ATOM 3464 C CA . SER A 1 448 ? -2.339 16.181 63.864 1.00 26.56 448 SER A CA 1
ATOM 3465 C C . SER A 1 448 ? -1.848 17.405 63.075 1.00 26.56 448 SER A C 1
ATOM 3467 O O . SER A 1 448 ? -0.876 17.342 62.331 1.00 26.56 448 SER A O 1
ATOM 3469 N N . GLU A 1 449 ? -2.590 18.495 63.237 1.00 30.22 449 GLU A N 1
ATOM 3470 C CA . GLU A 1 449 ? -2.497 19.793 62.570 1.00 30.22 449 GLU A CA 1
ATOM 3471 C C . GLU A 1 449 ? -1.213 20.579 62.891 1.00 30.22 449 GLU A C 1
ATOM 3473 O O . GLU A 1 449 ? -0.608 20.400 63.946 1.00 30.22 449 GLU A O 1
ATOM 3478 N N . GLY A 1 450 ? -0.851 21.517 62.006 1.00 27.48 450 GLY A N 1
ATOM 3479 C CA . GLY A 1 450 ? 0.196 22.514 62.239 1.00 27.48 450 GLY A CA 1
ATOM 3480 C C . GLY A 1 450 ? 0.328 23.519 61.089 1.00 27.48 450 GLY A C 1
ATOM 3481 O O . GLY A 1 450 ? 0.778 23.176 60.002 1.00 27.48 450 GLY A O 1
ATOM 3482 N N . GLN A 1 451 ? -0.096 24.759 61.348 1.00 26.25 451 GLN A N 1
ATOM 3483 C CA . GLN A 1 451 ? 0.046 25.985 60.540 1.00 26.25 451 GLN A CA 1
ATOM 3484 C C . GLN A 1 451 ? 1.531 26.237 60.152 1.00 26.25 451 GLN A C 1
ATOM 3486 O O . GLN A 1 451 ? 2.423 25.839 60.885 1.00 26.25 451 GLN A O 1
ATOM 3491 N N . SER A 1 452 ? 1.932 26.933 59.080 1.00 26.50 452 SER A N 1
ATOM 3492 C CA . SER A 1 452 ? 1.573 28.309 58.719 1.00 26.50 452 SER A CA 1
ATOM 3493 C C . SER A 1 452 ? 2.276 28.771 57.416 1.00 26.50 452 SER A C 1
ATOM 3495 O O . SER A 1 452 ? 3.427 28.451 57.151 1.00 26.50 452 SER A O 1
ATOM 3497 N N . ARG A 1 453 ? 1.520 29.544 56.623 1.00 27.80 453 ARG A N 1
ATOM 3498 C CA . ARG A 1 453 ? 1.851 30.704 55.759 1.00 27.80 453 ARG A CA 1
ATOM 3499 C C . ARG A 1 453 ? 3.284 30.918 55.212 1.00 27.80 453 ARG A C 1
ATOM 3501 O O . ARG A 1 453 ? 4.187 31.304 55.940 1.00 27.80 453 ARG A O 1
ATOM 3508 N N . GLY A 1 454 ? 3.370 30.987 53.876 1.00 25.69 454 GLY A N 1
ATOM 3509 C CA . GLY A 1 454 ? 4.401 31.709 53.114 1.00 25.69 454 GLY A CA 1
ATOM 3510 C C . GLY A 1 454 ? 3.927 31.996 51.682 1.00 25.69 454 GLY A C 1
ATOM 3511 O O . GLY A 1 454 ? 3.608 31.076 50.943 1.00 25.69 454 GLY A O 1
ATOM 3512 N N . LYS A 1 455 ? 3.784 33.279 51.338 1.00 26.98 455 LYS A N 1
ATOM 3513 C CA . LYS A 1 455 ? 3.107 33.863 50.164 1.00 26.98 455 LYS A CA 1
ATOM 3514 C C . LYS A 1 455 ? 3.774 33.566 48.807 1.00 26.98 455 LYS A C 1
ATOM 3516 O O . LYS A 1 455 ? 4.985 33.688 48.691 1.00 26.98 455 LYS A O 1
ATOM 3521 N N . GLY A 1 456 ? 2.938 33.434 47.768 1.00 24.86 456 GLY A N 1
ATOM 3522 C CA . GLY A 1 456 ? 3.179 34.088 46.472 1.00 24.86 456 GLY A CA 1
ATOM 3523 C C . GLY A 1 456 ? 3.280 33.189 45.237 1.00 24.86 456 GLY A C 1
ATOM 3524 O O . GLY A 1 456 ? 4.385 32.869 44.830 1.00 24.86 456 GLY A O 1
ATOM 3525 N N . ALA A 1 457 ? 2.152 32.874 44.585 1.00 27.20 457 ALA A N 1
ATOM 3526 C CA . ALA A 1 457 ? 2.077 32.735 43.123 1.00 27.20 457 ALA A CA 1
ATOM 3527 C C . ALA A 1 457 ? 0.618 32.632 42.642 1.00 27.20 457 ALA A C 1
ATOM 3529 O O . ALA A 1 457 ? -0.204 31.928 43.222 1.00 27.20 457 ALA A O 1
ATOM 3530 N N . MET A 1 458 ? 0.346 33.381 41.576 1.00 26.94 458 MET A N 1
ATOM 3531 C CA . MET A 1 458 ? -0.853 33.466 40.741 1.00 26.94 458 MET A CA 1
ATOM 3532 C C . MET A 1 458 ? -1.796 32.251 40.744 1.00 26.94 458 MET A C 1
ATOM 3534 O O . MET A 1 458 ? -1.434 31.126 40.405 1.00 26.94 458 MET A O 1
ATOM 3538 N N . VAL A 1 459 ? -3.063 32.545 41.031 1.00 28.53 459 VAL A N 1
ATOM 3539 C CA . VAL A 1 459 ? -4.217 31.658 40.887 1.00 28.53 459 VAL A CA 1
ATOM 3540 C C . VAL A 1 459 ? -4.441 31.336 39.406 1.00 28.53 459 VAL A C 1
ATOM 3542 O O . VAL A 1 459 ? -5.047 32.110 38.674 1.00 28.53 459 VAL A O 1
ATOM 3545 N N . SER A 1 460 ? -4.001 30.154 38.982 1.00 27.78 460 SER A N 1
ATOM 3546 C CA . SER A 1 460 ? -4.586 29.417 37.860 1.00 27.78 460 SER A CA 1
ATOM 3547 C C . SER A 1 460 ? -5.449 28.310 38.467 1.00 27.78 460 SER A C 1
ATOM 3549 O O . SER A 1 460 ? -4.941 27.271 38.895 1.00 27.78 460 SER A O 1
ATOM 3551 N N . LYS A 1 461 ? -6.762 28.553 38.552 1.00 30.89 461 LYS A N 1
ATOM 3552 C CA . LYS A 1 461 ? -7.772 27.531 38.855 1.00 30.89 461 LYS A CA 1
ATOM 3553 C C . LYS A 1 461 ? -7.751 26.485 37.735 1.00 30.89 461 LYS A C 1
ATOM 3555 O O . LYS A 1 461 ? -8.455 26.634 36.743 1.00 30.89 461 LYS A O 1
ATOM 3560 N N . MET A 1 462 ? -6.964 25.426 37.899 1.00 30.11 462 MET A N 1
ATOM 3561 C CA . MET A 1 462 ? -7.188 24.173 37.184 1.00 30.11 462 MET A CA 1
ATOM 3562 C C . MET A 1 462 ? -7.959 23.237 38.109 1.00 30.11 462 MET A C 1
ATOM 3564 O O . MET A 1 462 ? -7.575 22.991 39.252 1.00 30.11 462 MET A O 1
ATOM 3568 N N . SER A 1 463 ? -9.109 22.812 37.604 1.00 28.78 463 SER A N 1
ATOM 3569 C CA . SER A 1 463 ? -10.072 21.913 38.216 1.00 28.78 463 SER A CA 1
ATOM 3570 C C . SER A 1 463 ? -9.419 20.635 38.749 1.00 28.78 463 SER A C 1
ATOM 3572 O O . SER A 1 463 ? -8.510 20.067 38.148 1.00 28.78 463 SER A O 1
ATOM 3574 N N . GLY A 1 464 ? -9.904 20.179 39.906 1.00 28.98 464 GLY A N 1
ATOM 3575 C CA . GLY A 1 464 ? -9.500 18.910 40.499 1.00 28.98 464 GLY A CA 1
ATOM 3576 C C . GLY A 1 464 ? -9.852 17.688 39.628 1.00 28.98 464 GLY A C 1
ATOM 3577 O O . GLY A 1 464 ? -10.550 17.808 38.620 1.00 28.98 464 GLY A O 1
ATOM 3578 N N . PRO A 1 465 ? -9.445 16.477 40.046 1.00 40.97 465 PRO A N 1
ATOM 3579 C CA . PRO A 1 465 ? -9.592 15.215 39.298 1.00 40.97 465 PRO A CA 1
ATOM 3580 C C . PRO A 1 465 ? -11.045 14.745 39.046 1.00 40.97 465 PRO A C 1
ATOM 3582 O O . PRO A 1 465 ? -11.265 13.642 38.548 1.00 40.97 465 PRO A O 1
ATOM 3585 N N . VAL A 1 466 ? -12.051 15.561 39.371 1.00 43.59 466 VAL A N 1
ATOM 3586 C CA . VAL A 1 466 ? -13.483 15.237 39.269 1.00 43.59 466 VAL A CA 1
ATOM 3587 C C . VAL A 1 466 ? -14.063 15.566 37.876 1.00 43.59 466 VAL A C 1
ATOM 3589 O O . VAL A 1 466 ? -15.029 14.932 37.463 1.00 43.59 466 VAL A O 1
ATOM 3592 N N . ASP A 1 467 ? -13.437 16.459 37.099 1.00 55.47 467 ASP A N 1
ATOM 3593 C CA . ASP A 1 467 ? -13.985 16.977 35.824 1.00 55.47 467 ASP A CA 1
ATOM 3594 C C . ASP A 1 467 ? -13.636 16.115 34.578 1.00 55.47 467 ASP A C 1
ATOM 3596 O O . ASP A 1 467 ? -14.347 16.099 33.575 1.00 55.47 467 ASP A O 1
ATOM 3600 N N . LEU A 1 468 ? -12.568 15.308 34.632 1.00 63.88 468 LEU A N 1
ATOM 3601 C CA . LEU A 1 468 ? -12.112 14.494 33.484 1.00 63.88 468 LEU A CA 1
ATOM 3602 C C . LEU A 1 468 ? -12.996 13.267 33.210 1.00 63.88 468 LEU A C 1
ATOM 3604 O O . LEU A 1 468 ? -13.171 12.842 32.062 1.00 63.88 468 LEU A O 1
ATOM 3608 N N . ARG A 1 469 ? -13.584 12.691 34.267 1.00 69.06 469 ARG A N 1
ATOM 3609 C CA . ARG A 1 469 ? -14.479 11.534 34.142 1.00 69.06 469 ARG A CA 1
ATOM 3610 C C . ARG A 1 469 ? -15.807 11.926 33.494 1.00 69.06 469 ARG A C 1
ATOM 3612 O O . ARG A 1 469 ? -16.290 11.161 32.665 1.00 69.06 469 ARG A O 1
ATOM 3619 N N . GLY A 1 470 ? -16.360 13.086 33.861 1.00 76.50 470 GLY A N 1
ATOM 3620 C CA . GLY A 1 470 ? -17.584 13.635 33.267 1.00 76.50 470 GLY A CA 1
ATOM 3621 C C . GLY A 1 470 ? -17.420 13.836 31.764 1.00 76.50 470 GLY A C 1
ATOM 3622 O O . GLY A 1 470 ? -18.133 13.207 30.990 1.00 76.50 470 GLY A O 1
ATOM 3623 N N . LYS A 1 471 ? -16.360 14.545 31.358 1.00 81.06 471 LYS A N 1
ATOM 3624 C CA . LYS A 1 471 ? -16.014 14.758 29.942 1.00 81.06 471 LYS A CA 1
ATOM 3625 C C . LYS A 1 471 ? -15.854 13.457 29.157 1.00 81.06 471 LYS A C 1
ATOM 3627 O O . LYS A 1 471 ? -16.331 13.341 28.037 1.00 81.06 471 LYS A O 1
ATOM 3632 N N . THR A 1 472 ? -15.216 12.440 29.740 1.00 82.69 472 THR A N 1
ATOM 3633 C CA . THR A 1 472 ? -15.054 11.140 29.062 1.00 82.69 472 THR A CA 1
ATOM 3634 C C . THR A 1 472 ? -16.390 10.408 28.890 1.00 82.69 472 THR A C 1
ATOM 3636 O O . THR A 1 472 ? -16.613 9.781 27.856 1.00 82.69 472 THR A O 1
ATOM 3639 N N . VAL A 1 473 ? -17.292 10.490 29.875 1.00 84.94 473 VAL A N 1
ATOM 3640 C CA . VAL A 1 473 ? -18.653 9.940 29.758 1.00 84.94 473 VAL A CA 1
ATOM 3641 C C . VAL A 1 473 ? -19.444 10.692 28.691 1.00 84.94 473 VAL A C 1
ATOM 3643 O O . VAL A 1 473 ? -20.049 10.040 27.849 1.00 84.94 473 VAL A O 1
ATOM 3646 N N . GLU A 1 474 ? -19.384 12.023 28.669 1.00 86.25 474 GLU A N 1
ATOM 3647 C CA . GLU A 1 474 ? -20.032 12.856 27.647 1.00 86.25 474 GLU A CA 1
ATOM 3648 C C . GLU A 1 474 ? -19.550 12.495 26.237 1.00 86.25 474 GLU A C 1
ATOM 3650 O O . GLU A 1 474 ? -20.364 12.267 25.344 1.00 86.25 474 GLU A O 1
ATOM 3655 N N . ILE A 1 475 ? -18.236 12.343 26.048 1.00 85.81 475 ILE A N 1
ATOM 3656 C CA . ILE A 1 475 ? -17.642 11.934 24.769 1.00 85.81 475 ILE A CA 1
ATOM 3657 C C . ILE A 1 475 ? -18.125 10.539 24.357 1.00 85.81 475 ILE A C 1
ATOM 3659 O O . ILE A 1 475 ? -18.535 10.344 23.218 1.00 85.81 475 ILE A O 1
ATOM 3663 N N . LEU A 1 476 ? -18.108 9.562 25.270 1.00 85.56 476 LEU A N 1
ATOM 3664 C CA . LEU A 1 476 ? -18.578 8.203 24.979 1.00 85.56 476 LEU A CA 1
ATOM 3665 C C . LEU A 1 476 ? -20.089 8.133 24.741 1.00 85.56 476 LEU A C 1
ATOM 3667 O O . LEU A 1 476 ? -20.563 7.225 24.056 1.00 85.56 476 LEU A O 1
ATOM 3671 N N . GLN A 1 477 ? -20.861 9.032 25.351 1.00 85.81 477 GLN A N 1
ATOM 3672 C CA . GLN A 1 477 ? -22.308 9.118 25.189 1.00 85.81 477 GLN A CA 1
ATOM 3673 C C . GLN A 1 477 ? -22.710 9.860 23.916 1.00 85.81 477 GLN A C 1
ATOM 3675 O O . GLN A 1 477 ? -23.748 9.499 23.352 1.00 85.81 477 GLN A O 1
ATOM 3680 N N . SER A 1 478 ? -21.871 10.791 23.453 1.00 84.69 478 SER A N 1
ATOM 3681 C CA . SER A 1 478 ? -22.075 11.588 22.246 1.00 84.69 478 SER A CA 1
ATOM 3682 C C . SER A 1 478 ? -22.490 10.727 21.056 1.00 84.69 478 SER A C 1
ATOM 3684 O O . SER A 1 478 ? -22.001 9.610 20.853 1.00 84.69 478 SER A O 1
ATOM 3686 N N . ALA A 1 479 ? -23.446 11.249 20.292 1.00 78.25 479 ALA A N 1
ATOM 3687 C CA . ALA A 1 479 ? -23.911 10.607 19.080 1.00 78.25 479 ALA A CA 1
ATOM 3688 C C . ALA A 1 479 ? -22.860 10.663 17.971 1.00 78.25 479 ALA A C 1
ATOM 3690 O O . ALA A 1 479 ? -22.846 9.736 17.183 1.00 78.25 479 ALA A O 1
ATOM 3691 N N . ASP A 1 480 ? -21.958 11.649 17.971 1.00 80.88 480 ASP A N 1
ATOM 3692 C CA . ASP A 1 480 ? -21.100 11.976 16.819 1.00 80.88 480 ASP A CA 1
ATOM 3693 C C . ASP A 1 480 ? -19.650 11.499 16.976 1.00 80.88 480 ASP A C 1
ATOM 3695 O O . ASP A 1 480 ? -18.757 11.890 16.219 1.00 80.88 480 ASP A O 1
ATOM 3699 N N . VAL A 1 481 ? -19.381 10.655 17.973 1.00 82.69 481 VAL A N 1
ATOM 3700 C CA . VAL A 1 481 ? -18.027 10.203 18.303 1.00 82.69 481 VAL A CA 1
ATOM 3701 C C . VAL A 1 481 ? -17.847 8.743 17.934 1.00 82.69 481 VAL A C 1
ATOM 3703 O O . VAL A 1 481 ? -18.547 7.877 18.451 1.00 82.69 481 VAL A O 1
ATOM 3706 N N . SER A 1 482 ? -16.841 8.485 17.097 1.00 88.00 482 SER A N 1
ATOM 3707 C CA . SER A 1 482 ? -16.507 7.130 16.653 1.00 88.00 482 SER A CA 1
ATOM 3708 C C . SER A 1 482 ? -15.070 6.742 16.927 1.00 88.00 482 SER A C 1
ATOM 3710 O O . SER A 1 482 ? -14.821 5.589 17.253 1.00 88.00 482 SER A O 1
ATOM 3712 N N . VAL A 1 483 ? -14.114 7.670 16.837 1.00 90.81 483 VAL A N 1
ATOM 3713 C CA . VAL A 1 483 ? -12.690 7.365 17.023 1.00 90.81 483 VAL A CA 1
ATOM 3714 C C . VAL A 1 483 ? -12.125 8.177 18.175 1.00 90.81 483 VAL A C 1
ATOM 3716 O O . VAL A 1 483 ? -12.325 9.386 18.273 1.00 90.81 483 VAL A O 1
ATOM 3719 N N . LEU A 1 484 ? -11.407 7.490 19.056 1.00 89.12 484 LEU A N 1
ATOM 3720 C CA . LEU A 1 484 ? -10.866 8.040 20.284 1.00 89.12 484 LEU A CA 1
ATOM 3721 C C . LEU A 1 484 ? -9.350 7.900 20.312 1.00 89.12 484 LEU A C 1
ATOM 3723 O O . LEU A 1 484 ? -8.791 6.824 20.073 1.00 89.12 484 LEU A O 1
ATOM 3727 N N . ARG A 1 485 ? -8.692 8.996 20.670 1.00 86.25 485 ARG A N 1
ATOM 3728 C CA . ARG A 1 485 ? -7.260 9.064 20.948 1.00 86.25 485 ARG A CA 1
ATOM 3729 C C . ARG A 1 485 ? -7.050 9.328 22.436 1.00 86.25 485 ARG A C 1
ATOM 3731 O O . ARG A 1 485 ? -7.805 10.077 23.049 1.00 86.25 485 ARG A O 1
ATOM 3738 N N . HIS A 1 486 ? -6.020 8.731 23.029 1.00 78.44 486 HIS A N 1
ATOM 3739 C CA . HIS A 1 486 ? -5.654 9.060 24.405 1.00 78.44 486 HIS A CA 1
ATOM 3740 C C . HIS A 1 486 ? -5.171 10.512 24.550 1.00 78.44 486 HIS A C 1
ATOM 3742 O O . HIS A 1 486 ? -4.354 10.967 23.749 1.00 78.44 486 HIS A O 1
ATOM 3748 N N . VAL A 1 487 ? -5.597 11.196 25.617 1.00 66.12 487 VAL A N 1
ATOM 3749 C CA . VAL A 1 487 ? -5.005 12.470 26.058 1.00 66.12 487 VAL A CA 1
ATOM 3750 C C . VAL A 1 487 ? -3.622 12.195 26.662 1.00 66.12 487 VAL A C 1
ATOM 3752 O O . VAL A 1 487 ? -3.508 11.677 27.769 1.00 66.12 487 VAL A O 1
ATOM 3755 N N . SER A 1 488 ? -2.547 12.548 25.956 1.00 54.75 488 SER A N 1
ATOM 3756 C CA . SER A 1 488 ? -1.181 12.377 26.466 1.00 54.75 488 SER A CA 1
ATOM 3757 C C . SER A 1 488 ? -0.761 13.569 27.335 1.00 54.75 488 SER A C 1
ATOM 3759 O O . SER A 1 488 ? -0.249 14.565 26.823 1.00 54.75 488 SER A O 1
ATOM 3761 N N . SER A 1 489 ? -0.903 13.478 28.661 1.00 37.97 489 SER A N 1
ATOM 3762 C CA . SER A 1 489 ? -0.306 14.471 29.565 1.00 37.97 489 SER A CA 1
ATOM 3763 C C . SER A 1 489 ? 1.183 14.166 29.812 1.00 37.97 489 SER A C 1
ATOM 3765 O O . SER A 1 489 ? 1.509 13.227 30.531 1.00 37.97 489 SER A O 1
ATOM 3767 N N . ARG A 1 490 ? 2.075 14.999 29.256 1.00 34.88 490 ARG A N 1
ATOM 3768 C CA . ARG A 1 490 ? 3.532 15.101 29.525 1.00 34.88 490 ARG A CA 1
ATOM 3769 C C . ARG A 1 490 ? 4.430 13.882 29.204 1.00 34.88 490 ARG A C 1
ATOM 3771 O O . ARG A 1 490 ? 4.456 12.872 29.897 1.00 34.88 490 ARG A O 1
ATOM 3778 N N . THR A 1 491 ? 5.242 14.084 28.163 1.00 35.78 491 THR A N 1
ATOM 3779 C CA . THR A 1 491 ? 6.669 13.740 27.932 1.00 35.78 491 THR A CA 1
ATOM 3780 C C . THR A 1 491 ? 7.293 12.381 28.283 1.00 35.78 491 THR A C 1
ATOM 3782 O O . THR A 1 491 ? 8.428 12.183 27.867 1.00 35.78 491 THR A O 1
ATOM 3785 N N . ILE A 1 492 ? 6.660 11.440 28.992 1.00 34.84 492 ILE A N 1
ATOM 3786 C CA . ILE A 1 492 ? 7.424 10.290 29.536 1.00 34.84 492 ILE A CA 1
ATOM 3787 C C . ILE A 1 492 ? 6.973 8.910 29.051 1.00 34.84 492 ILE A C 1
ATOM 3789 O O . ILE A 1 492 ? 7.699 7.940 29.249 1.00 34.84 492 ILE A O 1
ATOM 3793 N N . CYS A 1 493 ? 5.857 8.742 28.334 1.00 37.62 493 CYS A N 1
ATOM 3794 C CA . CYS A 1 493 ? 5.530 7.388 27.877 1.00 37.62 493 CYS A CA 1
ATOM 3795 C C . CYS A 1 493 ? 4.662 7.366 26.607 1.00 37.62 493 CYS A C 1
ATOM 3797 O O . CYS A 1 493 ? 3.514 7.800 26.631 1.00 37.62 493 CYS A O 1
ATOM 3799 N N . GLY A 1 494 ? 5.222 6.838 25.508 1.00 46.72 494 GLY A N 1
ATOM 3800 C CA . GLY A 1 494 ? 4.670 6.761 24.141 1.00 46.72 494 GLY A CA 1
ATOM 3801 C C . GLY A 1 494 ? 3.427 5.877 23.982 1.00 46.72 494 GLY A C 1
ATOM 3802 O O . GLY A 1 494 ? 3.443 4.864 23.287 1.00 46.72 494 GLY A O 1
ATOM 3803 N N . ALA A 1 495 ? 2.353 6.261 24.664 1.00 50.31 495 ALA A N 1
ATOM 3804 C CA . ALA A 1 495 ? 1.013 5.698 24.576 1.00 50.31 495 ALA A CA 1
ATOM 3805 C C . ALA A 1 495 ? 0.451 5.865 23.154 1.00 50.31 495 ALA A C 1
ATOM 3807 O O . ALA A 1 495 ? 0.149 6.975 22.715 1.00 50.31 495 ALA A O 1
ATOM 3808 N N . SER A 1 496 ? 0.349 4.768 22.408 1.00 67.06 496 SER A N 1
ATOM 3809 C CA . SER A 1 496 ? -0.239 4.721 21.061 1.00 67.06 496 SER A CA 1
ATOM 3810 C C . SER A 1 496 ? -1.616 4.051 21.084 1.00 67.06 496 SER A C 1
ATOM 3812 O O . SER A 1 496 ? -2.040 3.463 20.095 1.00 67.06 496 SER A O 1
ATOM 3814 N N . GLU A 1 497 ? -2.333 4.138 22.210 1.00 83.44 497 GLU A N 1
ATOM 3815 C CA . GLU A 1 497 ? -3.670 3.574 22.331 1.00 83.44 497 GLU A CA 1
ATOM 3816 C C . GLU A 1 497 ? -4.664 4.358 21.460 1.00 83.44 497 GLU A C 1
ATOM 3818 O O . GLU A 1 497 ? -4.699 5.598 21.452 1.00 83.44 497 GLU A O 1
ATOM 3823 N N . ARG A 1 498 ? -5.471 3.621 20.701 1.00 89.50 498 ARG A N 1
ATOM 3824 C CA . ARG A 1 498 ? -6.581 4.127 19.889 1.00 89.50 498 ARG A CA 1
ATOM 3825 C C . ARG A 1 498 ? -7.813 3.308 20.201 1.00 89.50 498 ARG A C 1
ATOM 3827 O O . ARG A 1 498 ? -7.706 2.123 20.497 1.00 89.50 498 ARG A O 1
ATOM 3834 N N . ALA A 1 499 ? -8.984 3.914 20.136 1.00 91.31 499 ALA A N 1
ATOM 3835 C CA . ALA A 1 499 ? -10.219 3.162 20.245 1.00 91.31 499 ALA A CA 1
ATOM 3836 C C . ALA A 1 499 ? -11.217 3.580 19.178 1.00 91.31 499 ALA A C 1
ATOM 3838 O O . ALA A 1 499 ? -11.203 4.717 18.711 1.00 91.31 499 ALA A O 1
ATOM 3839 N N . VAL A 1 500 ? -12.084 2.644 18.816 1.00 94.06 500 VAL A N 1
ATOM 3840 C CA . VAL A 1 500 ? -13.279 2.917 18.023 1.00 94.06 500 VAL A CA 1
ATOM 3841 C C . VAL A 1 500 ? -14.503 2.497 18.825 1.00 94.06 500 VAL A C 1
ATOM 3843 O O . VAL A 1 500 ? -14.499 1.449 19.479 1.00 94.06 500 VAL A O 1
ATOM 3846 N N . ILE A 1 501 ? -15.531 3.335 18.801 1.00 94.38 501 ILE A N 1
ATOM 3847 C CA . ILE A 1 501 ? -16.829 3.087 19.413 1.00 94.38 501 ILE A CA 1
ATOM 3848 C C . ILE A 1 501 ? -17.917 3.210 18.352 1.00 94.38 501 ILE A C 1
ATOM 3850 O O . ILE A 1 501 ? -17.873 4.096 17.507 1.00 94.38 501 ILE A O 1
ATOM 3854 N N . PHE A 1 502 ? -18.882 2.300 18.384 1.00 93.56 502 PHE A N 1
ATOM 3855 C CA . PHE A 1 502 ? -20.028 2.318 17.478 1.00 93.56 502 PHE A CA 1
ATOM 3856 C C . PHE A 1 502 ? -21.245 1.671 18.124 1.00 93.56 502 PHE A C 1
ATOM 3858 O O . PHE A 1 502 ? -21.134 0.995 19.154 1.00 93.56 502 PHE A O 1
ATOM 3865 N N . ARG A 1 503 ? -22.413 1.887 17.519 1.00 92.12 503 ARG A N 1
ATOM 3866 C CA . ARG A 1 503 ? -23.676 1.280 17.946 1.00 92.12 503 ARG A CA 1
ATOM 3867 C C . ARG A 1 503 ? -23.924 -0.022 17.187 1.00 92.12 503 ARG A C 1
ATOM 3869 O O . ARG A 1 503 ? -23.495 -0.173 16.045 1.00 92.12 503 ARG A O 1
ATOM 3876 N N . ALA A 1 504 ? -24.605 -0.959 17.832 1.00 89.62 504 ALA A N 1
ATOM 3877 C CA . ALA A 1 504 ? -25.033 -2.213 17.230 1.00 89.62 504 ALA A CA 1
ATOM 3878 C C . ALA A 1 504 ? -26.545 -2.177 16.989 1.00 89.62 504 ALA A C 1
ATOM 3880 O O . ALA A 1 504 ? -27.325 -2.161 17.937 1.00 89.62 504 ALA A O 1
ATOM 3881 N N . GLY A 1 505 ? -26.967 -2.149 15.726 1.00 85.38 505 GLY A N 1
ATOM 3882 C CA . GLY A 1 505 ? -28.378 -2.057 15.361 1.00 85.38 505 GLY A CA 1
ATOM 3883 C C . GLY A 1 505 ? -29.082 -0.811 15.902 1.00 85.38 505 GLY A C 1
ATOM 3884 O O . GLY A 1 505 ? -28.470 0.216 16.198 1.00 85.38 505 GLY A O 1
ATOM 3885 N N . SER A 1 506 ? -30.402 -0.918 16.040 1.00 80.81 506 SER A N 1
ATOM 3886 C CA . SER A 1 506 ? -31.273 0.121 16.601 1.00 80.81 506 SER A CA 1
ATOM 3887 C C . SER A 1 506 ? -31.379 0.071 18.131 1.00 80.81 506 SER A C 1
ATOM 3889 O O . SER A 1 506 ? -32.036 0.918 18.730 1.00 80.81 506 SER A O 1
ATOM 3891 N N . THR A 1 507 ? -30.721 -0.890 18.789 1.00 76.00 507 THR A N 1
ATOM 3892 C CA . THR A 1 507 ? -30.849 -1.139 20.238 1.00 76.00 507 THR A CA 1
ATOM 3893 C C . THR A 1 507 ? -30.167 -0.068 21.096 1.00 76.00 507 THR A C 1
ATOM 3895 O O . THR A 1 507 ? -30.372 -0.009 22.308 1.00 76.00 507 THR A O 1
ATOM 3898 N N . GLY A 1 508 ? -29.322 0.775 20.488 1.00 79.12 508 GLY A N 1
ATOM 3899 C CA . GLY A 1 508 ? -28.518 1.775 21.193 1.00 79.12 508 GLY A CA 1
ATOM 3900 C C . GLY A 1 508 ? -27.384 1.177 22.036 1.00 79.12 508 GLY A C 1
ATOM 3901 O O . GLY A 1 508 ? -26.728 1.908 22.784 1.00 79.12 508 GLY A O 1
ATOM 3902 N N . GLU A 1 509 ? -27.143 -0.131 21.930 1.00 90.12 509 GLU A N 1
ATOM 3903 C CA . GLU A 1 509 ? -26.014 -0.813 22.553 1.00 90.12 509 GLU A CA 1
ATOM 3904 C C . GLU A 1 509 ? -24.706 -0.420 21.873 1.00 90.12 509 GLU A C 1
ATOM 3906 O O . GLU A 1 509 ? -24.634 -0.336 20.646 1.00 90.12 509 GLU A O 1
ATOM 3911 N N . LYS A 1 510 ? -23.660 -0.186 22.672 1.00 93.31 510 LYS A N 1
ATOM 3912 C CA . LYS A 1 510 ? -22.354 0.245 22.165 1.00 93.31 510 LYS A CA 1
ATOM 3913 C C . LYS A 1 510 ? -21.313 -0.863 22.226 1.00 93.31 510 LYS A C 1
ATOM 3915 O O . LYS A 1 510 ? -21.266 -1.659 23.170 1.00 93.31 510 LYS A O 1
ATOM 3920 N N . VAL A 1 511 ? -20.436 -0.861 21.233 1.00 94.75 511 VAL A N 1
ATOM 3921 C CA . VAL A 1 511 ? -19.266 -1.730 21.133 1.00 94.75 511 VAL A CA 1
ATOM 3922 C C . VAL A 1 511 ? -18.025 -0.856 21.155 1.00 94.75 511 VAL A C 1
ATOM 3924 O O . VAL A 1 511 ? -17.943 0.113 20.407 1.00 94.75 511 VAL A O 1
ATOM 3927 N N . LEU A 1 512 ? -17.065 -1.199 22.011 1.00 95.38 512 LEU A N 1
ATOM 3928 C CA . LEU A 1 512 ? -15.795 -0.491 22.145 1.00 95.38 512 LEU A CA 1
ATOM 3929 C C . LEU A 1 512 ? -14.642 -1.427 21.774 1.00 95.38 512 LEU A C 1
ATOM 3931 O O . LEU A 1 512 ? -14.459 -2.468 22.408 1.00 95.38 512 LEU A O 1
ATOM 3935 N N . LEU A 1 513 ? -13.848 -1.058 20.772 1.00 96.00 513 LEU A N 1
ATOM 3936 C CA . LEU A 1 513 ? -12.614 -1.764 20.415 1.00 96.00 513 LEU A CA 1
ATOM 3937 C C . LEU A 1 513 ? -11.423 -0.886 20.801 1.00 96.00 513 LEU A C 1
ATOM 3939 O O . LEU A 1 513 ? -11.397 0.293 20.457 1.00 96.00 513 LEU A O 1
ATOM 3943 N N . ILE A 1 514 ? -10.454 -1.447 21.520 1.00 94.00 514 ILE A N 1
ATOM 3944 C CA . ILE A 1 514 ? -9.291 -0.734 22.056 1.00 94.00 514 ILE A CA 1
ATOM 3945 C C . ILE A 1 514 ? -8.035 -1.362 21.473 1.00 94.00 514 ILE A C 1
ATOM 3947 O O . ILE A 1 514 ? -7.742 -2.518 21.755 1.00 94.00 514 ILE A O 1
ATOM 3951 N N . PHE A 1 515 ? -7.285 -0.585 20.708 1.00 92.50 515 PHE A N 1
ATOM 3952 C CA . PHE A 1 515 ? -6.029 -0.962 20.079 1.00 92.50 515 PHE A CA 1
ATOM 3953 C C . PHE A 1 515 ? -4.887 -0.409 20.913 1.00 92.50 515 PHE A C 1
ATOM 3955 O O . PHE A 1 515 ? -4.775 0.803 21.084 1.00 92.50 515 PHE A O 1
ATOM 3962 N N . ALA A 1 516 ? -4.050 -1.292 21.442 1.00 87.69 516 ALA A N 1
ATOM 3963 C CA . ALA A 1 516 ? -2.885 -0.926 22.230 1.00 87.69 516 ALA A CA 1
ATOM 3964 C C . ALA A 1 516 ? -1.617 -1.483 21.587 1.00 87.69 516 ALA A C 1
ATOM 3966 O O . ALA A 1 516 ? -1.577 -2.650 21.193 1.00 87.69 516 ALA A O 1
ATOM 3967 N N . MET A 1 517 ? -0.568 -0.660 21.543 1.00 79.06 517 MET A N 1
ATOM 3968 C CA . MET A 1 517 ? 0.771 -1.096 21.157 1.00 79.06 517 MET A CA 1
ATOM 3969 C C . MET A 1 517 ? 1.748 -0.920 22.318 1.00 79.06 517 MET A C 1
ATOM 3971 O O . MET A 1 517 ? 1.642 0.014 23.117 1.00 79.06 517 MET A O 1
ATOM 3975 N N . THR A 1 518 ? 2.713 -1.829 22.423 1.00 66.62 518 THR A N 1
ATOM 3976 C CA . THR A 1 518 ? 3.753 -1.803 23.460 1.00 66.62 518 THR A CA 1
ATOM 3977 C C . THR A 1 518 ? 5.066 -1.281 22.889 1.00 66.62 518 THR A C 1
ATOM 3979 O O . THR A 1 518 ? 5.695 -2.032 22.144 1.00 66.62 518 THR A O 1
ATOM 3982 N N . PRO A 1 519 ? 5.556 -0.091 23.283 1.00 57.66 519 PRO A N 1
ATOM 3983 C CA . PRO A 1 519 ? 6.940 0.265 23.006 1.00 57.66 519 PRO A CA 1
ATOM 3984 C C . PRO A 1 519 ? 7.863 -0.739 23.705 1.00 57.66 519 PRO A C 1
ATOM 3986 O O . PRO A 1 519 ? 7.859 -0.856 24.931 1.00 57.66 519 PRO A O 1
ATOM 3989 N N . HIS A 1 520 ? 8.646 -1.493 22.934 1.00 46.00 520 HIS A N 1
ATOM 3990 C CA . HIS A 1 520 ? 9.779 -2.222 23.490 1.00 46.00 520 HIS A CA 1
ATOM 3991 C C . HIS A 1 520 ? 10.886 -1.212 23.818 1.00 46.00 520 HIS A C 1
ATOM 3993 O O . HIS A 1 520 ? 11.310 -0.438 22.956 1.00 46.00 520 HIS A O 1
ATOM 3999 N N . SER A 1 521 ? 11.347 -1.200 25.067 1.00 38.75 521 SER A N 1
ATOM 4000 C CA . SER A 1 521 ? 12.614 -0.572 25.422 1.00 38.75 521 SER A CA 1
ATOM 4001 C C . SER A 1 521 ? 13.733 -1.524 25.000 1.00 38.75 521 SER A C 1
ATOM 4003 O O . SER A 1 521 ? 13.983 -2.544 25.638 1.00 38.75 521 SER A O 1
ATOM 4005 N N . SER A 1 522 ? 14.390 -1.228 23.881 1.00 33.22 522 SER A N 1
ATOM 4006 C CA . SER A 1 522 ? 15.663 -1.853 23.531 1.00 33.22 522 SER A CA 1
ATOM 4007 C C . SER A 1 522 ? 16.707 -1.376 24.542 1.00 33.22 522 SER A C 1
ATOM 4009 O O . SER A 1 522 ? 17.120 -0.219 24.540 1.00 33.22 522 SER A O 1
ATOM 4011 N N . SER A 1 523 ? 17.081 -2.246 25.477 1.00 30.72 523 SER A N 1
ATOM 4012 C CA . SER A 1 523 ? 18.062 -1.944 26.514 1.00 30.72 523 SER A CA 1
ATOM 4013 C C . SER A 1 523 ? 19.476 -1.912 25.930 1.00 30.72 523 SER A C 1
ATOM 4015 O O . SER A 1 523 ? 20.155 -2.937 25.883 1.00 30.72 523 SER A O 1
ATOM 4017 N N . SER A 1 524 ? 19.941 -0.729 25.537 1.00 32.69 524 SER A N 1
ATOM 4018 C CA . SER A 1 524 ? 21.360 -0.435 25.328 1.00 32.69 524 SER A CA 1
ATOM 4019 C C . SER A 1 524 ? 21.842 0.625 26.323 1.00 32.69 524 SER A C 1
ATOM 4021 O O . SER A 1 524 ? 22.271 1.706 25.941 1.00 32.69 524 SER A O 1
ATOM 4023 N N . SER A 1 525 ? 21.785 0.342 27.624 1.00 29.86 525 SER A N 1
ATOM 4024 C CA . SER A 1 525 ? 22.681 0.996 28.585 1.00 29.86 525 SER A CA 1
ATOM 4025 C C . SER A 1 525 ? 22.785 0.190 29.876 1.00 29.86 525 SER A C 1
ATOM 4027 O O . SER A 1 525 ? 21.806 -0.255 30.476 1.00 29.86 525 SER A O 1
ATOM 4029 N N . ARG A 1 526 ? 24.032 -0.060 30.277 1.00 39.69 526 ARG A N 1
ATOM 4030 C CA . ARG A 1 526 ? 24.386 -0.690 31.546 1.00 39.69 526 ARG A CA 1
ATOM 4031 C C . ARG A 1 526 ? 23.977 0.242 32.697 1.00 39.69 526 ARG A C 1
ATOM 4033 O O . ARG A 1 526 ? 24.285 1.425 32.655 1.00 39.69 526 ARG A O 1
ATOM 4040 N N . ARG A 1 527 ? 23.410 -0.354 33.754 1.00 34.88 527 ARG A N 1
ATOM 4041 C CA . ARG A 1 527 ? 23.143 0.210 35.099 1.00 34.88 527 ARG A CA 1
ATOM 4042 C C . ARG A 1 527 ? 21.961 1.190 35.215 1.00 34.88 527 ARG A C 1
ATOM 4044 O O . ARG A 1 527 ? 22.126 2.392 35.349 1.00 34.88 527 ARG A O 1
ATOM 4051 N N . GLY A 1 528 ? 20.767 0.617 35.334 1.00 30.55 528 GLY A N 1
ATOM 4052 C CA . GLY A 1 528 ? 19.564 1.233 35.904 1.00 30.55 528 GLY A CA 1
ATOM 4053 C C . GLY A 1 528 ? 18.479 0.159 36.007 1.00 30.55 528 GLY A C 1
ATOM 4054 O O . GLY A 1 528 ? 18.395 -0.680 35.113 1.00 30.55 528 GLY A O 1
ATOM 4055 N N . LYS A 1 529 ? 17.712 0.092 37.105 1.00 31.33 529 LYS A N 1
ATOM 4056 C CA . LYS A 1 529 ? 16.639 -0.909 37.276 1.00 31.33 529 LYS A CA 1
ATOM 4057 C C . LYS A 1 529 ? 15.722 -0.878 36.049 1.00 31.33 529 LYS A C 1
ATOM 4059 O O . LYS A 1 529 ? 15.131 0.151 35.750 1.00 31.33 529 LYS A O 1
ATOM 4064 N N . ALA A 1 530 ? 15.658 -2.000 35.340 1.00 31.55 530 ALA A N 1
ATOM 4065 C CA . ALA A 1 530 ? 14.879 -2.156 34.127 1.00 31.55 530 ALA A CA 1
ATOM 4066 C C . ALA A 1 530 ? 13.385 -1.959 34.421 1.00 31.55 530 ALA A C 1
ATOM 4068 O O . ALA A 1 530 ? 12.745 -2.850 34.983 1.00 31.55 530 ALA A O 1
ATOM 4069 N N . ASP A 1 531 ? 12.817 -0.827 34.008 1.00 36.75 531 ASP A N 1
ATOM 4070 C CA . ASP A 1 531 ? 11.375 -0.721 33.799 1.00 36.75 531 ASP A CA 1
ATOM 4071 C C . ASP A 1 531 ? 11.031 -1.586 32.579 1.00 36.75 531 ASP A C 1
ATOM 4073 O O . ASP A 1 531 ? 11.080 -1.158 31.424 1.00 36.75 531 ASP A O 1
ATOM 4077 N N . GLN A 1 532 ? 10.772 -2.870 32.839 1.00 43.44 532 GLN A N 1
ATOM 4078 C CA . GLN A 1 532 ? 10.293 -3.809 31.833 1.00 43.44 532 GLN A CA 1
ATOM 4079 C C . GLN A 1 532 ? 8.974 -3.281 31.261 1.00 43.44 532 GLN A C 1
ATOM 4081 O O . GLN A 1 532 ? 8.031 -3.001 32.009 1.00 43.44 532 GLN A O 1
ATOM 4086 N N . ALA A 1 533 ? 8.900 -3.169 29.932 1.00 52.78 533 ALA A N 1
ATOM 4087 C CA . ALA A 1 533 ? 7.662 -2.835 29.242 1.00 52.78 533 ALA A CA 1
ATOM 4088 C C . ALA A 1 533 ? 6.524 -3.760 29.733 1.00 52.78 533 ALA A C 1
ATOM 4090 O O . ALA A 1 533 ? 6.732 -4.972 29.870 1.00 52.78 533 ALA A O 1
ATOM 4091 N N . PRO A 1 534 ? 5.329 -3.224 30.045 1.00 60.19 534 PRO A N 1
ATOM 4092 C CA . PRO A 1 534 ? 4.240 -4.029 30.577 1.00 60.19 534 PRO A CA 1
ATOM 4093 C C . PRO A 1 534 ? 3.842 -5.105 29.563 1.00 60.19 534 PRO A C 1
ATOM 4095 O O . PRO A 1 534 ? 3.604 -4.807 28.396 1.00 60.19 534 PRO A O 1
ATOM 4098 N N . SER A 1 535 ? 3.739 -6.357 30.019 1.00 76.25 535 SER A N 1
ATOM 4099 C CA . SER A 1 535 ? 3.236 -7.454 29.188 1.00 76.25 535 SER A CA 1
ATOM 4100 C C . SER A 1 535 ? 1.832 -7.143 28.652 1.00 76.25 535 SER A C 1
ATOM 4102 O O . SER A 1 535 ? 1.065 -6.418 29.296 1.00 76.25 535 SER A O 1
ATOM 4104 N N . ALA A 1 536 ? 1.450 -7.744 27.519 1.00 80.50 536 ALA A N 1
ATOM 4105 C CA . ALA A 1 536 ? 0.107 -7.594 26.943 1.00 80.50 536 ALA A CA 1
ATOM 4106 C C . ALA A 1 536 ? -1.005 -7.899 27.970 1.00 80.50 536 ALA A C 1
ATOM 4108 O O . ALA A 1 536 ? -2.021 -7.212 28.029 1.00 80.50 536 ALA A O 1
ATOM 4109 N N . THR A 1 537 ? -0.763 -8.866 28.865 1.00 84.69 537 THR A N 1
ATOM 4110 C CA . THR A 1 537 ? -1.649 -9.194 29.996 1.00 84.69 537 THR A CA 1
ATOM 4111 C C . THR A 1 537 ? -1.803 -8.024 30.977 1.00 84.69 537 THR A C 1
ATOM 4113 O O . THR A 1 537 ? -2.918 -7.702 31.386 1.00 84.69 537 THR A O 1
ATOM 4116 N N . LYS A 1 538 ? -0.700 -7.364 31.357 1.00 83.56 538 LYS A N 1
ATOM 4117 C CA . LYS A 1 538 ? -0.724 -6.220 32.284 1.00 83.56 538 LYS A CA 1
ATOM 4118 C C . LYS A 1 538 ? -1.420 -5.012 31.655 1.00 83.56 538 LYS A C 1
ATOM 4120 O O . LYS A 1 538 ? -2.189 -4.342 32.339 1.00 83.56 538 LYS A O 1
ATOM 4125 N N . GLN A 1 539 ? -1.206 -4.762 30.363 1.00 83.12 539 GLN A N 1
ATOM 4126 C CA . GLN A 1 539 ? -1.923 -3.710 29.637 1.00 83.12 539 GLN A CA 1
ATOM 4127 C C . GLN A 1 539 ? -3.426 -3.985 29.559 1.00 83.12 539 GLN A C 1
ATOM 4129 O O . GLN A 1 539 ? -4.215 -3.110 29.913 1.00 83.12 539 GLN A O 1
ATOM 4134 N N . ALA A 1 540 ? -3.821 -5.203 29.172 1.00 87.75 540 ALA A N 1
ATOM 4135 C CA . ALA A 1 540 ? -5.224 -5.609 29.143 1.00 87.75 540 ALA A CA 1
ATOM 4136 C C . ALA A 1 540 ? -5.881 -5.416 30.518 1.00 87.75 540 ALA A C 1
ATOM 4138 O O . ALA A 1 540 ? -6.966 -4.848 30.609 1.00 87.75 540 ALA A O 1
ATOM 4139 N N . LEU A 1 541 ? -5.197 -5.812 31.598 1.00 88.50 541 LEU A N 1
ATOM 4140 C CA . LEU A 1 541 ? -5.679 -5.618 32.965 1.00 88.50 541 LEU A CA 1
ATOM 4141 C C . LEU A 1 541 ? -5.916 -4.135 33.285 1.00 88.50 541 LEU A C 1
ATOM 4143 O O . LEU A 1 541 ? -7.001 -3.785 33.749 1.00 88.50 541 LEU A O 1
ATOM 4147 N N . ILE A 1 542 ? -4.930 -3.268 33.036 1.00 84.81 542 ILE A N 1
ATOM 4148 C CA . ILE A 1 542 ? -5.029 -1.825 33.313 1.00 84.81 542 ILE A CA 1
ATOM 4149 C C . ILE A 1 542 ? -6.180 -1.203 32.514 1.00 84.81 542 ILE A C 1
ATOM 4151 O O . ILE A 1 542 ? -7.016 -0.494 33.076 1.00 84.81 542 ILE A O 1
ATOM 4155 N N . LEU A 1 543 ? -6.257 -1.495 31.216 1.00 87.06 543 LEU A N 1
ATOM 4156 C CA . LEU A 1 543 ? -7.234 -0.888 30.315 1.00 87.06 543 LEU A CA 1
ATOM 4157 C C . LEU A 1 543 ? -8.656 -1.381 30.595 1.00 87.06 543 LEU A C 1
ATOM 4159 O O . LEU A 1 543 ? -9.564 -0.564 30.723 1.00 87.06 543 LEU A O 1
ATOM 4163 N N . LEU A 1 544 ? -8.865 -2.686 30.792 1.00 90.38 544 LEU A N 1
ATOM 4164 C CA . LEU A 1 544 ? -10.188 -3.223 31.129 1.00 90.38 544 LEU A CA 1
ATOM 4165 C C . LEU A 1 544 ? -10.664 -2.760 32.511 1.00 90.38 544 LEU A C 1
ATOM 4167 O O . LEU A 1 544 ? -11.846 -2.457 32.685 1.00 90.38 544 LEU A O 1
ATOM 4171 N N . THR A 1 545 ? -9.752 -2.635 33.481 1.00 89.19 545 THR A N 1
ATOM 4172 C CA . THR A 1 545 ? -10.077 -2.064 34.799 1.00 89.19 545 THR A CA 1
ATOM 4173 C C . THR A 1 545 ? -10.510 -0.605 34.666 1.00 89.19 545 THR A C 1
ATOM 4175 O O . THR A 1 545 ? -11.512 -0.203 35.258 1.00 89.19 545 THR A O 1
ATOM 4178 N N . SER A 1 546 ? -9.800 0.173 33.845 1.00 85.56 546 SER A N 1
ATOM 4179 C CA . SER A 1 546 ? -10.111 1.580 33.585 1.00 85.56 546 SER A CA 1
ATOM 4180 C C . SER A 1 546 ? -11.420 1.779 32.827 1.00 85.56 546 SER A C 1
ATOM 4182 O O . SER A 1 546 ? -12.164 2.709 33.127 1.00 85.56 546 SER A O 1
ATOM 4184 N N . VAL A 1 547 ? -11.733 0.902 31.873 1.00 88.81 547 VAL A N 1
ATOM 4185 C CA . VAL A 1 547 ? -12.944 0.998 31.044 1.00 88.81 547 VAL A CA 1
ATOM 4186 C C . VAL A 1 547 ? -14.195 0.604 31.818 1.00 88.81 547 VAL A C 1
ATOM 4188 O O . VAL A 1 547 ? -15.267 1.156 31.574 1.00 88.81 547 VAL A O 1
ATOM 4191 N N . ARG A 1 548 ? -14.069 -0.289 32.808 1.00 90.31 548 ARG A N 1
ATOM 4192 C CA . ARG A 1 548 ? -15.188 -0.791 33.616 1.00 90.31 548 ARG A CA 1
ATOM 4193 C C . ARG A 1 548 ? -16.111 0.312 34.144 1.00 90.31 548 ARG A C 1
ATOM 4195 O O . ARG A 1 548 ? -17.328 0.165 34.080 1.00 90.31 548 ARG A O 1
ATOM 4202 N N . LYS A 1 549 ? -15.553 1.430 34.622 1.00 88.75 549 LYS A N 1
ATOM 4203 C CA . LYS A 1 549 ? -16.323 2.570 35.168 1.00 88.75 549 LYS A CA 1
ATOM 4204 C C . LYS A 1 549 ? -17.215 3.287 34.144 1.00 88.75 549 LYS A C 1
ATOM 4206 O O . LYS A 1 549 ? -18.030 4.108 34.564 1.00 88.75 549 LYS A O 1
ATOM 4211 N N . TYR A 1 550 ? -17.058 3.002 32.852 1.00 90.12 550 TYR A N 1
ATOM 4212 C CA . TYR A 1 550 ? -17.817 3.603 31.754 1.00 90.12 550 TYR A CA 1
ATOM 4213 C C . TYR A 1 550 ? -18.823 2.638 31.114 1.00 90.12 550 TYR A C 1
ATOM 4215 O O . TYR A 1 550 ? -19.742 3.094 30.441 1.00 90.12 550 TYR A O 1
ATOM 4223 N N . VAL A 1 551 ? -18.704 1.329 31.364 1.00 90.94 551 VAL A N 1
ATOM 4224 C CA . VAL A 1 551 ? -19.503 0.287 30.696 1.00 90.94 551 VAL A CA 1
ATOM 4225 C C . VAL A 1 551 ? -21.002 0.479 30.911 1.00 90.94 551 VAL A C 1
ATOM 4227 O O . VAL A 1 551 ? -21.741 0.666 29.946 1.00 90.94 551 VAL A O 1
ATOM 4230 N N . ARG A 1 552 ? -21.452 0.506 32.172 1.00 89.19 552 ARG A N 1
ATOM 4231 C CA . ARG A 1 552 ? -22.864 0.757 32.497 1.00 89.19 552 ARG A CA 1
ATOM 4232 C C . ARG A 1 552 ? -23.320 2.175 32.117 1.00 89.19 552 ARG A C 1
ATOM 4234 O O . ARG A 1 552 ? -24.324 2.265 31.417 1.00 89.19 552 ARG A O 1
ATOM 4241 N N . PRO A 1 553 ? -22.616 3.265 32.502 1.00 89.00 553 PRO A N 1
ATOM 4242 C CA . PRO A 1 553 ? -23.052 4.625 32.166 1.00 89.00 553 PRO A CA 1
ATOM 4243 C C . PRO A 1 553 ? -23.203 4.892 30.665 1.00 89.00 553 PRO A C 1
ATOM 4245 O O . PRO A 1 553 ? -24.043 5.691 30.270 1.00 89.00 553 PRO A O 1
ATOM 4248 N N . CYS A 1 554 ? -22.404 4.233 29.824 1.00 89.62 554 CYS A N 1
ATOM 4249 C CA . CYS A 1 554 ? -22.398 4.475 28.381 1.00 89.62 554 CYS A CA 1
ATOM 4250 C C . CYS A 1 554 ? -23.120 3.379 27.578 1.00 89.62 554 CYS A C 1
ATOM 4252 O O . CYS A 1 554 ? -23.025 3.383 26.354 1.00 89.62 554 CYS A O 1
ATOM 4254 N N . ASN A 1 555 ? -23.823 2.448 28.240 1.00 91.56 555 ASN A N 1
ATOM 4255 C CA . ASN A 1 555 ? -24.493 1.297 27.616 1.00 91.56 555 ASN A CA 1
ATOM 4256 C C . ASN A 1 555 ? -23.570 0.468 26.695 1.00 91.56 555 ASN A C 1
ATOM 4258 O O . ASN A 1 555 ? -23.955 0.051 25.601 1.00 91.56 555 ASN A O 1
ATOM 4262 N N . ILE A 1 556 ? -22.325 0.242 27.123 1.00 92.88 556 ILE A N 1
ATOM 4263 C CA . ILE A 1 556 ? -21.368 -0.586 26.382 1.00 92.88 556 ILE A CA 1
ATOM 4264 C C . ILE A 1 556 ? -21.659 -2.052 26.705 1.00 92.88 556 ILE A C 1
ATOM 4266 O O . ILE A 1 556 ? -21.603 -2.466 27.861 1.00 92.88 556 ILE A O 1
ATOM 4270 N N . ARG A 1 557 ? -21.964 -2.850 25.682 1.00 94.12 557 ARG A N 1
ATOM 4271 C CA . ARG A 1 557 ? -22.296 -4.279 25.827 1.00 94.12 557 ARG A CA 1
ATOM 4272 C C . ARG A 1 557 ? -21.185 -5.206 25.382 1.00 94.12 557 ARG A C 1
ATOM 4274 O O . ARG A 1 557 ? -21.178 -6.385 25.748 1.00 94.12 557 ARG A O 1
ATOM 4281 N N . ARG A 1 558 ? -20.218 -4.670 24.638 1.00 94.38 558 ARG A N 1
ATOM 4282 C CA . ARG A 1 558 ? -19.051 -5.418 24.196 1.00 94.38 558 ARG A CA 1
ATOM 4283 C C . ARG A 1 558 ? -17.787 -4.570 24.237 1.00 94.38 558 ARG A C 1
ATOM 4285 O O . ARG A 1 558 ? -17.763 -3.471 23.692 1.00 94.38 558 ARG A O 1
ATOM 4292 N N . VAL A 1 559 ? -16.727 -5.122 24.824 1.00 95.31 559 VAL A N 1
ATOM 4293 C CA . VAL A 1 559 ? -15.379 -4.536 24.801 1.00 95.31 559 VAL A CA 1
ATOM 4294 C C . VAL A 1 559 ? -14.395 -5.534 24.194 1.00 95.31 559 VAL A C 1
ATOM 4296 O O . VAL A 1 559 ? -14.296 -6.676 24.646 1.00 95.31 559 VAL A O 1
ATOM 4299 N N . CYS A 1 560 ? -13.650 -5.112 23.176 1.00 95.75 560 CYS A N 1
ATOM 4300 C CA . CYS A 1 560 ? -12.556 -5.895 22.605 1.00 95.75 560 CYS A CA 1
ATOM 4301 C C . CYS A 1 560 ? -11.235 -5.181 22.884 1.00 95.75 560 CYS A C 1
ATOM 4303 O O . CYS A 1 560 ? -11.044 -4.047 22.456 1.00 95.75 560 CYS A O 1
ATOM 4305 N N . PHE A 1 561 ? -10.330 -5.839 23.602 1.00 94.38 561 PHE A N 1
ATOM 4306 C CA . PHE A 1 561 ? -8.952 -5.385 23.738 1.00 94.38 561 PHE A CA 1
ATOM 4307 C C . PHE A 1 561 ? -8.112 -6.032 22.640 1.00 94.38 561 PHE A C 1
ATOM 4309 O O . PHE A 1 561 ? -8.145 -7.251 22.499 1.00 94.38 561 PHE A O 1
ATOM 4316 N N . VAL A 1 562 ? -7.364 -5.233 21.888 1.00 93.56 562 VAL A N 1
ATOM 4317 C CA . VAL A 1 562 ? -6.537 -5.661 20.760 1.00 93.56 562 VAL A CA 1
ATOM 4318 C C . VAL A 1 562 ? -5.095 -5.260 21.031 1.00 93.56 562 VAL A C 1
ATOM 4320 O O . VAL A 1 562 ? -4.762 -4.074 21.077 1.00 93.56 562 VAL A O 1
ATOM 4323 N N . HIS A 1 563 ? -4.226 -6.251 21.195 1.00 90.62 563 HIS A N 1
ATOM 4324 C CA . HIS A 1 563 ? -2.789 -6.027 21.255 1.00 90.62 563 HIS A CA 1
ATOM 4325 C C . HIS A 1 563 ? -2.197 -6.036 19.842 1.00 90.62 563 HIS A C 1
ATOM 4327 O O . HIS A 1 563 ? -2.257 -7.056 19.158 1.00 90.62 563 HIS A O 1
ATOM 4333 N N . CYS A 1 564 ? -1.611 -4.922 19.410 1.00 88.31 564 CYS A N 1
ATOM 4334 C CA . CYS A 1 564 ? -0.949 -4.823 18.110 1.00 88.31 564 CYS A CA 1
ATOM 4335 C C . CYS A 1 564 ? 0.570 -4.901 18.310 1.00 88.31 564 CYS A C 1
ATOM 4337 O O . CYS A 1 564 ? 1.155 -4.034 18.966 1.00 88.31 564 CYS A O 1
ATOM 4339 N N . SER A 1 565 ? 1.211 -5.936 17.764 1.00 84.88 565 SER A N 1
ATOM 4340 C CA . SER A 1 565 ? 2.675 -6.062 17.765 1.00 84.88 565 SER A CA 1
ATOM 4341 C C . SER A 1 565 ? 3.273 -5.440 16.512 1.00 84.88 565 SER A C 1
ATOM 4343 O O . SER A 1 565 ? 2.656 -5.525 15.463 1.00 84.88 565 SER A O 1
ATOM 4345 N N . MET A 1 566 ? 4.490 -4.902 16.577 1.00 80.00 566 MET A N 1
ATOM 4346 C CA . MET A 1 566 ? 5.121 -4.212 15.441 1.00 80.00 566 MET A CA 1
ATOM 4347 C C . MET A 1 566 ? 5.031 -4.979 14.098 1.00 80.00 566 MET A C 1
ATOM 4349 O O . MET A 1 566 ? 5.364 -6.169 14.069 1.00 80.00 566 MET A O 1
ATOM 4353 N N . PRO A 1 567 ? 4.621 -4.314 12.997 1.00 75.06 567 PRO A N 1
ATOM 4354 C CA . PRO A 1 567 ? 4.615 -4.893 11.655 1.00 75.06 567 PRO A CA 1
ATOM 4355 C C . PRO A 1 567 ? 5.997 -5.408 11.233 1.00 75.06 567 PRO A C 1
ATOM 4357 O O . PRO A 1 567 ? 7.013 -4.773 11.507 1.00 75.06 567 PRO A O 1
ATOM 4360 N N . GLY A 1 568 ? 6.042 -6.546 10.536 1.00 65.50 568 GLY A N 1
ATOM 4361 C CA . GLY A 1 568 ? 7.278 -7.084 9.951 1.00 65.50 568 GLY A CA 1
ATOM 4362 C C . GLY A 1 568 ? 8.236 -7.766 10.935 1.00 65.50 568 GLY A C 1
ATOM 4363 O O . GLY A 1 568 ? 9.328 -8.170 10.547 1.00 65.50 568 GLY A O 1
ATOM 4364 N N . LYS A 1 569 ? 7.851 -7.932 12.206 1.00 65.31 569 LYS A N 1
ATOM 4365 C CA . LYS A 1 569 ? 8.622 -8.733 13.160 1.00 65.31 569 LYS A CA 1
ATOM 4366 C C . LYS A 1 569 ? 8.335 -10.219 12.931 1.00 65.31 569 LYS A C 1
ATOM 4368 O O . LYS A 1 569 ? 7.238 -10.686 13.237 1.00 65.31 569 LYS A O 1
ATOM 4373 N N . ALA A 1 570 ? 9.318 -10.962 12.421 1.00 48.81 570 ALA A N 1
ATOM 4374 C CA . ALA A 1 570 ? 9.204 -12.408 12.267 1.00 48.81 570 ALA A CA 1
ATOM 4375 C C . ALA A 1 570 ? 8.994 -13.062 13.642 1.00 48.81 570 ALA A C 1
ATOM 4377 O O . ALA A 1 570 ? 9.822 -12.935 14.548 1.00 48.81 570 ALA A O 1
ATOM 4378 N N . ILE A 1 571 ? 7.876 -13.767 13.812 1.00 52.88 571 ILE A N 1
ATOM 4379 C CA . ILE A 1 571 ? 7.656 -14.582 15.003 1.00 52.88 571 ILE A CA 1
ATOM 4380 C C . ILE A 1 571 ? 8.509 -15.838 14.827 1.00 52.88 571 ILE A C 1
ATOM 4382 O O . ILE A 1 571 ? 8.149 -16.764 14.099 1.00 52.88 571 ILE A O 1
ATOM 4386 N N . SER A 1 572 ? 9.669 -15.870 15.478 1.00 39.75 572 SER A N 1
ATOM 4387 C CA . SER A 1 572 ? 10.468 -17.083 15.598 1.00 39.75 572 SER A CA 1
ATOM 4388 C C . SER A 1 572 ? 9.698 -18.092 16.462 1.00 39.75 572 SER A C 1
ATOM 4390 O O . SER A 1 572 ? 9.736 -18.070 17.689 1.00 39.75 572 SER A O 1
ATOM 4392 N N . SER A 1 573 ? 8.985 -18.987 15.777 1.00 38.38 573 SER A N 1
ATOM 4393 C CA . SER A 1 573 ? 8.171 -20.116 16.255 1.00 38.38 573 SER A CA 1
ATOM 4394 C C . SER A 1 573 ? 6.652 -19.875 16.368 1.00 38.38 573 SER A C 1
ATOM 4396 O O . SER A 1 573 ? 6.211 -18.913 16.993 1.00 38.38 573 SER A O 1
ATOM 4398 N N . PRO A 1 574 ? 5.820 -20.815 15.873 1.00 39.12 574 PRO A N 1
ATOM 4399 C CA . PRO A 1 574 ? 4.362 -20.796 16.005 1.00 39.12 574 PRO A CA 1
ATOM 4400 C C . PRO A 1 574 ? 3.900 -21.201 17.416 1.00 39.12 574 PRO A C 1
ATOM 4402 O O . PRO A 1 574 ? 2.862 -21.833 17.588 1.00 39.12 574 PRO A O 1
ATOM 4405 N N . LYS A 1 575 ? 4.655 -20.854 18.467 1.00 42.03 575 LYS A N 1
ATOM 4406 C CA . LYS A 1 575 ? 4.156 -20.951 19.842 1.00 42.03 575 LYS A CA 1
ATOM 4407 C C . LYS A 1 575 ? 3.290 -19.725 20.138 1.00 42.03 575 LYS A C 1
ATOM 4409 O O . LYS A 1 575 ? 3.627 -18.893 20.971 1.00 42.03 575 LYS A O 1
ATOM 4414 N N . THR A 1 576 ? 2.117 -19.687 19.512 1.00 45.91 576 THR A N 1
ATOM 4415 C CA . THR A 1 576 ? 0.929 -18.884 19.869 1.00 45.91 576 THR A CA 1
ATOM 4416 C C . THR A 1 576 ? 0.374 -19.202 21.269 1.00 45.91 576 THR A C 1
ATOM 4418 O O . THR A 1 576 ? -0.673 -18.699 21.670 1.00 45.91 576 THR A O 1
ATOM 4421 N N . LEU A 1 577 ? 1.067 -20.008 22.075 1.00 45.72 577 LEU A N 1
ATOM 4422 C CA . LEU A 1 577 ? 0.601 -20.431 23.388 1.00 45.72 577 LEU A CA 1
ATOM 4423 C C . LEU A 1 577 ? 0.909 -19.363 24.449 1.00 45.72 577 LEU A C 1
ATOM 4425 O O . LEU A 1 577 ? 1.943 -19.388 25.115 1.00 45.72 577 LEU A O 1
ATOM 4429 N N . ASN A 1 578 ? -0.079 -18.482 24.637 1.00 60.03 578 ASN A N 1
ATOM 4430 C CA . ASN A 1 578 ? -0.311 -17.600 25.790 1.00 60.03 578 ASN A CA 1
ATOM 4431 C C . ASN A 1 578 ? 0.318 -16.195 25.748 1.00 60.03 578 ASN A C 1
ATOM 4433 O O . ASN A 1 578 ? 0.974 -15.778 26.707 1.00 60.03 578 ASN A O 1
ATOM 4437 N N . LEU A 1 579 ? 0.013 -15.403 24.709 1.00 75.25 579 LEU A N 1
ATOM 4438 C CA . LEU A 1 579 ? 0.184 -13.936 24.760 1.00 75.25 579 LEU A CA 1
ATOM 4439 C C . LEU A 1 579 ? -0.524 -13.331 25.992 1.00 75.25 579 LEU A C 1
ATOM 4441 O O . LEU A 1 579 ? -0.014 -12.421 26.656 1.00 75.25 579 LEU A O 1
ATOM 4445 N N . PHE A 1 580 ? -1.697 -13.877 26.321 1.00 79.56 580 PHE A N 1
ATOM 4446 C CA . PHE A 1 580 ? -2.485 -13.510 27.489 1.00 79.56 580 PHE A CA 1
ATOM 4447 C C . PHE A 1 580 ? -2.458 -14.617 28.543 1.00 79.56 580 PHE A C 1
ATOM 4449 O O . PHE A 1 580 ? -2.882 -15.740 28.290 1.00 79.56 580 PHE A O 1
ATOM 4456 N N . LYS A 1 581 ? -2.028 -14.285 29.764 1.00 83.00 581 LYS A N 1
ATOM 4457 C CA . LYS A 1 581 ? -2.229 -15.137 30.943 1.00 83.00 581 LYS A CA 1
ATOM 4458 C C . LYS A 1 581 ? -3.517 -14.708 31.639 1.00 83.00 581 LYS A C 1
ATOM 4460 O O . LYS A 1 581 ? -3.509 -13.804 32.473 1.00 83.00 581 LYS A O 1
ATOM 4465 N N . VAL A 1 582 ? -4.634 -15.335 31.270 1.00 78.25 582 VAL A N 1
ATOM 4466 C CA . VAL A 1 582 ? -5.975 -15.019 31.800 1.00 78.25 582 VAL A CA 1
ATOM 4467 C C . VAL A 1 582 ? -6.209 -15.728 33.139 1.00 78.25 582 VAL A C 1
ATOM 4469 O O . VAL A 1 582 ? -7.139 -16.504 33.313 1.00 78.25 582 VAL A O 1
ATOM 4472 N N . THR A 1 583 ? -5.330 -15.490 34.107 1.00 76.19 583 THR A N 1
ATOM 4473 C CA . THR A 1 583 ? -5.467 -16.005 35.475 1.00 76.19 583 THR A CA 1
ATOM 4474 C C . THR A 1 583 ? -5.343 -14.867 36.485 1.00 76.19 583 THR A C 1
ATOM 4476 O O . THR A 1 583 ? -4.881 -13.766 36.167 1.00 76.19 583 THR A O 1
ATOM 4479 N N . GLY A 1 584 ? -5.824 -15.096 37.709 1.00 86.06 584 GLY A N 1
ATOM 4480 C CA . GLY A 1 584 ? -5.776 -14.104 38.783 1.00 86.06 584 GLY A CA 1
ATOM 4481 C C . GLY A 1 584 ? -6.558 -12.826 38.454 1.00 86.06 584 GLY A C 1
ATOM 4482 O O . GLY A 1 584 ? -7.761 -12.866 38.197 1.00 86.06 584 GLY A O 1
ATOM 4483 N N . ALA A 1 585 ? -5.874 -11.678 38.478 1.00 87.62 585 ALA A N 1
ATOM 4484 C CA . ALA A 1 585 ? -6.501 -10.358 38.387 1.00 87.62 585 ALA A CA 1
ATOM 4485 C C . ALA A 1 585 ? -7.201 -10.087 37.043 1.00 87.62 585 ALA A C 1
ATOM 4487 O O . ALA A 1 585 ? -8.281 -9.499 37.037 1.00 87.62 585 ALA A O 1
ATOM 4488 N N . LEU A 1 586 ? -6.624 -10.520 35.913 1.00 88.25 586 LEU A N 1
ATOM 4489 C CA . LEU A 1 586 ? -7.223 -10.285 34.591 1.00 88.25 586 LEU A CA 1
ATOM 4490 C C . LEU A 1 586 ? -8.521 -11.080 34.423 1.00 88.25 586 LEU A C 1
ATOM 4492 O O . LEU A 1 586 ? -9.539 -10.506 34.037 1.00 88.25 586 LEU A O 1
ATOM 4496 N N . GLY A 1 587 ? -8.502 -12.363 34.801 1.00 89.81 587 GLY A N 1
ATOM 4497 C CA . GLY A 1 587 ? -9.703 -13.199 34.830 1.00 89.81 587 GLY A CA 1
ATOM 4498 C C . GLY A 1 587 ? -10.787 -12.592 35.721 1.00 89.81 587 GLY A C 1
ATOM 4499 O O . GLY A 1 587 ? -11.919 -12.425 35.283 1.00 89.81 587 GLY A O 1
ATOM 4500 N N . ALA A 1 588 ? -10.429 -12.136 36.928 1.00 91.50 588 ALA A N 1
ATOM 4501 C CA . ALA A 1 588 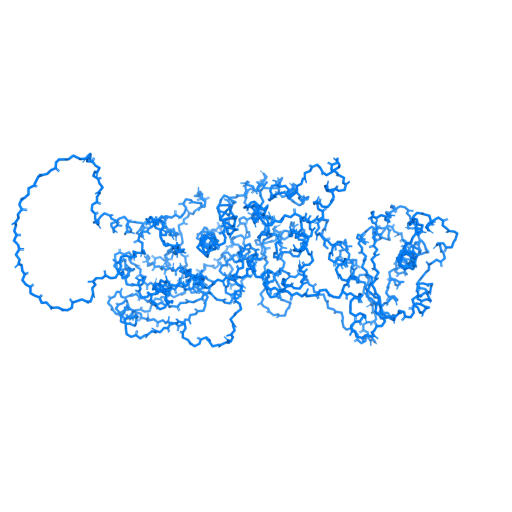? -11.372 -11.494 37.846 1.00 91.50 588 ALA A CA 1
ATOM 4502 C C . ALA A 1 588 ? -12.005 -10.206 37.281 1.00 91.50 588 ALA A C 1
ATOM 4504 O O . ALA A 1 588 ? -13.179 -9.932 37.538 1.00 91.50 588 ALA A O 1
ATOM 4505 N N . VAL A 1 589 ? -11.256 -9.398 36.523 1.00 92.88 589 VAL A N 1
ATOM 4506 C CA . VAL A 1 589 ? -11.787 -8.182 35.883 1.00 92.88 589 VAL A CA 1
ATOM 4507 C C . VAL A 1 589 ? -12.732 -8.523 34.732 1.00 92.88 589 VAL A C 1
ATOM 4509 O O . VAL A 1 589 ? -13.819 -7.947 34.665 1.00 92.88 589 VAL A O 1
ATOM 4512 N N . MET A 1 590 ? -12.363 -9.475 33.870 1.00 93.75 590 MET A N 1
ATOM 4513 C CA . MET A 1 590 ? -13.229 -9.950 32.783 1.00 93.75 590 MET A CA 1
ATOM 4514 C C . MET A 1 590 ? -14.522 -10.572 33.328 1.00 93.75 590 MET A C 1
ATOM 4516 O O . MET A 1 590 ? -15.607 -10.250 32.846 1.00 93.75 590 MET A O 1
ATOM 4520 N N . ASP A 1 591 ? -14.430 -11.360 34.401 1.00 92.19 591 ASP A N 1
ATOM 4521 C CA . ASP A 1 591 ? -15.583 -11.943 35.092 1.00 92.19 591 ASP A CA 1
ATOM 4522 C C . ASP A 1 591 ? -16.508 -10.882 35.687 1.00 92.19 591 ASP A C 1
ATOM 4524 O O . ASP A 1 591 ? -17.730 -10.997 35.598 1.00 92.19 591 ASP A O 1
ATOM 4528 N N . ARG A 1 592 ? -15.951 -9.825 36.291 1.00 92.69 592 ARG A N 1
ATOM 4529 C CA . ARG A 1 592 ? -16.756 -8.708 36.805 1.00 92.69 592 ARG A CA 1
ATOM 4530 C C . ARG A 1 592 ? -17.461 -7.967 35.674 1.00 92.69 592 ARG A C 1
ATOM 4532 O O . ARG A 1 592 ? -18.640 -7.656 35.813 1.00 92.69 592 ARG A O 1
ATOM 4539 N N . LEU A 1 593 ? -16.777 -7.715 34.559 1.00 92.62 593 LEU A N 1
ATOM 4540 C CA . LEU A 1 593 ? -17.379 -7.090 33.377 1.00 92.62 593 LEU A CA 1
ATOM 4541 C C . LEU A 1 593 ? -18.534 -7.939 32.820 1.00 92.62 593 LEU A C 1
ATOM 4543 O O . LEU A 1 593 ? -19.617 -7.411 32.571 1.00 92.62 593 LEU A O 1
ATOM 4547 N N . ALA A 1 594 ? -18.344 -9.254 32.726 1.00 92.06 594 ALA A N 1
ATOM 4548 C CA . ALA A 1 594 ? -19.358 -10.185 32.246 1.00 92.06 594 ALA A CA 1
ATOM 4549 C C . ALA A 1 594 ? -20.558 -10.316 33.200 1.00 92.06 594 ALA A C 1
ATOM 4551 O O . ALA A 1 594 ? -21.704 -10.129 32.790 1.00 92.06 594 ALA A O 1
ATOM 4552 N N . LYS A 1 595 ? -20.306 -10.617 34.480 1.00 91.06 595 LYS A N 1
ATOM 4553 C CA . LYS A 1 595 ? -21.348 -10.954 35.466 1.00 91.06 595 LYS A CA 1
ATOM 4554 C C . LYS A 1 595 ? -22.016 -9.719 36.062 1.00 91.06 595 LYS A C 1
ATOM 4556 O O . LYS A 1 595 ? -23.234 -9.685 36.198 1.00 91.06 595 LYS A O 1
ATOM 4561 N N . GLN A 1 596 ? -21.232 -8.706 36.432 1.00 89.38 596 GLN A N 1
ATOM 4562 C CA . GLN A 1 596 ? -21.760 -7.503 37.080 1.00 89.38 596 GLN A CA 1
ATOM 4563 C C . GLN A 1 596 ? -22.186 -6.482 36.030 1.00 89.38 596 GLN A C 1
ATOM 4565 O O . GLN A 1 596 ? -23.316 -6.003 36.060 1.00 89.38 596 GLN A O 1
ATOM 4570 N N . GLU A 1 597 ? -21.321 -6.157 35.073 1.00 90.19 597 GLU A N 1
ATOM 4571 C CA . GLU A 1 597 ? -21.609 -5.081 34.117 1.00 90.19 597 GLU A CA 1
ATOM 4572 C C . GLU A 1 597 ? -22.440 -5.541 32.903 1.00 90.19 597 GLU A C 1
ATOM 4574 O O . GLU A 1 597 ? -22.848 -4.704 32.101 1.00 90.19 597 GLU A O 1
ATOM 4579 N N . LYS A 1 598 ? -22.743 -6.848 32.789 1.00 91.31 598 LYS A N 1
ATOM 4580 C CA . LYS A 1 598 ? -23.439 -7.463 31.641 1.00 91.31 598 LYS A CA 1
ATOM 4581 C C . LYS A 1 598 ? -22.776 -7.099 30.304 1.00 91.31 598 LYS A C 1
ATOM 4583 O O . LYS A 1 598 ? -23.457 -6.791 29.327 1.00 91.31 598 LYS A O 1
ATOM 4588 N N . CYS A 1 599 ? -21.445 -7.093 30.279 1.00 93.44 599 CYS A N 1
ATOM 4589 C CA . CYS A 1 599 ? -20.640 -6.740 29.117 1.00 93.44 599 CYS A CA 1
ATOM 4590 C C . CYS A 1 599 ? -19.769 -7.922 28.694 1.00 93.44 599 CYS A C 1
ATOM 4592 O O . CYS A 1 599 ? -18.940 -8.403 29.466 1.00 93.44 599 CYS A O 1
ATOM 4594 N N . THR A 1 600 ? -19.912 -8.356 27.444 1.00 94.62 600 THR A N 1
ATOM 4595 C CA . THR A 1 600 ? -19.037 -9.383 26.870 1.00 94.62 600 THR A CA 1
ATOM 4596 C C . THR A 1 600 ? -17.664 -8.780 26.594 1.00 94.62 600 THR A C 1
ATOM 4598 O O . THR A 1 600 ? -17.560 -7.712 25.990 1.00 94.62 600 THR A O 1
ATOM 4601 N N . THR A 1 601 ? -16.595 -9.449 27.016 1.00 94.62 601 THR A N 1
ATOM 4602 C CA . THR A 1 601 ? -15.224 -8.961 26.810 1.00 94.62 601 THR A CA 1
ATOM 4603 C C . THR A 1 601 ? -14.393 -9.975 26.049 1.00 94.62 601 THR A C 1
ATOM 4605 O O . THR A 1 601 ? -14.571 -11.176 26.223 1.00 94.62 601 THR A O 1
ATOM 4608 N N . SER A 1 602 ? -13.501 -9.509 25.179 1.00 94.50 602 SER A N 1
ATOM 4609 C CA . SER A 1 602 ? -12.609 -10.397 24.428 1.00 94.50 602 SER A CA 1
ATOM 4610 C C . SER A 1 602 ? -11.219 -9.800 24.259 1.00 94.50 602 SER A C 1
ATOM 4612 O O . SER A 1 602 ? -11.076 -8.581 24.150 1.00 94.50 602 SER A O 1
ATOM 4614 N N . LEU A 1 603 ? -10.210 -10.669 24.268 1.00 94.25 603 LEU A N 1
ATOM 4615 C CA . LEU A 1 603 ? -8.803 -10.333 24.078 1.00 94.25 603 LEU A CA 1
ATOM 4616 C C . LEU A 1 603 ? -8.367 -10.815 22.699 1.00 94.25 603 LEU A C 1
ATOM 4618 O O . LEU A 1 603 ? -8.579 -11.979 22.357 1.00 94.25 603 LEU A O 1
ATOM 4622 N N . HIS A 1 604 ? -7.761 -9.918 21.935 1.00 93.88 604 HIS A N 1
ATOM 4623 C CA . HIS A 1 604 ? -7.363 -10.135 20.553 1.00 93.88 604 HIS A CA 1
ATOM 4624 C C . HIS A 1 604 ? -5.918 -9.717 20.317 1.00 93.88 604 HIS A C 1
ATOM 4626 O O . HIS A 1 604 ? -5.335 -8.970 21.113 1.00 93.88 604 HIS A O 1
ATOM 4632 N N . SER A 1 605 ? -5.362 -10.154 19.191 1.00 90.75 605 SER A N 1
ATOM 4633 C CA . SER A 1 605 ? -4.053 -9.710 18.732 1.00 90.75 605 SER A CA 1
ATOM 4634 C C . SER A 1 605 ? -3.973 -9.513 17.223 1.00 90.75 605 SER A C 1
ATOM 4636 O O . SER A 1 605 ? -4.502 -10.314 16.453 1.00 90.75 605 SER A O 1
ATOM 4638 N N . VAL A 1 606 ? -3.198 -8.506 16.823 1.00 90.06 606 VAL A N 1
ATOM 4639 C CA . VAL A 1 606 ? -2.739 -8.286 15.448 1.00 90.06 606 VAL A CA 1
ATOM 4640 C C . VAL A 1 606 ? -1.224 -8.461 15.440 1.00 90.06 606 VAL A C 1
ATOM 4642 O O . VAL A 1 606 ? -0.499 -7.646 16.015 1.00 90.06 606 VAL A O 1
ATOM 4645 N N . GLN A 1 607 ? -0.765 -9.566 14.853 1.00 84.31 607 GLN A N 1
ATOM 4646 C CA . GLN A 1 607 ? 0.634 -9.994 14.871 1.00 84.31 607 GLN A CA 1
ATOM 4647 C C . GLN A 1 607 ? 1.140 -10.473 13.514 1.00 84.31 607 GLN A C 1
ATOM 4649 O O . GLN A 1 607 ? 2.239 -10.107 13.110 1.00 84.31 607 GLN A O 1
ATOM 4654 N N . THR A 1 608 ? 0.343 -11.271 12.805 1.00 82.38 608 THR A N 1
ATOM 4655 C CA . THR A 1 608 ? 0.711 -11.779 11.475 1.00 82.38 608 THR A CA 1
ATOM 4656 C C . THR A 1 608 ? 0.602 -10.681 10.419 1.00 82.38 608 THR A C 1
ATOM 4658 O O . THR A 1 608 ? -0.165 -9.727 10.588 1.00 82.38 608 THR A O 1
ATOM 4661 N N . GLU A 1 609 ? 1.299 -10.847 9.300 1.00 80.06 609 GLU A N 1
ATOM 4662 C CA . GLU A 1 609 ? 1.204 -9.931 8.165 1.00 80.06 609 GLU A CA 1
ATOM 4663 C C . GLU A 1 609 ? -0.230 -9.836 7.616 1.00 80.06 609 GLU A C 1
ATOM 4665 O O . GLU A 1 609 ? -0.719 -8.739 7.350 1.00 80.06 609 GLU A O 1
ATOM 4670 N N . GLU A 1 610 ? -0.958 -10.949 7.541 1.00 82.19 610 GLU A N 1
ATOM 4671 C CA . GLU A 1 610 ? -2.342 -11.002 7.060 1.00 82.19 610 GLU A CA 1
ATOM 4672 C C . GLU A 1 610 ? -3.290 -10.200 7.959 1.00 82.19 610 GLU A C 1
ATOM 4674 O O . GLU A 1 610 ? -4.161 -9.479 7.468 1.00 82.19 610 GLU A O 1
ATOM 4679 N N . GLN A 1 611 ? -3.105 -10.293 9.280 1.00 87.31 611 GLN A N 1
ATOM 4680 C CA . GLN A 1 611 ? -3.863 -9.510 10.262 1.00 87.31 611 GLN A CA 1
ATOM 4681 C C . GLN A 1 611 ? -3.550 -8.013 10.138 1.00 87.31 611 GLN A C 1
ATOM 4683 O O . GLN A 1 611 ? -4.467 -7.194 10.164 1.00 87.31 611 GLN A O 1
ATOM 4688 N N . TRP A 1 612 ? -2.280 -7.642 9.947 1.00 88.19 612 TRP A N 1
ATOM 4689 C CA . TRP A 1 612 ? -1.891 -6.248 9.723 1.00 88.19 612 TRP A CA 1
ATOM 4690 C C . TRP A 1 612 ? -2.463 -5.686 8.420 1.00 88.19 612 TRP A C 1
ATOM 4692 O O . TRP A 1 612 ? -3.003 -4.581 8.419 1.00 88.19 612 TRP A O 1
ATOM 4702 N N . ARG A 1 613 ? -2.430 -6.465 7.336 1.00 85.62 613 ARG A N 1
ATOM 4703 C CA . ARG A 1 613 ? -3.082 -6.125 6.064 1.00 85.62 613 ARG A CA 1
ATOM 4704 C C . ARG A 1 613 ? -4.601 -6.055 6.188 1.00 85.62 613 ARG A C 1
ATOM 4706 O O . ARG A 1 613 ? -5.227 -5.284 5.478 1.00 85.62 613 ARG A O 1
ATOM 4713 N N . ALA A 1 614 ? -5.226 -6.849 7.056 1.00 86.31 614 ALA A N 1
ATOM 4714 C CA . ALA A 1 614 ? -6.665 -6.755 7.306 1.00 86.31 614 ALA A CA 1
ATOM 4715 C C . ALA A 1 614 ? -7.045 -5.488 8.091 1.00 86.31 614 ALA A C 1
ATOM 4717 O O . ALA A 1 614 ? -8.074 -4.883 7.792 1.00 86.31 614 ALA A O 1
ATOM 4718 N N . LEU A 1 615 ? -6.212 -5.080 9.055 1.00 91.00 615 LEU A N 1
ATOM 4719 C CA . LEU A 1 615 ? -6.422 -3.873 9.856 1.00 91.00 615 LEU A CA 1
ATOM 4720 C C . LEU A 1 615 ? -6.137 -2.587 9.064 1.00 91.00 615 LEU A C 1
ATOM 4722 O O . LEU A 1 615 ? -6.940 -1.659 9.107 1.00 91.00 615 LEU A O 1
ATOM 4726 N N . LEU A 1 616 ? -4.992 -2.515 8.380 1.00 91.06 616 LEU A N 1
ATOM 4727 C CA . LEU A 1 616 ? -4.509 -1.295 7.722 1.00 91.06 616 LEU A CA 1
ATOM 4728 C C . LEU A 1 616 ? -4.833 -1.224 6.225 1.00 91.06 616 LEU A C 1
ATOM 4730 O O . LEU A 1 616 ? -4.736 -0.145 5.643 1.00 91.06 616 LEU A O 1
ATOM 4734 N N . ASP A 1 617 ? -5.212 -2.337 5.597 1.00 88.38 617 ASP A N 1
ATOM 4735 C CA . ASP A 1 617 ? -5.414 -2.424 4.149 1.00 88.38 617 ASP A CA 1
ATOM 4736 C C . ASP A 1 617 ? -4.228 -1.817 3.368 1.00 88.38 617 ASP A C 1
ATOM 4738 O O . ASP A 1 617 ? -3.076 -2.119 3.695 1.00 88.38 617 ASP A O 1
ATOM 4742 N N . CYS A 1 618 ? -4.447 -0.937 2.383 1.00 87.81 618 CYS A N 1
ATOM 4743 C CA . CYS A 1 618 ? -3.354 -0.338 1.614 1.00 87.81 618 CYS A CA 1
ATOM 4744 C C . CYS A 1 618 ? -2.435 0.575 2.449 1.00 87.81 618 CYS A C 1
ATOM 4746 O O . CYS A 1 618 ? -1.294 0.804 2.050 1.00 87.81 618 CYS A O 1
ATOM 4748 N N . LEU A 1 619 ? -2.861 1.038 3.635 1.00 91.75 619 LEU A N 1
ATOM 4749 C CA . LEU A 1 619 ? -1.995 1.793 4.554 1.00 91.75 619 LEU A CA 1
ATOM 4750 C C . LEU A 1 619 ? -0.868 0.917 5.120 1.00 91.75 619 LEU A C 1
ATOM 4752 O O . LEU A 1 619 ? 0.146 1.445 5.571 1.00 91.75 619 LEU A O 1
ATOM 4756 N N . TYR A 1 620 ? -1.005 -0.414 5.069 1.00 88.94 620 TYR A N 1
ATOM 4757 C CA . TYR A 1 620 ? 0.077 -1.339 5.417 1.00 88.94 620 TYR A CA 1
ATOM 4758 C C . TYR A 1 620 ? 1.316 -1.123 4.539 1.00 88.94 620 TYR A C 1
ATOM 4760 O O . TYR A 1 620 ? 2.440 -1.283 5.007 1.00 88.94 620 TYR A O 1
ATOM 4768 N N . LEU A 1 621 ? 1.123 -0.693 3.287 1.00 86.88 621 LEU A N 1
ATOM 4769 C CA . LEU A 1 621 ? 2.210 -0.446 2.340 1.00 86.88 621 LEU A CA 1
ATOM 4770 C C . LEU A 1 621 ? 3.112 0.723 2.744 1.00 86.88 621 LEU A C 1
ATOM 4772 O O . LEU A 1 621 ? 4.201 0.841 2.198 1.00 86.88 621 LEU A O 1
ATOM 4776 N N . VAL A 1 622 ? 2.695 1.562 3.693 1.00 89.12 622 VAL A N 1
ATOM 4777 C CA . VAL A 1 622 ? 3.513 2.666 4.222 1.00 89.12 622 VAL A CA 1
ATOM 4778 C C . VAL A 1 622 ? 3.859 2.483 5.698 1.00 89.12 622 VAL A C 1
ATOM 4780 O O . VAL A 1 622 ? 4.314 3.417 6.359 1.00 89.12 622 VAL A O 1
ATOM 4783 N N . ALA A 1 623 ? 3.603 1.292 6.245 1.00 87.38 623 ALA A N 1
ATOM 4784 C CA . ALA A 1 623 ? 3.940 0.985 7.621 1.00 87.38 623 ALA A CA 1
ATOM 4785 C C . ALA A 1 623 ? 5.466 0.815 7.773 1.00 87.38 623 ALA A C 1
ATOM 4787 O O . ALA A 1 623 ? 6.085 0.090 6.985 1.00 87.38 623 ALA A O 1
ATOM 4788 N N . PRO A 1 624 ? 6.073 1.439 8.801 1.00 81.75 624 PRO A N 1
ATOM 4789 C CA . PRO A 1 624 ? 7.480 1.247 9.098 1.00 81.75 624 PRO A CA 1
ATOM 4790 C C . PRO A 1 624 ? 7.711 -0.176 9.608 1.00 81.75 624 PRO A C 1
ATOM 4792 O O . PRO A 1 624 ? 6.863 -0.753 10.296 1.00 81.75 624 PRO A O 1
ATOM 4795 N N . ASP A 1 625 ? 8.876 -0.730 9.290 1.00 73.50 625 ASP A N 1
ATOM 4796 C CA . ASP A 1 625 ? 9.236 -2.080 9.717 1.00 73.50 625 ASP A CA 1
ATOM 4797 C C . ASP A 1 625 ? 9.718 -2.075 11.177 1.00 73.50 625 ASP A C 1
ATOM 4799 O O . ASP A 1 625 ? 10.240 -1.078 11.680 1.00 73.50 625 ASP A O 1
ATOM 4803 N N . ALA A 1 626 ? 9.541 -3.203 11.873 1.00 62.78 626 ALA A N 1
ATOM 4804 C CA . ALA A 1 626 ? 9.981 -3.380 13.259 1.00 62.78 626 ALA A CA 1
ATOM 4805 C C . ALA A 1 626 ? 11.508 -3.330 13.441 1.00 62.78 626 ALA A C 1
ATOM 4807 O O . ALA A 1 626 ? 11.980 -2.943 14.510 1.00 62.78 626 ALA A O 1
ATOM 4808 N N . GLU A 1 627 ? 12.252 -3.752 12.420 1.00 55.38 627 GLU A N 1
ATOM 4809 C CA . GLU A 1 627 ? 13.709 -3.851 12.400 1.00 55.38 627 GLU A CA 1
ATOM 4810 C C . GLU A 1 627 ? 14.194 -3.374 11.034 1.00 55.38 627 GLU A C 1
ATOM 4812 O O . GLU A 1 627 ? 14.380 -4.159 10.110 1.00 55.38 627 GLU A O 1
ATOM 4817 N N . GLU A 1 628 ? 14.400 -2.073 10.889 1.00 44.78 628 GLU A N 1
ATOM 4818 C CA . GLU A 1 628 ? 15.478 -1.668 9.999 1.00 44.78 628 GLU A CA 1
ATOM 4819 C C . GLU A 1 628 ? 16.774 -1.736 10.796 1.00 44.78 628 GLU A C 1
ATOM 4821 O O . GLU A 1 628 ? 16.776 -1.352 11.973 1.00 44.78 628 GLU A O 1
ATOM 4826 N N . PRO A 1 629 ? 17.866 -2.254 10.211 1.00 36.31 629 PRO A N 1
ATOM 4827 C CA . PRO A 1 629 ? 19.156 -2.177 10.860 1.00 36.31 629 PRO A CA 1
ATOM 4828 C C . PRO A 1 629 ? 19.421 -0.701 11.152 1.00 36.31 629 PRO A C 1
ATOM 4830 O O . PRO A 1 629 ? 19.528 0.122 10.248 1.00 36.31 629 PRO A O 1
ATOM 4833 N N . SER A 1 630 ? 19.499 -0.361 12.438 1.00 36.78 630 SER A N 1
ATOM 4834 C CA . SER A 1 630 ? 20.155 0.869 12.860 1.00 36.78 630 SER A CA 1
ATOM 4835 C C . SER A 1 630 ? 21.507 0.938 12.154 1.00 36.78 630 SER A C 1
ATOM 4837 O O . SER A 1 630 ? 22.185 -0.091 12.070 1.00 36.78 630 SER A O 1
ATOM 4839 N N . SER A 1 631 ? 21.922 2.124 11.715 1.00 37.88 631 SER A N 1
ATOM 4840 C CA . SER A 1 631 ? 23.277 2.404 11.216 1.00 37.88 631 SER A CA 1
ATOM 4841 C C . SER A 1 631 ? 24.380 1.735 12.058 1.00 37.88 631 SER A C 1
ATOM 4843 O O . SER A 1 631 ? 25.372 1.253 11.523 1.00 37.88 631 SER A O 1
ATOM 4845 N N . ASP A 1 632 ? 24.150 1.576 13.363 1.00 34.56 632 ASP A N 1
ATOM 4846 C CA . ASP A 1 632 ? 25.068 0.951 14.325 1.00 34.56 632 ASP A CA 1
ATOM 4847 C C . ASP A 1 632 ? 25.247 -0.576 14.161 1.00 34.56 632 ASP A C 1
ATOM 4849 O O . ASP A 1 632 ? 26.188 -1.161 14.700 1.00 34.56 632 ASP A O 1
ATOM 4853 N N . ALA A 1 633 ? 24.356 -1.263 13.437 1.00 31.66 633 ALA A N 1
ATOM 4854 C CA . ALA A 1 633 ? 24.460 -2.703 13.180 1.00 31.66 633 ALA A CA 1
ATOM 4855 C C . ALA A 1 633 ? 25.388 -3.029 11.993 1.00 31.66 633 ALA A C 1
ATOM 4857 O O . ALA A 1 633 ? 25.869 -4.161 11.886 1.00 31.66 633 ALA A O 1
ATOM 4858 N N . LEU A 1 634 ? 25.674 -2.045 11.132 1.00 37.97 634 LEU A N 1
ATOM 4859 C CA . LEU A 1 634 ? 26.569 -2.178 9.977 1.00 37.97 634 LEU A CA 1
ATOM 4860 C C . LEU A 1 634 ? 28.041 -1.931 10.334 1.00 37.97 634 LEU A C 1
ATOM 4862 O O . LEU A 1 634 ? 28.914 -2.542 9.728 1.00 37.97 634 LEU A O 1
ATOM 4866 N N . GLU A 1 635 ? 28.328 -1.183 11.402 1.00 36.38 635 GLU A N 1
ATOM 4867 C CA . GLU A 1 635 ? 29.699 -1.007 11.913 1.00 36.38 635 GLU A CA 1
ATOM 4868 C C . GLU A 1 635 ? 30.309 -2.300 12.494 1.00 36.38 635 GLU A C 1
ATOM 4870 O O . GLU A 1 635 ? 31.521 -2.403 12.674 1.00 36.38 635 GLU A O 1
ATOM 4875 N N . LYS A 1 636 ? 29.486 -3.321 12.777 1.00 33.56 636 LYS A N 1
ATOM 4876 C CA . LYS A 1 636 ? 29.937 -4.597 13.365 1.00 33.56 636 LYS A CA 1
ATOM 4877 C C . LYS A 1 636 ? 30.001 -5.774 12.399 1.00 33.56 636 LYS A C 1
ATOM 4879 O O . LYS A 1 636 ? 30.413 -6.857 12.816 1.00 33.56 636 LYS A O 1
ATOM 4884 N N . ARG A 1 637 ? 29.676 -5.594 11.115 1.00 30.53 637 ARG A N 1
ATOM 4885 C CA . ARG A 1 637 ? 30.040 -6.574 10.080 1.00 30.53 637 ARG A CA 1
ATOM 4886 C C . ARG A 1 637 ? 31.375 -6.182 9.466 1.00 30.53 637 ARG A C 1
ATOM 4888 O O . ARG A 1 637 ? 31.462 -5.764 8.320 1.00 30.53 637 ARG A O 1
ATOM 4895 N N . GLY A 1 638 ? 32.424 -6.362 10.263 1.00 40.88 638 GLY A N 1
ATOM 4896 C CA . GLY A 1 638 ? 33.765 -6.504 9.727 1.00 40.88 638 GLY A CA 1
ATOM 4897 C C . GLY A 1 638 ? 33.793 -7.695 8.774 1.00 40.88 638 GLY A C 1
ATOM 4898 O O . GLY A 1 638 ? 33.593 -8.834 9.191 1.00 40.88 638 GLY A O 1
ATOM 4899 N N . VAL A 1 639 ? 34.043 -7.419 7.499 1.00 29.38 639 VAL A N 1
ATOM 4900 C CA . VAL A 1 639 ? 34.612 -8.387 6.568 1.00 29.38 639 VAL A CA 1
ATOM 4901 C C . VAL A 1 639 ? 35.843 -7.723 5.975 1.00 29.38 639 VAL A C 1
ATOM 4903 O O . VAL A 1 639 ? 35.772 -6.769 5.205 1.00 29.38 639 VAL A O 1
ATOM 4906 N N . SER A 1 640 ? 36.982 -8.216 6.443 1.00 29.38 640 SER A N 1
ATOM 4907 C CA . SER A 1 640 ? 38.302 -8.088 5.847 1.00 29.38 640 SER A CA 1
ATOM 4908 C C . SER A 1 640 ? 38.251 -8.297 4.332 1.00 29.38 640 SER A C 1
ATOM 4910 O O . SER A 1 640 ? 37.750 -9.322 3.869 1.00 29.38 640 SER A O 1
ATOM 4912 N N . ARG A 1 641 ? 38.802 -7.335 3.585 1.00 27.23 641 ARG A N 1
ATOM 4913 C CA . ARG A 1 641 ? 39.128 -7.466 2.158 1.00 27.23 641 ARG A CA 1
ATOM 4914 C C . ARG A 1 641 ? 40.083 -8.649 1.928 1.00 27.23 641 ARG A C 1
ATOM 4916 O O . ARG A 1 641 ? 41.040 -8.777 2.696 1.00 27.23 641 ARG A O 1
ATOM 4923 N N . PRO A 1 642 ? 39.893 -9.440 0.865 1.00 31.23 642 PRO A N 1
ATOM 4924 C CA . PRO A 1 642 ? 40.950 -9.783 -0.075 1.00 31.23 642 PRO A CA 1
ATOM 4925 C C . PRO A 1 642 ? 41.111 -8.660 -1.105 1.00 31.23 642 PRO A C 1
ATOM 4927 O O . PRO A 1 642 ? 40.076 -8.212 -1.655 1.00 31.23 642 PRO A O 1
#

Sequence (642 aa):
GGSCQGKSLMLTEVVNGAARYGDTKGQNFGGVAMTFSDPTPLGEDEVKDVQDFEAQFWGRVVYAWYRAMEPQDVMTFEAFKSASFFKSIDIEVAKALAKSLGIRRVVIAADDMCKLTSCIARWKDKDEREHAMNSLKDMYCMDWSLLCSGVTEDDANATMPKSLYSSQRPTETRYLNTLTHLTRGGAIAGMLHFLEEEYPGEAFTPKLRTLFEVVKNVPGYVGLWVELNDKHRVDPVSYPTKVRGLNDLRHPMLDHLSAKLAGDCRLFSRYWRAVAANNGDNCAMELMKGSESLGILLPAGDVVRCCTRRFLSPLVFAHPMLSGAHEYPLIQSAISRLGQCSKGTSASTHGAIGGLIEVALVLNAMYVNDVVDANEYRPCVAVGSLIKRLCGEVHCTAYAASTFDRSLPVVFPDYRTTKPHEIVKEADLFPRSLCNDQVRVKGGKRPSEGQSRGKGAMVSKMSGPVDLRGKTVEILQSADVSVLRHVSSRTICGASERAVIFRAGSTGEKVLLIFAMTPHSSSSSRRGKADQAPSATKQALILLTSVRKYVRPCNIRRVCFVHCSMPGKAISSPKTLNLFKVTGALGAVMDRLAKQEKCTTSLHSVQTEEQWRALLDCLYLVAPDAEEPSSDALEKRGVSRP

Secondary structure (DSSP, 8-state):
--TTSSHHHHHHHHHHHHHHHHHHHT--EEEEEEESSTTS---TTS--SHHHHHHHHHHHHHHHHHHHH-TTSPPPHHHHHTSTTGGG--HHHHHHHHHHTT--EEEEEEETTHHHHHHHHT-S-HHHHHHHHHHHHHHHHTT-EEEESS--HHHHHHTS-S-TTT-S--------PPPPHHHHHHHSHHHHHHHHHHS-GGGS-HHHHHHHHHHTTSTTHHHHHHHHHHHHHH-TTTS-----SGGG---HHHHHHHHHHHH-TTTTHHHHHHHHH-SS-THHHHHHHHHHHTT-EEEPS-SSSS---EEE-HHHHH-GGGTTSTTHHHHHHHHHHHTTGGG--HHHHHHHHHHHHHHHHHHHHHHTT--S-TTS--PPPBHHHHHHHHH-EEEEEE--SSPP-TTSBEE----TTS-GGGSEEEE--S----SS-S---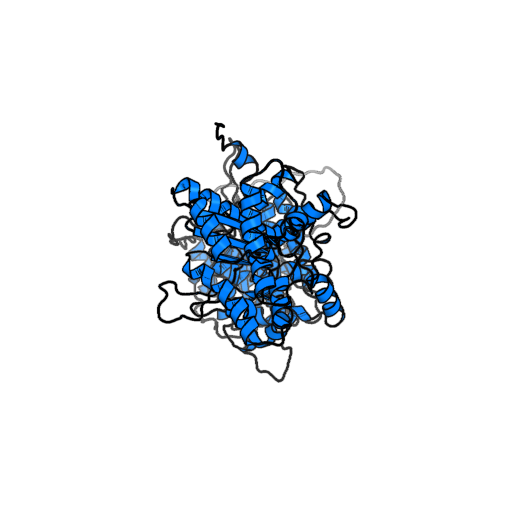-----------------------TTHHHHHHHHHHH-TT--EEEE---SSS-----EEEEEEETTTTEEEEEEEEE--------SSS---PPPPHHHHHHHHHHHHHHHHTTTTEEEEEEEEEPPTT---SS---TTSS--STHHHHHHHHHHHTS--EEEEEEE-SHHHHHHHHGGGGGGPPPS----GGGTTT------

pLDDT: mean 74.34, std 19.31, range [24.84, 96.0]

Radius of gyration: 30.61 Å; Cα contacts (8 Å, |Δi|>4): 933; chains: 1; bounding box: 72×65×108 Å

Foldseek 3Di:
DDPLLLLLVLLVVVQVVQVVVCVPPVALTHEAEEECPPPNPDDLPQCQFLLSLQLSPQVSRVLRVQCVVDVPDRDRSVVSCPDPCSSVHGVVNSVVVCVVVVRQEYEYEYEQCVSSLVSLVPHPDPVRSLVSLVSLLVCVVSNYHYDYYNDDPVRVVSNDDPCPDDDPDDDDDDDDAFAALVRQPPSCVVLVVLVCVVQPDPSCFLQVLLLCLQQSRDRRSSSSLVVLQVCCVVDCPVNVANCPHLARSDDVLLVVVLVVCVVPLCLCLLQLLLLLLDPQDPVSVVSCVSVVVSVQWGFHDDPPDDDRATFGRSSCQAHVSSVSHLLNVLLVVLSSLSSVVSVPFLLSLLQSVLSLLLSLQLSNLANLPDDPDPPDDGDAQFQLSVCCLAQPAFDDKDAAPDHDDRRFGWDHDHCVPPRSVVQEDEAALFDPPDDDDPPDDDDDDDDDDDDDDDDDDDDDDDDDPPVRVVVRLCQLQDRRHFKYDYDDDDDDDSWSKIKGKTAGHPPQAIEIEIETEWRADPDDDPDDPDPGTDQPQRSLLSSLVSCLVNCQSNNHAEYEYHYEYFGSDDDPDPCPPPSHPCDDRNVVSQNCCRYVSNHMYTYGYQDDPVSVCSSSPNSSSSRDGPDDDDPVNVVPPDDDDD

Mean predicted aligned error: 14.62 Å